Protein AF-A0A957A3W7-F1 (afdb_monomer)

Solvent-accessible surface area (backbone atoms only — not comparable to full-atom values): 31821 Å² total; per-residue (Å²): 136,80,85,70,78,84,62,56,58,72,61,44,56,70,67,47,58,54,50,40,47,49,27,59,77,70,67,54,58,54,55,27,30,33,35,32,28,33,64,55,66,56,90,42,44,60,60,36,24,40,32,40,60,68,63,49,51,54,42,48,70,61,35,36,42,52,75,66,55,51,52,52,50,54,73,67,72,80,61,56,71,68,54,55,54,51,44,55,72,41,59,51,54,30,31,33,29,29,43,58,48,18,37,67,44,57,57,67,45,68,48,31,37,37,40,16,42,33,51,60,49,51,51,46,46,51,46,50,51,56,42,33,34,49,25,16,48,29,11,28,48,25,32,47,34,36,57,32,42,54,93,36,49,34,30,38,52,16,50,92,58,21,89,42,76,69,48,21,36,50,36,45,50,21,22,38,32,25,46,30,64,26,21,55,45,62,66,31,20,72,76,64,70,45,48,69,49,82,68,69,56,6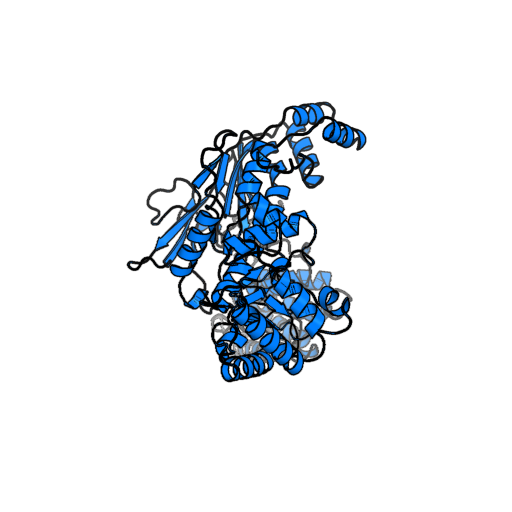6,71,61,37,72,71,38,101,40,61,55,62,28,51,47,54,50,38,72,79,35,41,75,53,34,43,47,69,23,56,81,87,44,50,71,61,28,45,56,40,48,52,53,45,30,55,58,27,47,78,72,76,28,37,54,36,28,40,34,44,54,69,82,59,58,49,63,50,28,47,52,50,48,52,55,33,46,78,70,71,40,72,79,45,35,35,32,40,36,57,89,34,44,38,68,57,38,33,50,38,53,74,71,63,33,58,60,53,32,39,40,32,20,54,42,44,45,45,27,67,93,54,70,69,60,58,55,46,71,44,70,13,23,39,87,93,39,65,30,62,44,81,55,88,97,57,74,42,64,51,37,58,67,40,41,17,43,30,57,48,98,87,58,33,58,62,36,35,35,43,31,51,58,87,59,79,90,70,73,53,49,74,46,58,40,73,34,28,50,70,44,34,80,74,48,81,84,74,51,60,68,52,24,22,50,40,21,54,49,38,58,73,22,43,53,72,68,52,66,44,74,52,62,42,96,71,72,84,50,74,45,60,31,83,93,46,44,72,65,72,44,80,92,62,66,78,69,84,74,73,91,84,72,73,22,17,39,79,72,64,50,78,45,62,85,91,50,81,51,66,47,86,81,76,75,34,78,82,46,58,44,71,58,21,41,55,52,17,51,54,28,38,59,71,67,38,18,42,63,11,14,54,18,17,42,30,22,20,66,74,26,63,96,45,99,51,24,55,40,28,49,9,47,17,28,35,18,46,9,50,33,24,33,79,70,62,34,53,70,58,13,36,58,26,32,49,54,12,38,71,39,37,52,82,61,43,60,52,50,101,61,31,29,32,50,60,46,39,54,49,46,53,48,54,34,50,55,53,60,70,60,47,101,81,61,92,79,65,66,76,84,62,84,76,74,66,86,45,64,53,130

pLDDT: mean 90.67, std 13.36, range [28.94, 98.88]

Structure (mmCIF, N/CA/C/O backbone):
data_AF-A0A957A3W7-F1
#
_entry.id   AF-A0A957A3W7-F1
#
loop_
_atom_site.group_PDB
_atom_site.id
_atom_site.type_symbol
_atom_site.label_atom_id
_atom_site.label_alt_id
_atom_site.label_comp_id
_atom_site.label_asym_id
_atom_site.label_entity_id
_atom_site.label_seq_id
_atom_site.pdbx_PDB_ins_code
_atom_site.Cartn_x
_atom_site.Cartn_y
_atom_site.Cartn_z
_atom_site.occupancy
_atom_site.B_iso_or_equiv
_atom_site.auth_seq_id
_atom_site.auth_comp_id
_atom_site.auth_asym_id
_atom_site.auth_atom_id
_atom_site.pdbx_PDB_model_num
ATOM 1 N N . MET A 1 1 ? -15.255 16.374 -12.368 1.00 28.94 1 MET A N 1
ATOM 2 C CA . MET A 1 1 ? -13.968 17.099 -12.434 1.00 28.94 1 MET A CA 1
ATOM 3 C C . MET A 1 1 ? -13.136 16.653 -11.244 1.00 28.94 1 MET A C 1
ATOM 5 O O . MET A 1 1 ? -13.227 17.255 -10.180 1.00 28.94 1 MET A O 1
ATOM 9 N N . ASN A 1 2 ? -12.420 15.538 -11.390 1.00 37.06 2 ASN A N 1
ATOM 10 C CA . ASN A 1 2 ? -11.482 15.081 -10.372 1.00 37.06 2 ASN A CA 1
ATOM 11 C C . ASN A 1 2 ? -10.218 15.918 -10.538 1.00 37.06 2 ASN A C 1
ATOM 13 O O . ASN A 1 2 ? -9.593 15.872 -11.593 1.00 37.06 2 ASN A O 1
ATOM 17 N N . GLY A 1 3 ? -9.895 16.734 -9.536 1.00 39.00 3 GLY A N 1
ATOM 18 C CA . GLY A 1 3 ? -8.628 17.458 -9.473 1.00 39.00 3 GLY A CA 1
ATOM 19 C C . GLY A 1 3 ? -7.490 16.477 -9.222 1.00 39.00 3 GLY A C 1
ATOM 20 O O . GLY A 1 3 ? -6.988 16.407 -8.102 1.00 39.00 3 GLY A O 1
ATOM 21 N N . SER A 1 4 ? -7.152 15.681 -10.238 1.00 48.97 4 SER A N 1
ATOM 22 C CA . SER A 1 4 ? -5.887 14.961 -10.284 1.00 48.97 4 SER A CA 1
ATOM 23 C C . SER A 1 4 ? -4.791 16.021 -10.309 1.00 48.97 4 SER A C 1
ATOM 25 O O . SER A 1 4 ? -4.823 16.943 -11.126 1.00 48.97 4 SER A O 1
ATOM 27 N N . LEU A 1 5 ? -3.893 15.968 -9.329 1.00 55.06 5 LEU A N 1
ATOM 28 C CA . LEU A 1 5 ? -2.676 16.764 -9.360 1.00 55.06 5 LEU A CA 1
ATOM 29 C C . LEU A 1 5 ? -1.861 16.204 -10.523 1.00 55.06 5 LEU A C 1
ATOM 31 O O . LEU A 1 5 ? -1.360 15.091 -10.415 1.00 55.06 5 LEU A O 1
ATOM 35 N N . THR A 1 6 ? -1.780 16.931 -11.639 1.00 70.19 6 THR A N 1
ATOM 36 C CA . THR A 1 6 ? -0.946 16.517 -12.768 1.00 70.19 6 THR A CA 1
ATOM 37 C C . THR A 1 6 ? 0.490 16.392 -12.278 1.00 70.19 6 THR A C 1
ATOM 39 O O . THR A 1 6 ? 1.116 17.382 -11.899 1.00 70.19 6 THR A O 1
ATOM 42 N N . VAL A 1 7 ? 0.989 15.163 -12.235 1.00 82.50 7 VAL A N 1
ATOM 43 C CA . VAL A 1 7 ? 2.370 14.870 -11.866 1.00 82.50 7 VAL A CA 1
ATOM 44 C C . VAL A 1 7 ? 3.237 15.181 -13.082 1.00 82.50 7 VAL A C 1
ATOM 46 O O . VAL A 1 7 ? 3.009 14.619 -14.152 1.00 82.50 7 VAL A O 1
ATOM 49 N N . SER A 1 8 ? 4.184 16.107 -12.922 1.00 88.12 8 SER A N 1
ATOM 50 C CA . SER A 1 8 ? 5.135 16.495 -13.975 1.00 88.12 8 SER A CA 1
ATOM 51 C C . SER A 1 8 ? 5.948 15.286 -14.457 1.00 88.12 8 SER A C 1
ATOM 53 O O . SER A 1 8 ? 6.243 14.379 -13.672 1.00 88.12 8 SER A O 1
ATOM 55 N N . GLY A 1 9 ? 6.369 15.300 -15.729 1.00 89.38 9 GLY A N 1
ATOM 56 C CA . GLY A 1 9 ? 7.334 14.338 -16.275 1.00 89.38 9 GLY A CA 1
ATOM 57 C C . GLY A 1 9 ? 8.692 14.341 -15.553 1.00 89.38 9 GLY A C 1
ATOM 58 O O . GLY A 1 9 ? 9.481 13.417 -15.725 1.00 89.38 9 GLY A O 1
ATOM 59 N N . LEU A 1 10 ? 8.955 15.341 -14.702 1.00 95.25 10 LEU A N 1
ATOM 60 C CA . LEU A 1 10 ? 10.112 15.396 -13.807 1.00 95.25 10 LEU A CA 1
ATOM 61 C C . LEU A 1 10 ? 9.974 14.543 -12.539 1.00 95.25 10 LEU A C 1
ATOM 63 O O . LEU A 1 10 ? 10.941 14.461 -11.782 1.00 95.25 10 LEU A O 1
ATOM 67 N N . PHE A 1 11 ? 8.824 13.910 -12.268 1.00 94.75 11 PHE A N 1
ATOM 68 C CA . PHE A 1 11 ? 8.727 12.920 -11.187 1.00 94.75 11 PHE A CA 1
ATOM 69 C C . PHE A 1 11 ? 9.412 11.616 -11.609 1.00 94.75 11 PHE A C 1
ATOM 71 O O . PHE A 1 11 ? 8.788 10.611 -11.938 1.00 94.75 11 PHE A O 1
ATOM 78 N N . THR A 1 12 ? 10.732 11.666 -11.641 1.00 96.69 12 THR A N 1
ATOM 79 C CA . THR A 1 12 ? 11.606 10.579 -12.048 1.00 96.69 12 THR A CA 1
ATOM 80 C C . THR A 1 12 ? 12.970 10.794 -11.415 1.00 96.69 12 THR A C 1
ATOM 82 O O . THR A 1 12 ? 13.324 11.910 -11.026 1.00 96.69 12 THR A O 1
ATOM 85 N N . ASP A 1 13 ? 13.766 9.740 -11.324 1.00 97.56 13 ASP A N 1
ATOM 86 C CA . ASP A 1 13 ? 15.162 9.905 -10.957 1.00 97.56 13 ASP A CA 1
ATOM 87 C C . ASP A 1 13 ? 15.971 10.489 -12.127 1.00 97.56 13 ASP A C 1
ATOM 89 O O . ASP A 1 13 ? 15.715 10.188 -13.294 1.00 97.56 13 ASP A O 1
ATOM 93 N N . LEU A 1 14 ? 17.004 11.289 -11.833 1.00 97.56 14 LEU A N 1
ATOM 94 C CA . LEU A 1 14 ? 17.855 11.897 -12.869 1.00 97.56 14 LEU A CA 1
ATOM 95 C C . LEU A 1 14 ? 18.495 10.847 -13.791 1.00 97.56 14 LEU A C 1
ATOM 97 O O . LEU A 1 14 ? 18.660 11.094 -14.986 1.00 97.56 14 LEU A O 1
ATOM 101 N N . TYR A 1 15 ? 18.847 9.676 -13.249 1.00 97.06 15 TYR A N 1
ATOM 102 C CA . TYR A 1 15 ? 19.479 8.624 -14.040 1.00 97.06 15 TYR A CA 1
ATOM 103 C C . TYR A 1 15 ? 18.550 8.088 -15.138 1.00 97.06 15 TYR A C 1
ATOM 105 O O . TYR A 1 15 ? 19.046 7.730 -16.206 1.00 97.06 15 TYR A O 1
ATOM 113 N N . GLU A 1 16 ? 17.229 8.126 -14.939 1.00 98.06 16 GLU A N 1
ATOM 114 C CA . GLU A 1 16 ? 16.248 7.758 -15.964 1.00 98.06 16 GLU A CA 1
ATOM 115 C C . GLU A 1 16 ? 16.354 8.688 -17.172 1.00 98.06 16 GLU A C 1
ATOM 117 O O . GLU A 1 16 ? 16.540 8.228 -18.298 1.00 98.06 16 GLU A O 1
ATOM 122 N N . LEU A 1 17 ? 16.387 10.005 -16.939 1.00 98.12 17 LEU A N 1
ATOM 123 C CA . LEU A 1 17 ? 16.555 10.998 -18.003 1.00 98.12 17 LEU A CA 1
ATOM 124 C C . LEU A 1 17 ? 17.910 10.861 -18.707 1.00 98.12 17 LEU A C 1
ATOM 126 O O . LEU A 1 17 ? 17.991 11.014 -19.926 1.00 98.12 17 LEU A O 1
ATOM 130 N N . THR A 1 18 ? 18.984 10.542 -17.975 1.00 98.19 18 THR A N 1
ATOM 131 C CA . THR A 1 18 ? 20.293 10.309 -18.609 1.00 98.19 18 THR A CA 1
ATOM 132 C C . THR A 1 18 ? 20.323 9.036 -19.456 1.00 98.19 18 THR A C 1
ATOM 134 O O . THR A 1 18 ? 20.917 9.051 -20.533 1.00 98.19 18 THR A O 1
ATOM 137 N N . MET A 1 19 ? 19.648 7.960 -19.031 1.00 98.25 19 MET A N 1
ATOM 138 C CA . MET A 1 19 ? 19.512 6.738 -19.831 1.00 98.25 19 MET A CA 1
ATOM 139 C C . MET A 1 19 ? 18.652 6.988 -21.068 1.00 98.25 19 MET A C 1
ATOM 141 O O . MET A 1 19 ? 19.029 6.570 -22.156 1.00 98.25 19 MET A O 1
ATOM 145 N N . MET A 1 20 ? 17.547 7.723 -20.934 1.00 98.12 20 MET A N 1
ATOM 146 C CA . MET A 1 20 ? 16.702 8.127 -22.061 1.00 98.12 20 MET A CA 1
ATOM 147 C C . MET A 1 20 ? 17.468 8.978 -23.079 1.00 98.12 20 MET A C 1
ATOM 149 O O . MET A 1 20 ? 17.353 8.738 -24.277 1.00 98.12 20 MET A O 1
ATOM 153 N N . SER A 1 21 ? 18.281 9.931 -22.616 1.00 98.12 21 SER A N 1
ATOM 154 C CA . SER A 1 21 ? 19.153 10.736 -23.480 1.00 98.12 21 SER A CA 1
ATOM 155 C C . SER A 1 21 ? 20.151 9.856 -24.245 1.00 98.12 21 SER A C 1
ATOM 157 O O . SER A 1 21 ? 20.322 10.016 -25.453 1.00 98.12 21 SER A O 1
ATOM 159 N N . ALA A 1 22 ? 20.753 8.865 -23.573 1.00 98.19 22 ALA A N 1
ATOM 160 C CA . ALA A 1 22 ? 21.647 7.900 -24.210 1.00 98.19 22 ALA A CA 1
ATOM 161 C C . ALA A 1 22 ? 20.914 7.001 -25.224 1.00 98.19 22 ALA A C 1
ATOM 163 O O . ALA A 1 22 ? 21.392 6.827 -26.341 1.00 98.19 22 ALA A O 1
ATOM 164 N N . TYR A 1 23 ? 19.729 6.485 -24.887 1.00 98.00 23 TYR A N 1
ATOM 165 C CA . TYR A 1 23 ? 18.886 5.726 -25.815 1.00 98.00 23 TYR A CA 1
ATOM 166 C C . TYR A 1 23 ? 18.506 6.547 -27.046 1.00 98.00 23 TYR A C 1
ATOM 168 O O . TYR A 1 23 ? 18.579 6.041 -28.163 1.00 98.00 23 TYR A O 1
ATOM 176 N N . HIS A 1 24 ? 18.152 7.819 -26.859 1.00 97.81 24 HIS A N 1
ATOM 177 C CA . HIS A 1 24 ? 17.847 8.735 -27.951 1.00 97.81 24 HIS A CA 1
ATOM 178 C C . HIS A 1 24 ? 19.066 8.958 -28.860 1.00 97.81 24 HIS A C 1
ATOM 180 O O . HIS A 1 24 ? 18.939 8.876 -30.081 1.00 97.81 24 HIS A O 1
ATOM 186 N N . ALA A 1 25 ? 20.253 9.183 -28.285 1.00 97.25 25 ALA A N 1
ATOM 187 C CA . ALA A 1 25 ? 21.495 9.376 -29.038 1.00 97.25 25 ALA A CA 1
ATOM 188 C C . ALA A 1 25 ? 21.915 8.127 -29.837 1.00 97.25 25 ALA A C 1
ATOM 190 O O . ALA A 1 25 ? 22.353 8.247 -30.980 1.00 97.25 25 ALA A O 1
ATOM 191 N N . GLU A 1 26 ? 21.731 6.937 -29.264 1.00 97.06 26 GLU A N 1
ATOM 192 C CA . GLU A 1 26 ? 22.045 5.649 -29.898 1.00 97.06 26 GLU A CA 1
ATOM 193 C C . GLU A 1 26 ? 20.891 5.103 -30.767 1.00 97.06 26 GLU A C 1
ATOM 195 O O . GLU A 1 26 ? 20.990 4.007 -31.320 1.00 97.06 26 GLU A O 1
ATOM 200 N N . ALA A 1 27 ? 19.782 5.844 -30.889 1.00 95.62 27 ALA A N 1
ATOM 201 C CA . ALA A 1 27 ? 18.559 5.430 -31.581 1.00 95.62 27 ALA A CA 1
ATOM 202 C C . ALA A 1 27 ? 17.979 4.076 -31.098 1.00 95.62 27 ALA A C 1
ATOM 204 O O . ALA A 1 27 ? 17.379 3.323 -31.872 1.00 95.62 27 ALA A O 1
ATOM 205 N N . VAL A 1 28 ? 18.124 3.771 -29.803 1.00 95.56 28 VAL A N 1
ATOM 206 C CA . VAL A 1 28 ? 17.600 2.563 -29.147 1.00 95.56 28 VAL A CA 1
ATOM 207 C C . VAL A 1 28 ? 16.241 2.865 -28.510 1.00 95.56 28 VAL A C 1
ATOM 209 O O . VAL A 1 28 ? 16.136 3.120 -27.314 1.00 95.56 28 VAL A O 1
ATOM 212 N N . ASP A 1 29 ? 15.183 2.824 -29.319 1.00 95.81 29 ASP A N 1
ATOM 213 C CA . ASP A 1 29 ? 13.798 3.043 -28.867 1.00 95.81 29 ASP A CA 1
ATOM 214 C C . ASP A 1 29 ? 12.829 1.974 -29.411 1.00 95.81 29 ASP A C 1
ATOM 216 O O . ASP A 1 29 ? 11.749 2.229 -29.955 1.00 95.81 29 ASP A O 1
ATOM 220 N N . ASP A 1 30 ? 13.256 0.718 -29.337 1.00 96.38 30 ASP A N 1
ATOM 221 C CA . ASP A 1 30 ? 12.445 -0.446 -29.672 1.00 96.38 30 ASP A CA 1
ATOM 222 C C . ASP A 1 30 ? 11.307 -0.679 -28.658 1.00 96.38 30 ASP A C 1
ATOM 224 O O . ASP A 1 30 ? 11.211 -0.017 -27.625 1.00 96.38 30 ASP A O 1
ATOM 228 N N . LEU A 1 31 ? 10.393 -1.605 -28.969 1.00 97.62 31 LEU A N 1
ATOM 229 C CA . LEU A 1 31 ? 9.343 -1.981 -28.024 1.00 97.62 31 LEU A CA 1
ATOM 230 C C . LEU A 1 31 ? 9.935 -2.850 -26.918 1.00 97.62 31 LEU A C 1
ATOM 232 O O . LEU A 1 31 ? 10.502 -3.908 -27.188 1.00 97.62 31 LEU A O 1
ATOM 236 N N . ALA A 1 32 ? 9.717 -2.437 -25.677 1.00 97.75 32 ALA A N 1
ATOM 237 C CA . ALA A 1 32 ? 10.199 -3.121 -24.492 1.00 97.75 32 ALA A CA 1
ATOM 238 C C . ALA A 1 32 ? 9.044 -3.384 -23.522 1.00 97.75 32 ALA A C 1
ATOM 240 O O . ALA A 1 32 ? 8.122 -2.577 -23.394 1.00 97.75 32 ALA A O 1
ATOM 241 N N . THR A 1 33 ? 9.095 -4.527 -22.840 1.00 98.56 33 THR A N 1
ATOM 242 C CA . THR A 1 33 ? 8.147 -4.901 -21.790 1.00 98.56 33 THR A CA 1
ATOM 243 C C . THR A 1 33 ? 8.848 -4.953 -20.445 1.00 98.56 33 THR A C 1
ATOM 245 O O . THR A 1 33 ? 9.794 -5.722 -20.253 1.00 98.56 33 THR A O 1
ATOM 248 N N . PHE A 1 34 ? 8.334 -4.171 -19.506 1.00 98.62 34 PHE A N 1
ATOM 249 C CA . PHE A 1 34 ? 8.765 -4.153 -18.121 1.00 98.62 34 PHE A CA 1
ATOM 250 C C . PHE A 1 34 ? 7.642 -4.637 -17.210 1.00 98.62 34 PHE A C 1
ATOM 252 O O . PHE A 1 34 ? 6.459 -4.453 -17.501 1.00 98.62 34 PHE A O 1
ATOM 259 N N . GLU A 1 35 ? 8.013 -5.244 -16.091 1.00 98.56 35 GLU A N 1
ATOM 260 C CA . GLU A 1 35 ? 7.072 -5.755 -15.098 1.00 98.56 35 GLU A CA 1
ATOM 261 C C . GLU A 1 35 ? 7.416 -5.255 -13.707 1.00 98.56 35 GLU A C 1
ATOM 263 O O . GLU A 1 35 ? 8.595 -5.197 -13.353 1.00 98.56 35 GLU A O 1
ATOM 268 N N . LEU A 1 36 ? 6.379 -4.943 -12.925 1.00 98.69 36 LEU A N 1
ATOM 269 C CA . LEU A 1 36 ? 6.486 -4.559 -11.523 1.00 98.69 36 LEU A CA 1
ATOM 270 C C . LEU A 1 36 ? 6.011 -5.702 -10.629 1.00 98.69 36 LEU A C 1
ATOM 272 O O . LEU A 1 36 ? 4.866 -6.136 -10.750 1.00 98.69 36 LEU A O 1
ATOM 276 N N . TRP A 1 37 ? 6.845 -6.142 -9.690 1.00 97.88 37 TRP A N 1
ATOM 277 C CA . TRP A 1 37 ? 6.459 -7.107 -8.655 1.00 97.88 37 TRP A CA 1
ATOM 278 C C . TRP A 1 37 ? 7.139 -6.813 -7.320 1.00 97.88 37 TRP A C 1
ATOM 280 O O . TRP A 1 37 ? 8.101 -6.050 -7.253 1.00 97.88 37 TRP A O 1
ATOM 290 N N . VAL A 1 38 ? 6.660 -7.450 -6.252 1.00 96.25 38 VAL A N 1
ATOM 291 C CA . VAL A 1 38 ? 7.310 -7.443 -4.933 1.00 96.25 38 VAL A CA 1
ATOM 292 C C . VAL A 1 38 ? 8.144 -8.712 -4.792 1.00 96.25 38 VAL A C 1
ATOM 294 O O . VAL A 1 38 ? 7.625 -9.804 -4.996 1.00 96.25 38 VAL A O 1
ATOM 297 N N . ARG A 1 39 ? 9.440 -8.587 -4.476 1.00 90.50 39 ARG A N 1
ATOM 298 C CA . ARG A 1 39 ? 10.366 -9.738 -4.437 1.00 90.50 39 ARG A CA 1
ATOM 299 C C . ARG A 1 39 ? 10.019 -10.757 -3.364 1.00 90.50 39 ARG A C 1
ATOM 301 O O . ARG A 1 39 ? 9.975 -11.944 -3.649 1.00 90.50 39 ARG A O 1
ATOM 308 N N . GLU A 1 40 ? 9.816 -10.262 -2.153 1.00 90.25 40 GLU A N 1
ATOM 309 C CA . GLU A 1 40 ? 9.600 -11.040 -0.940 1.00 90.25 40 GLU A CA 1
ATOM 310 C C . GLU A 1 40 ? 8.549 -10.324 -0.099 1.00 90.25 40 GLU A C 1
ATOM 312 O O . GLU A 1 40 ? 8.454 -9.090 -0.114 1.00 90.25 40 GLU A O 1
ATOM 317 N N . LEU A 1 41 ? 7.749 -11.099 0.627 1.00 91.69 41 LEU A N 1
ATOM 318 C CA . LEU A 1 41 ? 6.830 -10.535 1.604 1.00 91.69 41 LEU A CA 1
ATOM 319 C C . LEU A 1 41 ? 7.638 -10.042 2.815 1.00 91.69 41 LEU A C 1
ATOM 321 O O . LEU A 1 41 ? 8.554 -10.743 3.249 1.00 91.69 41 LEU A O 1
ATOM 325 N N . PRO A 1 42 ? 7.321 -8.864 3.385 1.00 90.62 42 PRO A N 1
ATOM 326 C CA . PRO A 1 42 ? 7.915 -8.452 4.650 1.00 90.62 42 PRO A CA 1
ATOM 327 C C . PRO A 1 42 ? 7.670 -9.494 5.752 1.00 90.62 42 PRO A C 1
ATOM 329 O O . PRO A 1 42 ? 6.694 -10.247 5.662 1.00 90.62 42 PRO A O 1
ATOM 332 N N . PRO A 1 43 ? 8.483 -9.501 6.824 1.00 87.81 43 PRO A N 1
ATOM 333 C CA . PRO A 1 43 ? 8.228 -10.349 7.980 1.00 87.81 43 PRO A CA 1
ATOM 334 C C . PRO A 1 43 ? 6.774 -10.243 8.445 1.00 87.81 43 PRO A C 1
ATOM 336 O O . PRO A 1 43 ? 6.176 -9.161 8.429 1.00 87.81 43 PRO A O 1
ATOM 339 N N . ASP A 1 44 ? 6.199 -11.376 8.843 1.00 90.31 44 ASP A N 1
ATOM 340 C CA . ASP A 1 44 ? 4.824 -11.462 9.326 1.00 90.31 44 ASP A CA 1
ATOM 341 C C . ASP A 1 44 ? 3.749 -11.086 8.289 1.00 90.31 44 ASP A C 1
ATOM 343 O O . ASP A 1 44 ? 2.591 -10.899 8.653 1.00 90.31 44 ASP A O 1
ATOM 347 N N . ARG A 1 45 ? 4.068 -11.000 6.989 1.00 93.06 45 ARG A N 1
ATOM 348 C CA . ARG A 1 45 ? 3.082 -10.841 5.905 1.00 93.06 45 ARG A CA 1
ATOM 349 C C . ARG A 1 45 ? 2.889 -12.153 5.146 1.00 93.06 45 ARG A C 1
ATOM 351 O O . ARG A 1 45 ? 3.847 -12.734 4.658 1.00 93.06 45 ARG A O 1
ATOM 358 N N . ASN A 1 46 ? 1.630 -12.557 4.977 1.00 95.88 46 ASN A N 1
ATOM 359 C CA . ASN A 1 46 ? 1.257 -13.785 4.257 1.00 95.88 46 ASN A CA 1
ATOM 360 C C . ASN A 1 46 ? 0.660 -13.527 2.863 1.00 95.88 46 ASN A C 1
ATOM 362 O O . ASN A 1 46 ? 0.478 -14.459 2.086 1.00 95.88 46 ASN A O 1
ATOM 366 N N . PHE A 1 47 ? 0.328 -12.273 2.555 1.00 98.25 47 PHE A N 1
ATOM 367 C CA . PHE A 1 47 ? -0.282 -11.846 1.298 1.00 98.25 47 PHE A CA 1
ATOM 368 C C . PHE A 1 47 ? -0.077 -10.339 1.096 1.00 98.25 47 PHE A C 1
ATOM 370 O O . PHE A 1 47 ? 0.338 -9.629 2.016 1.00 98.25 47 PHE A O 1
ATOM 377 N N . LEU A 1 48 ? -0.425 -9.854 -0.095 1.00 98.69 48 LEU A N 1
ATOM 378 C CA . LEU A 1 48 ? -0.521 -8.441 -0.456 1.00 98.69 48 LEU A CA 1
ATOM 379 C C . LEU A 1 48 ? -1.928 -8.113 -0.967 1.00 98.69 48 LEU A C 1
ATOM 381 O O . LEU A 1 48 ? -2.607 -8.974 -1.520 1.00 98.69 48 LEU A O 1
ATOM 385 N N . VAL A 1 49 ? -2.354 -6.858 -0.827 1.00 98.88 49 VAL A N 1
ATOM 386 C CA . VAL A 1 49 ? -3.564 -6.307 -1.458 1.00 98.88 49 VAL A CA 1
ATOM 387 C C . VAL A 1 49 ? -3.139 -5.272 -2.490 1.00 98.88 49 VAL A C 1
ATOM 389 O O . VAL A 1 49 ? -2.671 -4.201 -2.115 1.00 98.88 49 VAL A O 1
ATOM 392 N N . VAL A 1 50 ? -3.309 -5.574 -3.777 1.00 98.75 50 VAL A N 1
ATOM 393 C CA . VAL A 1 50 ? -2.880 -4.683 -4.869 1.00 98.75 50 VAL A CA 1
ATOM 394 C C . VAL A 1 50 ? -3.650 -3.363 -4.824 1.00 98.75 50 VAL A C 1
ATOM 396 O O . VAL A 1 50 ? -4.882 -3.372 -4.841 1.00 98.75 50 VAL A O 1
ATOM 399 N N . ALA A 1 51 ? -2.944 -2.233 -4.811 1.00 98.56 51 ALA A N 1
ATOM 400 C CA . ALA A 1 51 ? -3.528 -0.892 -4.880 1.00 98.56 51 ALA A CA 1
ATOM 401 C C . ALA A 1 51 ? -2.573 0.111 -5.565 1.00 98.56 51 ALA A C 1
ATOM 403 O O . ALA A 1 51 ? -1.384 -0.165 -5.720 1.00 98.56 51 ALA A O 1
ATOM 404 N N . GLY A 1 52 ? -3.109 1.258 -5.995 1.00 97.12 52 GLY A N 1
ATOM 405 C CA . GLY A 1 52 ? -2.395 2.364 -6.656 1.00 97.12 52 GLY A CA 1
ATOM 406 C C . GLY A 1 52 ? -2.622 2.479 -8.170 1.00 97.12 52 GLY A C 1
ATOM 407 O O . GLY A 1 52 ? -2.120 3.403 -8.805 1.00 97.12 52 GLY A O 1
ATOM 408 N N . LEU A 1 53 ? -3.388 1.563 -8.777 1.00 96.94 53 LEU A N 1
ATOM 409 C CA . LEU A 1 53 ? -3.551 1.497 -10.237 1.00 96.94 53 LEU A CA 1
ATOM 410 C C . LEU A 1 53 ? -4.220 2.739 -10.837 1.00 96.94 53 LEU A C 1
ATOM 412 O O . LEU A 1 53 ? -3.833 3.157 -11.923 1.00 96.94 53 LEU A O 1
ATOM 416 N N . GLU A 1 54 ? -5.231 3.313 -10.182 1.00 94.31 54 GLU A N 1
ATOM 417 C CA . GLU A 1 54 ? -5.924 4.475 -10.755 1.00 94.31 54 GLU A CA 1
ATOM 418 C C . GLU A 1 54 ? -4.991 5.681 -10.913 1.00 94.31 54 GLU A C 1
ATOM 420 O O . GLU A 1 54 ? -5.004 6.333 -11.952 1.00 94.31 54 GLU A O 1
ATOM 425 N N . GLU A 1 55 ? -4.131 5.935 -9.925 1.00 93.62 55 GLU A N 1
ATOM 426 C CA . GLU A 1 55 ? -3.168 7.035 -9.982 1.00 93.62 55 GLU A CA 1
ATOM 427 C C . GLU A 1 55 ? -2.082 6.778 -11.043 1.00 93.62 55 GLU A C 1
ATOM 429 O O . GLU A 1 55 ? -1.682 7.692 -11.762 1.00 93.62 55 GLU A O 1
ATOM 434 N N . VAL A 1 56 ? -1.679 5.514 -11.222 1.00 96.50 56 VAL A N 1
ATOM 435 C CA . VAL A 1 56 ? -0.838 5.082 -12.350 1.00 96.50 56 VAL A CA 1
ATOM 436 C C . VAL A 1 56 ? -1.489 5.396 -13.694 1.00 96.50 56 VAL A C 1
ATOM 438 O O . VAL A 1 56 ? -0.836 5.952 -14.573 1.00 96.50 56 VAL A O 1
ATOM 441 N N . VAL A 1 57 ? -2.763 5.048 -13.873 1.00 97.19 57 VAL A N 1
ATOM 442 C CA . VAL A 1 57 ? -3.478 5.297 -15.132 1.00 97.19 57 VAL A CA 1
ATOM 443 C C . VAL A 1 57 ? -3.580 6.794 -15.410 1.00 97.19 57 VAL A C 1
ATOM 445 O O . VAL A 1 57 ? -3.278 7.215 -16.526 1.00 97.19 57 VAL A O 1
ATOM 448 N N . ASP A 1 58 ? -3.952 7.590 -14.407 1.00 94.56 58 ASP A N 1
ATOM 449 C CA . ASP A 1 58 ? -4.035 9.046 -14.531 1.00 94.56 58 ASP A CA 1
ATOM 450 C C . ASP A 1 58 ? -2.677 9.658 -14.910 1.00 94.56 58 ASP A C 1
ATOM 452 O O . ASP A 1 58 ? -2.617 10.484 -15.821 1.00 94.56 58 ASP A O 1
ATOM 456 N N . HIS A 1 59 ? -1.584 9.220 -14.273 1.00 95.50 59 HIS A N 1
ATOM 457 C CA . HIS A 1 59 ? -0.237 9.699 -14.587 1.00 95.50 59 HIS A CA 1
ATOM 458 C C . HIS A 1 59 ? 0.190 9.341 -16.012 1.00 95.50 59 HIS A C 1
ATOM 460 O O . HIS A 1 59 ? 0.610 10.224 -16.752 1.00 95.50 59 HIS A O 1
ATOM 466 N N . LEU A 1 60 ? 0.038 8.080 -16.431 1.00 97.00 60 LEU A N 1
ATOM 467 C CA . LEU A 1 60 ? 0.435 7.650 -17.775 1.00 97.00 60 LEU A CA 1
ATOM 468 C C . LEU A 1 60 ? -0.331 8.410 -18.865 1.00 97.00 60 LEU A C 1
ATOM 470 O O . LEU A 1 60 ? 0.264 8.847 -19.844 1.00 97.00 60 LEU A O 1
ATOM 474 N N . LEU A 1 61 ? -1.642 8.607 -18.696 1.00 96.06 61 LEU A N 1
ATOM 475 C CA . LEU A 1 61 ? -2.469 9.310 -19.684 1.00 96.06 61 LEU A CA 1
ATOM 476 C C . LEU A 1 61 ? -2.222 10.826 -19.715 1.00 96.06 61 LEU A C 1
ATOM 478 O O . LEU A 1 61 ? -2.491 11.461 -20.735 1.00 96.06 61 LEU A O 1
ATOM 482 N N . ALA A 1 62 ? -1.734 11.405 -18.616 1.00 95.44 62 ALA A N 1
ATOM 483 C CA . ALA A 1 62 ? -1.405 12.825 -18.509 1.00 95.44 62 ALA A CA 1
ATOM 484 C C . ALA A 1 62 ? 0.094 13.130 -18.697 1.00 95.44 62 ALA A C 1
ATOM 486 O O . ALA A 1 62 ? 0.473 14.300 -18.646 1.00 95.44 62 ALA A O 1
ATOM 487 N N . LEU A 1 63 ? 0.931 12.106 -18.905 1.00 95.88 63 LEU A N 1
ATOM 488 C CA . LEU A 1 63 ? 2.385 12.220 -18.974 1.00 95.88 63 LEU A CA 1
ATOM 489 C C . LEU A 1 63 ? 2.815 13.190 -20.077 1.00 95.88 63 LEU A C 1
ATOM 491 O O . LEU A 1 63 ? 2.559 12.958 -21.260 1.00 95.88 63 LEU A O 1
ATOM 495 N N . GLN A 1 64 ? 3.492 14.262 -19.673 1.00 95.50 64 GLN A N 1
ATOM 496 C CA . GLN A 1 64 ? 4.079 15.264 -20.555 1.00 95.50 64 GLN A CA 1
ATOM 497 C C . GLN A 1 64 ? 5.145 16.077 -19.809 1.00 95.50 64 GLN A C 1
ATOM 499 O O . GLN A 1 64 ? 5.131 16.136 -18.578 1.00 95.50 64 GLN A O 1
ATOM 504 N N . PHE A 1 65 ? 6.014 16.739 -20.570 1.00 96.44 65 PHE A N 1
ATOM 505 C CA . PHE A 1 65 ? 6.924 17.774 -20.078 1.00 96.44 65 PHE A CA 1
ATOM 506 C C . PHE A 1 65 ? 6.398 19.139 -20.517 1.00 96.44 65 PHE A C 1
ATOM 508 O O . PHE A 1 65 ? 6.157 19.348 -21.710 1.00 96.44 65 PHE A O 1
ATOM 515 N N . ASP A 1 66 ? 6.191 20.051 -19.569 1.00 95.12 66 ASP A N 1
ATOM 516 C CA . ASP A 1 66 ? 5.795 21.423 -19.890 1.00 95.12 66 ASP A CA 1
ATOM 517 C C . ASP A 1 66 ? 7.007 22.332 -20.181 1.00 95.12 66 ASP A C 1
ATOM 519 O O . ASP A 1 66 ? 8.169 21.944 -20.037 1.00 95.12 66 ASP A O 1
ATOM 523 N N . ASP A 1 67 ? 6.753 23.564 -20.630 1.00 96.00 67 ASP A N 1
ATOM 524 C CA . ASP A 1 67 ? 7.824 24.516 -20.955 1.00 96.00 67 ASP A CA 1
ATOM 525 C C . ASP A 1 67 ? 8.709 24.852 -19.739 1.00 96.00 67 ASP A C 1
ATOM 527 O O . ASP A 1 67 ? 9.896 25.154 -19.896 1.00 96.00 67 ASP A O 1
ATOM 531 N N . GLY A 1 68 ? 8.148 24.796 -18.527 1.00 96.94 68 GLY A N 1
ATOM 532 C CA . GLY A 1 68 ? 8.877 24.984 -17.277 1.00 96.94 68 GLY A CA 1
ATOM 533 C C . GLY A 1 68 ? 9.826 23.822 -17.001 1.00 96.94 68 GLY A C 1
ATOM 534 O O . GLY A 1 68 ? 11.006 24.059 -16.729 1.00 96.94 68 GLY A O 1
ATOM 535 N N . ASP A 1 69 ? 9.344 22.588 -17.156 1.00 97.19 69 ASP A N 1
ATOM 536 C CA . ASP A 1 69 ? 10.144 21.371 -17.031 1.00 97.19 69 ASP A CA 1
ATOM 537 C C . ASP A 1 69 ? 11.333 21.399 -18.007 1.00 97.19 69 ASP A C 1
ATOM 539 O O . ASP A 1 69 ? 12.487 21.202 -17.621 1.00 97.19 69 ASP A O 1
ATOM 543 N N . LEU A 1 70 ? 11.072 21.715 -19.280 1.00 98.06 70 LEU A N 1
ATOM 544 C CA . LEU A 1 70 ? 12.097 21.765 -20.328 1.00 98.06 70 LEU A CA 1
ATOM 545 C C . LEU A 1 70 ? 13.103 22.902 -20.117 1.00 98.06 70 LEU A C 1
ATOM 547 O O . LEU A 1 70 ? 14.291 22.742 -20.409 1.00 98.06 70 LEU A O 1
ATOM 551 N N . SER A 1 71 ? 12.650 24.054 -19.617 1.00 98.12 71 SER A N 1
ATOM 552 C CA . SER A 1 71 ? 13.526 25.170 -19.249 1.00 98.12 71 SER A CA 1
ATOM 553 C C . SER A 1 71 ? 14.473 24.777 -18.111 1.00 98.12 71 SER A C 1
ATOM 555 O O . SER A 1 71 ? 15.680 25.022 -18.195 1.00 98.12 71 SER A O 1
ATOM 557 N N . TYR A 1 72 ? 13.955 24.085 -17.091 1.00 98.38 72 TYR A N 1
ATOM 558 C CA . TYR A 1 72 ? 14.769 23.548 -16.006 1.00 98.38 72 TYR A CA 1
ATOM 559 C C . TYR A 1 72 ? 15.803 22.538 -16.516 1.00 98.38 72 TYR A C 1
ATOM 561 O O . TYR A 1 72 ? 16.993 22.710 -16.251 1.00 98.38 72 TYR A O 1
ATOM 569 N N . LEU A 1 73 ? 15.394 21.545 -17.312 1.00 98.25 73 LEU A N 1
ATOM 570 C CA . LEU A 1 73 ? 16.322 20.552 -17.865 1.00 98.25 73 LEU A CA 1
ATOM 571 C C . LEU A 1 73 ? 17.406 21.192 -18.743 1.00 98.25 73 LEU A C 1
ATOM 573 O O . LEU A 1 73 ? 18.567 20.789 -18.675 1.00 98.25 73 LEU A O 1
ATOM 577 N N . ARG A 1 74 ? 17.065 22.233 -19.514 1.00 98.44 74 ARG A N 1
ATOM 578 C CA . ARG A 1 74 ? 18.043 23.018 -20.282 1.00 98.44 74 ARG A CA 1
ATOM 579 C C . ARG A 1 74 ? 19.062 23.711 -19.376 1.00 98.44 74 ARG A C 1
ATOM 581 O O . ARG A 1 74 ? 20.241 23.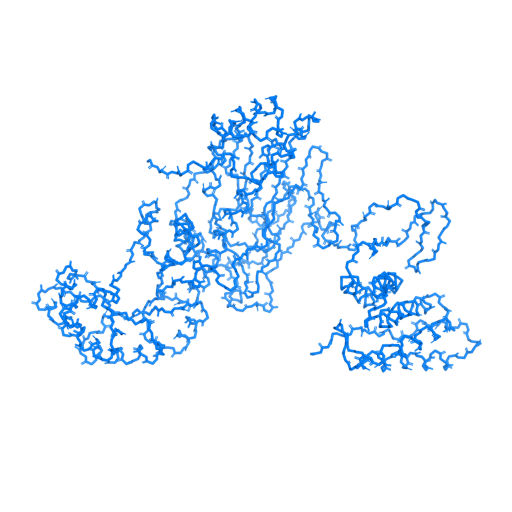733 -19.711 1.00 98.44 74 ARG A O 1
ATOM 588 N N . SER A 1 75 ? 18.621 24.247 -18.236 1.00 98.31 75 SER A N 1
ATOM 589 C CA . SER A 1 75 ? 19.492 24.939 -17.273 1.00 98.31 75 SER A CA 1
ATOM 590 C C . SER A 1 75 ? 20.528 24.030 -16.605 1.00 98.31 75 SER A C 1
ATOM 592 O O . SER A 1 75 ? 21.514 24.530 -16.073 1.00 98.31 75 SER A O 1
ATOM 594 N N . LEU A 1 76 ? 20.330 22.706 -16.648 1.00 98.00 76 LEU A N 1
ATOM 595 C CA . LEU A 1 76 ? 21.295 21.739 -16.126 1.00 98.00 76 LEU A CA 1
ATOM 596 C C . LEU A 1 76 ? 22.511 21.558 -17.045 1.00 98.00 76 LEU A C 1
ATOM 598 O O . LEU A 1 76 ? 23.506 20.996 -16.602 1.00 98.00 76 LEU A O 1
ATOM 602 N N . GLU A 1 77 ? 22.431 21.978 -18.316 1.00 97.44 77 GLU A N 1
ATOM 603 C CA . GLU A 1 77 ? 23.498 21.821 -19.324 1.00 97.44 77 GLU A CA 1
ATOM 604 C C . GLU A 1 77 ? 23.950 20.356 -19.545 1.00 97.44 77 GLU A C 1
ATOM 606 O O . GLU A 1 77 ? 25.018 20.093 -20.092 1.00 97.44 77 GLU A O 1
ATOM 611 N N . MET A 1 78 ? 23.114 19.386 -19.150 1.00 97.44 78 MET A N 1
ATOM 612 C CA . MET A 1 78 ? 23.377 17.943 -19.276 1.00 97.44 78 MET A CA 1
ATOM 613 C C . MET A 1 78 ? 22.762 17.311 -20.534 1.00 97.44 78 MET A C 1
ATOM 615 O O . MET A 1 78 ? 23.138 16.203 -20.912 1.00 97.44 78 MET A O 1
ATOM 619 N N . PHE A 1 79 ? 21.792 17.981 -21.158 1.00 98.12 79 PHE A N 1
ATOM 620 C CA . PHE A 1 79 ? 20.932 17.405 -22.193 1.00 98.12 79 PHE A CA 1
ATOM 621 C C . PHE A 1 79 ? 21.050 18.168 -23.514 1.00 98.12 79 PHE A C 1
ATOM 623 O O . PHE A 1 79 ? 21.024 19.399 -23.540 1.00 98.12 79 PHE A O 1
ATOM 630 N N . THR A 1 80 ? 21.150 17.431 -24.623 1.00 97.69 80 THR A N 1
ATOM 631 C CA . THR A 1 80 ? 21.209 18.007 -25.975 1.00 97.69 80 THR A CA 1
ATOM 632 C C . THR A 1 80 ? 19.881 18.674 -26.353 1.00 97.69 80 THR A C 1
ATOM 634 O O . THR A 1 80 ? 18.832 18.139 -25.975 1.00 97.69 80 THR A O 1
ATOM 637 N N . PRO A 1 81 ? 19.881 19.766 -27.143 1.00 97.50 81 PRO A N 1
ATOM 638 C CA . PRO A 1 81 ? 18.652 20.388 -27.639 1.00 97.50 81 PRO A CA 1
ATOM 639 C C . PRO A 1 81 ? 17.687 19.404 -28.314 1.00 97.50 81 PRO A C 1
ATOM 641 O O . PRO A 1 81 ? 16.490 19.468 -28.060 1.00 97.50 81 PRO A O 1
ATOM 644 N N . GLU A 1 82 ? 18.207 18.454 -29.092 1.00 97.56 82 GLU A N 1
ATOM 645 C CA . GLU A 1 82 ? 17.425 17.452 -29.823 1.00 97.56 82 GLU A CA 1
ATOM 646 C C . GLU A 1 82 ? 16.656 16.522 -28.873 1.00 97.56 82 GLU A C 1
ATOM 648 O O . GLU A 1 82 ? 15.476 16.253 -29.082 1.00 97.56 82 GLU A O 1
ATOM 653 N N . PHE A 1 83 ? 17.297 16.072 -27.791 1.00 98.12 83 PHE A N 1
ATOM 654 C CA . PHE A 1 83 ? 16.633 15.279 -26.752 1.00 98.12 83 PHE A CA 1
ATOM 655 C C . PHE A 1 83 ? 15.569 16.091 -25.998 1.00 98.12 83 PHE A C 1
ATOM 657 O O . PHE A 1 83 ? 14.490 15.580 -25.716 1.00 98.12 83 PHE A O 1
ATOM 664 N N . LEU A 1 84 ? 15.826 17.370 -25.700 1.00 98.25 84 LEU A N 1
ATOM 665 C CA . LEU A 1 84 ? 14.820 18.233 -25.065 1.00 98.25 84 LEU A CA 1
ATOM 666 C C . LEU A 1 84 ? 13.606 18.470 -25.975 1.00 98.25 84 LEU A C 1
ATOM 668 O O . LEU A 1 84 ? 12.478 18.535 -25.490 1.00 98.25 84 LEU A O 1
ATOM 672 N N . ASP A 1 85 ? 13.824 18.579 -27.285 1.00 97.62 85 ASP A N 1
ATOM 673 C CA . ASP A 1 85 ? 12.739 18.654 -28.262 1.00 97.62 85 ASP A CA 1
ATOM 674 C C . ASP A 1 85 ? 11.960 17.330 -28.330 1.00 97.62 85 ASP A C 1
ATOM 676 O O . ASP A 1 85 ? 10.732 17.360 -28.351 1.00 97.62 85 ASP A O 1
ATOM 680 N N . HIS A 1 86 ? 12.638 16.179 -28.240 1.00 97.56 86 HIS A N 1
ATOM 681 C CA . HIS A 1 86 ? 11.983 14.874 -28.107 1.00 97.56 86 HIS A CA 1
ATOM 682 C C . HIS A 1 86 ? 11.089 14.787 -26.854 1.00 97.56 86 HIS A C 1
ATOM 684 O O . HIS A 1 86 ? 9.951 14.327 -26.945 1.00 97.56 86 HIS A O 1
ATOM 690 N N . LEU A 1 87 ? 11.552 15.274 -25.694 1.00 97.69 87 LEU A N 1
ATOM 691 C CA . LEU A 1 87 ? 10.756 15.283 -24.456 1.00 97.69 87 LEU A CA 1
ATOM 692 C C . LEU A 1 87 ? 9.496 16.156 -24.552 1.00 97.69 87 LEU A C 1
ATOM 694 O O . LEU A 1 87 ? 8.477 15.814 -23.953 1.00 97.69 87 LEU A O 1
ATOM 698 N N . ARG A 1 88 ? 9.532 17.258 -25.314 1.00 97.38 88 ARG A N 1
ATOM 699 C CA . ARG A 1 88 ? 8.367 18.142 -25.513 1.00 97.38 88 ARG A CA 1
ATOM 700 C C . ARG A 1 88 ? 7.173 17.390 -26.105 1.00 97.38 88 ARG A C 1
ATOM 702 O O . ARG A 1 88 ? 6.033 17.545 -25.651 1.00 97.38 88 ARG A O 1
ATOM 709 N N . ASP A 1 89 ? 7.451 16.556 -27.100 1.00 95.94 89 ASP A N 1
ATOM 710 C CA . ASP A 1 89 ? 6.437 15.809 -27.843 1.00 95.94 89 ASP A CA 1
ATOM 711 C C . ASP A 1 89 ? 6.122 14.445 -27.211 1.00 95.94 89 ASP A C 1
ATOM 713 O O . ASP A 1 89 ? 5.137 13.803 -27.585 1.00 95.94 89 ASP A O 1
ATOM 717 N N . LEU A 1 90 ? 6.914 14.010 -26.223 1.00 96.94 90 LEU A N 1
ATOM 718 C CA . LEU A 1 90 ? 6.741 12.727 -25.550 1.00 96.94 90 LEU A CA 1
ATOM 719 C C . LEU A 1 90 ? 5.358 12.636 -24.902 1.00 96.94 90 LEU A C 1
ATOM 721 O O . LEU A 1 90 ? 4.961 13.479 -24.097 1.00 96.94 90 LEU A O 1
ATOM 725 N N . ARG A 1 91 ? 4.626 11.579 -25.249 1.00 96.75 91 ARG A N 1
ATOM 726 C CA . ARG A 1 91 ? 3.370 11.152 -24.624 1.00 96.75 91 ARG A CA 1
ATOM 727 C C . ARG A 1 91 ? 3.418 9.642 -24.457 1.00 96.75 91 ARG A C 1
ATOM 729 O O . ARG A 1 91 ? 4.053 8.965 -25.259 1.00 96.75 91 ARG A O 1
ATOM 736 N N . PHE A 1 92 ? 2.726 9.109 -23.455 1.00 98.00 92 PHE A N 1
ATOM 737 C CA . PHE A 1 92 ? 2.621 7.661 -23.310 1.00 98.00 92 PHE A CA 1
ATOM 738 C C . PHE A 1 92 ? 1.728 7.075 -24.413 1.00 98.00 92 PHE A C 1
ATOM 740 O O . PHE A 1 92 ? 0.534 7.369 -24.499 1.00 98.00 92 PHE A O 1
ATOM 747 N N . THR A 1 93 ? 2.301 6.220 -25.252 1.00 98.31 93 THR A N 1
ATOM 748 C CA . THR A 1 93 ? 1.634 5.526 -26.360 1.00 98.31 93 THR A CA 1
ATOM 749 C C . THR A 1 93 ? 1.564 4.014 -26.155 1.00 98.31 93 THR A C 1
ATOM 751 O O . THR A 1 93 ? 0.972 3.307 -26.972 1.00 98.31 93 THR A O 1
ATOM 754 N N . GLY A 1 94 ? 2.132 3.511 -25.059 1.00 98.38 94 GLY A N 1
ATOM 755 C CA . GLY A 1 94 ? 2.198 2.090 -24.743 1.00 98.38 94 GLY A CA 1
ATOM 756 C C . GLY A 1 94 ? 0.899 1.439 -24.259 1.00 98.38 94 GLY A C 1
ATOM 757 O O . GLY A 1 94 ? -0.188 2.024 -24.217 1.00 98.38 94 GLY A O 1
ATOM 758 N N . ASP A 1 95 ? 1.055 0.183 -23.855 1.00 98.81 95 ASP A N 1
ATOM 759 C CA . ASP A 1 95 ? 0.040 -0.663 -23.245 1.00 98.81 95 ASP A CA 1
ATOM 760 C C . ASP A 1 95 ? 0.357 -0.904 -21.757 1.00 98.81 95 ASP A C 1
ATOM 762 O O . ASP A 1 95 ? 1.516 -1.083 -21.374 1.00 98.81 95 ASP A O 1
ATOM 766 N N . LEU A 1 96 ? -0.689 -1.006 -20.933 1.00 98.81 96 LEU A N 1
ATOM 767 C CA . LEU A 1 96 ? -0.616 -1.384 -19.518 1.00 98.81 96 LEU A CA 1
ATOM 768 C C . LEU A 1 96 ? -1.567 -2.552 -19.253 1.00 98.81 96 LEU A C 1
ATOM 770 O O . LEU A 1 96 ? -2.754 -2.477 -19.585 1.00 98.81 96 LEU A O 1
ATOM 774 N N . TRP A 1 97 ? -1.071 -3.589 -18.580 1.00 98.81 97 TRP A N 1
ATOM 775 C CA . TRP A 1 97 ? -1.903 -4.597 -17.926 1.00 98.81 97 TRP A CA 1
ATOM 776 C C . TRP A 1 97 ? -1.590 -4.611 -16.442 1.00 98.81 97 TRP A C 1
ATOM 778 O O . TRP A 1 97 ? -0.438 -4.448 -16.052 1.00 98.81 97 TRP A O 1
ATOM 788 N N . ALA A 1 98 ? -2.602 -4.850 -15.621 1.00 98.62 98 ALA A N 1
ATOM 789 C CA . ALA A 1 98 ? -2.435 -4.907 -14.180 1.00 98.62 98 ALA A CA 1
ATOM 790 C C . ALA A 1 98 ? -3.424 -5.880 -13.553 1.00 98.62 98 ALA A C 1
ATOM 792 O O . ALA A 1 98 ? -4.499 -6.134 -14.106 1.00 98.62 98 ALA A O 1
ATOM 793 N N . MET A 1 99 ? -3.075 -6.388 -12.376 1.00 98.69 99 MET A N 1
ATOM 794 C CA . MET A 1 99 ? -4.062 -6.962 -11.475 1.00 98.69 99 MET A CA 1
ATOM 795 C C . MET A 1 99 ? -5.055 -5.861 -11.065 1.00 98.69 99 MET A C 1
ATOM 797 O O . MET A 1 99 ? -4.624 -4.784 -10.644 1.00 98.69 99 MET A O 1
ATOM 801 N N . PRO A 1 100 ? -6.380 -6.080 -11.166 1.00 98.31 100 PRO A N 1
ATOM 802 C CA . PRO A 1 100 ? -7.357 -5.115 -10.669 1.00 98.31 100 PRO A CA 1
ATOM 803 C C . PRO A 1 100 ? -7.128 -4.801 -9.183 1.00 98.31 100 PRO A C 1
ATOM 805 O O . PRO A 1 100 ? -6.884 -5.719 -8.400 1.00 98.31 100 PRO A O 1
ATOM 808 N N . GLU A 1 101 ? -7.262 -3.540 -8.759 1.00 98.44 101 GLU A N 1
ATOM 809 C CA . GLU A 1 101 ? -7.048 -3.170 -7.349 1.00 98.44 101 GLU A CA 1
ATOM 810 C C . GLU A 1 101 ? -7.959 -3.960 -6.400 1.00 98.44 101 GLU A C 1
ATOM 812 O O . GLU A 1 101 ? -9.101 -4.290 -6.731 1.00 98.44 101 GLU A O 1
ATOM 817 N N . GLY A 1 102 ? -7.479 -4.248 -5.193 1.00 98.62 102 GLY A N 1
ATOM 818 C CA . GLY A 1 102 ? -8.139 -5.119 -4.226 1.00 98.62 102 GLY A CA 1
ATOM 819 C C . GLY A 1 102 ? -7.958 -6.609 -4.525 1.00 98.62 102 GLY A C 1
ATOM 820 O O . GLY A 1 102 ? -8.514 -7.440 -3.817 1.00 98.62 102 GLY A O 1
ATOM 821 N N . THR A 1 103 ? -7.214 -6.984 -5.566 1.00 98.75 103 THR A N 1
ATOM 822 C CA . THR A 1 103 ? -6.807 -8.381 -5.771 1.00 98.75 103 THR A CA 1
ATOM 823 C C . THR A 1 103 ? -5.779 -8.770 -4.710 1.00 98.75 103 THR A C 1
ATOM 825 O O . THR A 1 103 ? -4.872 -7.994 -4.412 1.00 98.75 103 THR A O 1
ATOM 828 N N . ILE A 1 104 ? -5.930 -9.962 -4.129 1.00 98.75 104 ILE A N 1
ATOM 829 C CA . ILE A 1 104 ? -4.906 -10.540 -3.252 1.00 98.75 104 ILE A CA 1
ATOM 830 C C . ILE A 1 104 ? -3.769 -11.054 -4.129 1.00 98.75 104 ILE A C 1
ATOM 832 O O . ILE A 1 104 ? -4.052 -11.770 -5.084 1.00 98.75 104 ILE A O 1
ATOM 836 N N . ALA A 1 105 ? -2.526 -10.711 -3.827 1.00 98.50 105 ALA A N 1
ATOM 837 C CA . ALA A 1 105 ? -1.345 -11.123 -4.584 1.00 98.50 105 ALA A CA 1
ATOM 838 C C . ALA A 1 105 ? -0.249 -11.631 -3.645 1.00 98.50 105 ALA A C 1
ATOM 840 O O . ALA A 1 105 ? -0.318 -11.430 -2.427 1.00 98.50 105 ALA A O 1
ATOM 841 N N . PHE A 1 106 ? 0.772 -12.255 -4.217 1.00 97.75 106 PHE A N 1
ATOM 842 C CA . PHE A 1 106 ? 1.901 -12.811 -3.485 1.00 97.75 106 PHE A CA 1
ATOM 843 C C . PHE A 1 106 ? 3.240 -12.329 -4.053 1.00 97.75 106 PHE A C 1
ATOM 845 O O . PHE A 1 106 ? 3.318 -11.671 -5.092 1.00 97.75 106 PHE A O 1
ATOM 852 N N . ALA A 1 107 ? 4.318 -12.608 -3.323 1.00 93.94 107 ALA A N 1
ATOM 853 C CA . ALA A 1 107 ? 5.660 -12.255 -3.761 1.00 93.94 107 ALA A CA 1
ATOM 854 C C . ALA A 1 107 ? 6.040 -12.993 -5.059 1.00 93.94 107 ALA A C 1
ATOM 856 O O . ALA A 1 107 ? 5.687 -14.150 -5.259 1.00 93.94 107 ALA A O 1
ATOM 857 N N . GLY A 1 108 ? 6.771 -12.315 -5.943 1.00 93.50 108 GLY A N 1
ATOM 858 C CA . GLY A 1 108 ? 7.203 -12.844 -7.242 1.00 93.50 108 GLY A CA 1
ATOM 859 C C . GLY A 1 108 ? 6.183 -12.700 -8.377 1.00 93.50 108 GLY A C 1
ATOM 860 O O . GLY A 1 108 ? 6.571 -12.775 -9.542 1.00 93.50 108 GLY A O 1
ATOM 861 N N . GLU A 1 109 ? 4.911 -12.444 -8.073 1.00 97.50 109 GLU A N 1
ATOM 862 C CA . GLU A 1 109 ? 3.859 -12.258 -9.076 1.00 97.50 109 GLU A CA 1
ATOM 863 C C . GLU A 1 109 ? 3.912 -10.845 -9.688 1.00 97.50 109 GLU A C 1
ATOM 865 O O . GLU A 1 109 ? 3.916 -9.860 -8.941 1.00 97.50 109 GLU A O 1
ATOM 870 N N . PRO A 1 110 ? 3.919 -10.690 -11.028 1.00 98.06 110 PRO A N 1
ATOM 871 C CA . PRO A 1 110 ? 3.807 -9.373 -11.648 1.00 98.06 110 PRO A CA 1
ATOM 872 C C . PRO A 1 110 ? 2.458 -8.732 -11.302 1.00 98.06 110 PRO A C 1
ATOM 874 O O . PRO A 1 110 ? 1.400 -9.221 -11.691 1.00 98.06 110 PRO A O 1
ATOM 877 N N . LEU A 1 111 ? 2.496 -7.604 -10.592 1.00 98.75 111 LEU A N 1
ATOM 878 C CA . LEU A 1 111 ? 1.311 -6.821 -10.237 1.00 98.75 111 LEU A CA 1
ATOM 879 C C . LEU A 1 111 ? 0.823 -5.997 -11.431 1.00 98.75 111 LEU A C 1
ATOM 881 O O . LEU A 1 111 ? -0.380 -5.821 -11.627 1.00 98.75 111 LEU A O 1
ATOM 885 N N . LEU A 1 112 ? 1.765 -5.504 -12.239 1.00 98.62 112 LEU A N 1
ATOM 886 C CA . LEU A 1 112 ? 1.503 -4.854 -13.516 1.00 98.62 112 LEU A CA 1
ATOM 887 C C . LEU A 1 112 ? 2.642 -5.079 -14.508 1.00 98.62 112 LEU A C 1
ATOM 889 O O . LEU A 1 112 ? 3.757 -5.447 -14.134 1.00 98.62 112 LEU A O 1
ATOM 893 N N . ARG A 1 113 ? 2.347 -4.819 -15.780 1.00 98.06 113 ARG A N 1
ATOM 894 C CA . ARG A 1 113 ? 3.307 -4.831 -16.882 1.00 98.06 113 ARG A CA 1
ATOM 895 C C . ARG A 1 113 ? 3.028 -3.701 -17.864 1.00 98.06 113 ARG A C 1
ATOM 897 O O . ARG A 1 113 ? 1.871 -3.459 -18.220 1.00 98.06 113 ARG A O 1
ATOM 904 N N . VAL A 1 114 ? 4.091 -3.052 -18.319 1.00 98.81 114 VAL A N 1
ATOM 905 C CA . VAL A 1 114 ? 4.072 -1.961 -19.298 1.00 98.81 114 VAL A CA 1
ATOM 906 C C . VAL A 1 114 ? 4.793 -2.430 -20.548 1.00 98.81 114 VAL A C 1
ATOM 908 O O . VAL A 1 114 ? 5.923 -2.902 -20.458 1.00 98.81 114 VAL A O 1
ATOM 911 N N . ARG A 1 115 ? 4.155 -2.286 -21.711 1.00 98.56 115 ARG A N 1
ATOM 912 C CA . ARG A 1 115 ? 4.791 -2.494 -23.016 1.00 98.56 115 ARG A CA 1
ATOM 913 C C . ARG A 1 115 ? 4.709 -1.205 -23.817 1.00 98.56 115 ARG A C 1
ATOM 915 O O . ARG A 1 115 ? 3.626 -0.845 -24.267 1.00 98.56 115 ARG A O 1
ATOM 922 N N . ALA A 1 116 ? 5.831 -0.529 -24.008 1.00 98.56 116 ALA A N 1
ATOM 923 C CA . ALA A 1 116 ? 5.890 0.746 -24.718 1.00 98.56 116 ALA A CA 1
ATOM 924 C C . ALA A 1 116 ? 7.207 0.873 -25.493 1.00 98.56 116 ALA A C 1
ATOM 926 O O . ALA A 1 116 ? 8.042 -0.036 -25.473 1.00 98.56 116 ALA A O 1
ATOM 927 N N . ARG A 1 117 ? 7.386 2.006 -26.177 1.00 98.12 117 ARG A N 1
ATOM 928 C CA . ARG A 1 117 ? 8.707 2.457 -26.626 1.00 98.12 117 ARG A CA 1
ATOM 929 C C . ARG A 1 117 ? 9.669 2.487 -25.438 1.00 98.12 117 ARG A C 1
ATOM 931 O O . ARG A 1 117 ? 9.250 2.851 -24.340 1.00 98.12 117 ARG A O 1
ATOM 938 N N . ARG A 1 118 ? 10.919 2.058 -25.622 1.00 97.56 118 ARG A N 1
ATOM 939 C CA . ARG A 1 118 ? 11.887 1.882 -24.527 1.00 97.56 118 ARG A CA 1
ATOM 940 C C . ARG A 1 118 ? 12.034 3.143 -23.678 1.00 97.56 118 ARG A C 1
ATOM 942 O O . ARG A 1 118 ? 12.043 3.023 -22.458 1.00 97.56 118 ARG A O 1
ATOM 949 N N . ILE A 1 119 ? 12.082 4.322 -24.297 1.00 97.88 119 ILE A N 1
ATOM 950 C CA . ILE A 1 119 ? 12.175 5.606 -23.586 1.00 97.88 119 ILE A CA 1
ATOM 951 C C . ILE A 1 119 ? 10.938 5.837 -22.701 1.00 97.88 119 ILE A C 1
ATOM 953 O O . ILE A 1 119 ? 11.080 6.170 -21.526 1.00 97.88 119 ILE A O 1
ATOM 957 N N . GLU A 1 120 ? 9.731 5.593 -23.222 1.00 97.69 120 GLU A N 1
ATOM 958 C CA . GLU A 1 120 ? 8.480 5.710 -22.456 1.00 97.69 120 GLU A CA 1
ATOM 959 C C . GLU A 1 120 ? 8.399 4.682 -21.315 1.00 97.69 120 GLU A C 1
ATOM 961 O O . GLU A 1 120 ? 8.021 5.018 -20.195 1.00 97.69 120 GLU A O 1
ATOM 966 N N . ALA A 1 121 ? 8.747 3.421 -21.596 1.00 97.88 121 ALA A N 1
ATOM 967 C CA . ALA A 1 121 ? 8.676 2.326 -20.630 1.00 97.88 121 ALA A CA 1
ATOM 968 C C . ALA A 1 121 ? 9.682 2.491 -19.483 1.00 97.88 121 ALA A C 1
ATOM 970 O O . ALA A 1 121 ? 9.402 2.028 -18.377 1.00 97.88 121 ALA A O 1
ATOM 971 N N . GLN A 1 122 ? 10.825 3.129 -19.754 1.00 97.44 122 GLN A N 1
ATOM 972 C CA . GLN A 1 122 ? 11.872 3.425 -18.779 1.00 97.44 122 GLN A CA 1
ATOM 973 C C . GLN A 1 122 ? 11.479 4.605 -17.877 1.00 97.44 122 GLN A C 1
ATOM 975 O O . GLN A 1 122 ? 11.524 4.472 -16.659 1.00 97.44 122 GLN A O 1
ATOM 980 N N . LEU A 1 123 ? 11.008 5.717 -18.460 1.00 97.56 123 LEU A N 1
ATOM 981 C CA . LEU A 1 123 ? 10.658 6.950 -17.735 1.00 97.56 123 LEU A CA 1
ATOM 982 C C . LEU A 1 123 ? 9.690 6.720 -16.563 1.00 97.56 123 LEU A C 1
ATOM 984 O O . LEU A 1 123 ? 9.763 7.385 -15.536 1.00 97.56 123 LEU A O 1
ATOM 988 N N . VAL A 1 124 ? 8.761 5.778 -16.714 1.00 97.69 124 VAL A N 1
ATOM 989 C CA . VAL A 1 124 ? 7.677 5.568 -15.747 1.00 97.69 124 VAL A CA 1
ATOM 990 C C . VAL A 1 124 ? 8.092 4.724 -14.531 1.00 97.69 124 VAL A C 1
ATOM 992 O O . VAL A 1 124 ? 7.305 4.609 -13.592 1.00 97.69 124 VAL A O 1
ATOM 995 N N . GLU A 1 125 ? 9.304 4.146 -14.509 1.00 98.44 125 GLU A N 1
ATOM 996 C CA . GLU A 1 125 ? 9.788 3.247 -13.442 1.00 98.44 125 GLU A CA 1
ATOM 997 C C . GLU A 1 125 ? 9.631 3.864 -12.044 1.00 98.44 125 GLU A C 1
ATOM 999 O O . GLU A 1 125 ? 8.972 3.272 -11.179 1.00 98.44 125 GLU A O 1
ATOM 1004 N N . THR A 1 126 ? 10.181 5.065 -11.831 1.00 98.06 126 THR A N 1
ATOM 1005 C CA . THR A 1 126 ? 10.180 5.739 -10.524 1.00 98.06 126 THR A CA 1
ATOM 1006 C C . THR A 1 126 ? 8.756 5.972 -10.008 1.00 98.06 126 THR A C 1
ATOM 1008 O O . THR A 1 126 ? 8.454 5.639 -8.858 1.00 98.06 126 THR A O 1
ATOM 1011 N N . PHE A 1 127 ? 7.858 6.495 -10.852 1.00 97.56 127 PHE A N 1
ATOM 1012 C CA . PHE A 1 127 ? 6.473 6.772 -10.463 1.00 97.56 127 PHE A CA 1
ATOM 1013 C C . PHE A 1 127 ? 5.703 5.490 -10.131 1.00 97.56 127 PHE A C 1
ATOM 1015 O O . PHE A 1 127 ? 5.070 5.395 -9.078 1.00 97.56 127 PHE A O 1
ATOM 1022 N N . LEU A 1 128 ? 5.787 4.476 -11.000 1.00 98.25 128 LEU A N 1
ATOM 1023 C CA . LEU A 1 128 ? 5.099 3.201 -10.797 1.00 98.25 128 LEU A CA 1
ATOM 1024 C C . LEU A 1 128 ? 5.535 2.530 -9.491 1.00 98.25 128 LEU A C 1
ATOM 1026 O O . LEU A 1 128 ? 4.687 2.056 -8.731 1.00 98.25 128 LEU A O 1
ATOM 1030 N N . LEU A 1 129 ? 6.843 2.504 -9.214 1.00 98.44 129 LEU A N 1
ATOM 1031 C CA . LEU A 1 129 ? 7.375 1.940 -7.977 1.00 98.44 129 LEU A CA 1
ATOM 1032 C C . LEU A 1 129 ? 6.883 2.706 -6.754 1.00 98.44 129 LEU A C 1
ATOM 1034 O O . LEU A 1 129 ? 6.366 2.074 -5.833 1.00 98.44 129 LEU A O 1
ATOM 1038 N N . ALA A 1 130 ? 7.001 4.035 -6.743 1.00 96.88 130 ALA A N 1
ATOM 1039 C CA . ALA A 1 130 ? 6.588 4.856 -5.609 1.00 96.88 130 ALA A CA 1
ATOM 1040 C C . ALA A 1 130 ? 5.102 4.653 -5.269 1.00 96.88 130 ALA A C 1
ATOM 1042 O O . ALA A 1 130 ? 4.763 4.386 -4.117 1.00 96.88 130 ALA A O 1
ATOM 1043 N N . THR A 1 131 ? 4.229 4.700 -6.275 1.00 97.38 131 THR A N 1
ATOM 1044 C CA . THR A 1 131 ? 2.774 4.659 -6.085 1.00 97.38 131 THR A CA 1
ATOM 1045 C C . THR A 1 131 ? 2.268 3.255 -5.755 1.00 97.38 131 THR A C 1
ATOM 1047 O O . THR A 1 131 ? 1.604 3.052 -4.735 1.00 97.38 131 THR A O 1
ATOM 1050 N N . VAL A 1 132 ? 2.604 2.253 -6.576 1.00 98.44 132 VAL A N 1
ATOM 1051 C CA . VAL A 1 132 ? 2.041 0.899 -6.429 1.00 98.44 132 VAL A CA 1
ATOM 1052 C C . VAL A 1 132 ? 2.547 0.224 -5.163 1.00 98.44 132 VAL A C 1
ATOM 1054 O O . VAL A 1 132 ? 1.772 -0.430 -4.463 1.00 98.44 132 VAL A O 1
ATOM 1057 N N . THR A 1 133 ? 3.832 0.381 -4.834 1.00 98.19 133 THR A N 1
ATOM 1058 C CA . THR A 1 133 ? 4.390 -0.260 -3.636 1.00 98.19 133 THR A CA 1
ATOM 1059 C C . THR A 1 133 ? 3.860 0.383 -2.358 1.00 98.19 133 THR A C 1
ATOM 1061 O O . THR A 1 133 ? 3.512 -0.342 -1.426 1.00 98.19 133 THR A O 1
ATOM 1064 N N . PHE A 1 134 ? 3.711 1.711 -2.323 1.00 98.44 134 PHE A N 1
ATOM 1065 C CA . PHE A 1 134 ? 3.173 2.422 -1.167 1.00 98.44 134 PHE A CA 1
ATOM 1066 C C . PHE A 1 134 ? 1.703 2.078 -0.906 1.00 98.44 134 PHE A C 1
ATOM 1068 O O . PHE A 1 134 ? 1.355 1.659 0.199 1.00 98.44 134 PHE A O 1
ATOM 1075 N N . GLU A 1 135 ? 0.830 2.191 -1.910 1.00 98.62 135 GLU A N 1
ATOM 1076 C CA . GLU A 1 135 ? -0.590 1.898 -1.703 1.00 98.62 135 GLU A CA 1
ATOM 1077 C C . GLU A 1 135 ? -0.837 0.409 -1.429 1.00 98.62 135 GLU A C 1
ATOM 1079 O O . GLU A 1 135 ? -1.635 0.081 -0.550 1.00 98.62 135 GLU A O 1
ATOM 1084 N N . THR A 1 136 ? -0.111 -0.499 -2.095 1.00 98.81 136 THR A N 1
ATOM 1085 C CA . THR A 1 136 ? -0.190 -1.945 -1.811 1.00 98.81 136 THR A CA 1
ATOM 1086 C C . THR A 1 136 ? 0.230 -2.250 -0.371 1.00 98.81 136 THR A C 1
ATOM 1088 O O . THR A 1 136 ? -0.427 -3.034 0.316 1.00 98.81 136 THR A O 1
ATOM 1091 N N . MET A 1 137 ? 1.282 -1.603 0.136 1.00 98.56 137 MET A N 1
ATOM 1092 C CA . MET A 1 137 ? 1.731 -1.742 1.524 1.00 98.56 137 MET A CA 1
ATOM 1093 C C . MET A 1 137 ? 0.644 -1.326 2.520 1.00 98.56 137 MET A C 1
ATOM 1095 O O . MET A 1 137 ? 0.305 -2.093 3.425 1.00 98.56 137 MET A O 1
ATOM 1099 N N . ILE A 1 138 ? 0.062 -0.137 2.334 1.00 98.75 138 ILE A N 1
ATOM 1100 C CA . ILE A 1 138 ? -0.961 0.400 3.237 1.00 98.75 138 ILE A CA 1
ATOM 1101 C C . ILE A 1 138 ? -2.258 -0.410 3.156 1.00 98.75 138 ILE A C 1
ATOM 1103 O O . ILE A 1 138 ? -2.833 -0.743 4.194 1.00 98.75 138 ILE A O 1
ATOM 1107 N N . ALA A 1 139 ? -2.705 -0.788 1.956 1.00 98.88 139 ALA A N 1
ATOM 1108 C CA . ALA A 1 139 ? -3.893 -1.623 1.781 1.00 98.88 139 ALA A CA 1
ATOM 1109 C C . ALA A 1 139 ? -3.715 -2.998 2.442 1.00 98.88 139 ALA A C 1
ATOM 1111 O O . ALA A 1 139 ? -4.623 -3.488 3.115 1.00 98.88 139 ALA A O 1
ATOM 1112 N N . THR A 1 140 ? -2.519 -3.585 2.334 1.00 98.81 140 THR A N 1
ATOM 1113 C CA . THR A 1 140 ? -2.170 -4.841 3.014 1.00 98.81 140 THR A CA 1
ATOM 1114 C C . THR A 1 140 ? -2.185 -4.677 4.534 1.00 98.81 140 THR A C 1
ATOM 1116 O O . THR A 1 140 ? -2.777 -5.496 5.238 1.00 98.81 140 THR A O 1
ATOM 1119 N N . LYS A 1 141 ? -1.589 -3.600 5.065 1.00 98.69 141 LYS A N 1
ATOM 1120 C CA . LYS A 1 141 ? -1.616 -3.287 6.503 1.00 98.69 141 LYS A CA 1
ATOM 1121 C C . LYS A 1 141 ? -3.050 -3.132 7.015 1.00 98.69 141 LYS A C 1
ATOM 1123 O O . LYS A 1 141 ? -3.410 -3.720 8.031 1.00 98.69 141 LYS A O 1
ATOM 1128 N N . ALA A 1 142 ? -3.889 -2.398 6.291 1.00 98.81 142 ALA A N 1
ATOM 1129 C CA . ALA A 1 142 ? -5.292 -2.208 6.642 1.00 98.81 142 ALA A CA 1
ATOM 1130 C C . ALA A 1 142 ? -6.105 -3.510 6.596 1.00 98.81 142 ALA A C 1
ATOM 1132 O O . ALA A 1 142 ? -6.951 -3.718 7.463 1.00 98.81 142 ALA A O 1
ATOM 1133 N N . ALA A 1 143 ? -5.834 -4.403 5.640 1.00 98.81 143 ALA A N 1
ATOM 1134 C CA . ALA A 1 143 ? -6.465 -5.721 5.594 1.00 98.81 143 ALA A CA 1
ATOM 1135 C C . ALA A 1 143 ? -6.117 -6.574 6.818 1.00 98.81 143 ALA A C 1
ATOM 1137 O O . ALA A 1 143 ? -6.990 -7.234 7.373 1.00 98.81 143 ALA A O 1
ATOM 1138 N N . ARG A 1 144 ? -4.876 -6.503 7.305 1.00 98.50 144 ARG A N 1
ATOM 1139 C CA . ARG A 1 144 ? -4.470 -7.177 8.548 1.00 98.50 144 ARG A CA 1
ATOM 1140 C C . ARG A 1 144 ? -5.174 -6.611 9.774 1.00 98.50 144 ARG A C 1
ATOM 1142 O O . ARG A 1 144 ? -5.644 -7.375 10.609 1.00 98.50 144 ARG A O 1
ATOM 1149 N N . VAL A 1 145 ? -5.302 -5.286 9.853 1.00 98.69 145 VAL A N 1
ATOM 1150 C CA . VAL A 1 145 ? -6.093 -4.626 10.904 1.00 98.69 145 VAL A CA 1
ATOM 1151 C C . VAL A 1 145 ? -7.555 -5.081 10.845 1.00 98.69 145 VAL A C 1
ATOM 1153 O O . VAL A 1 145 ? -8.132 -5.378 11.886 1.00 98.69 145 VAL A O 1
ATOM 1156 N N . ALA A 1 146 ? -8.134 -5.200 9.645 1.00 98.50 146 ALA A N 1
ATOM 1157 C CA . ALA A 1 146 ? -9.502 -5.683 9.453 1.00 98.50 146 ALA A CA 1
ATOM 1158 C C . ALA A 1 146 ? -9.688 -7.142 9.904 1.00 98.50 146 ALA A C 1
ATOM 1160 O O . ALA A 1 146 ? -10.696 -7.472 10.523 1.00 98.50 146 ALA A O 1
ATOM 1161 N N . LEU A 1 147 ? -8.720 -8.014 9.602 1.00 98.25 147 LEU A N 1
ATOM 1162 C CA . LEU A 1 147 ? -8.732 -9.407 10.057 1.00 98.25 147 LEU A CA 1
ATOM 1163 C C . LEU A 1 147 ? -8.649 -9.480 11.588 1.00 98.25 147 LEU A C 1
ATOM 1165 O O . LEU A 1 147 ? -9.456 -10.169 12.208 1.00 98.25 147 LEU A O 1
ATOM 1169 N N . ALA A 1 148 ? -7.747 -8.707 12.199 1.00 98.25 148 ALA A N 1
ATOM 1170 C CA . ALA A 1 148 ? -7.589 -8.647 13.651 1.00 98.25 148 ALA A CA 1
ATOM 1171 C C . ALA A 1 148 ? -8.820 -8.072 14.372 1.00 98.25 148 ALA A C 1
ATOM 1173 O O . ALA A 1 148 ? -9.148 -8.502 15.477 1.00 98.25 148 ALA A O 1
ATOM 1174 N N . SER A 1 149 ? -9.521 -7.105 13.766 1.00 97.44 149 SER A N 1
ATOM 1175 C CA . SER A 1 149 ? -10.708 -6.479 14.364 1.00 97.44 149 SER A CA 1
ATOM 1176 C C . SER A 1 149 ? -11.977 -7.337 14.243 1.00 97.44 149 SER A C 1
ATOM 1178 O O . SER A 1 149 ? -12.960 -7.104 14.961 1.00 97.44 149 SER A O 1
ATOM 1180 N N . GLY A 1 150 ? -11.979 -8.338 13.358 1.00 94.75 150 GLY A N 1
ATOM 1181 C CA . GLY A 1 150 ? -13.134 -9.186 13.083 1.00 94.75 150 GLY A CA 1
ATOM 1182 C C . GLY A 1 150 ? -14.339 -8.369 12.607 1.00 94.75 150 GLY A C 1
ATOM 1183 O O . GLY A 1 150 ? -14.250 -7.571 11.678 1.00 94.75 150 GLY A O 1
ATOM 1184 N N . ALA A 1 151 ? -15.493 -8.543 13.258 1.00 95.06 151 ALA A N 1
ATOM 1185 C CA . ALA A 1 151 ? -16.712 -7.804 12.913 1.00 95.06 151 ALA A CA 1
ATOM 1186 C C . ALA A 1 151 ? -16.690 -6.319 13.336 1.00 95.06 151 ALA A C 1
ATOM 1188 O O . ALA A 1 151 ? -17.560 -5.552 12.919 1.00 95.06 151 ALA A O 1
ATOM 1189 N N . ARG A 1 152 ? -15.725 -5.902 14.169 1.00 98.06 152 ARG A N 1
ATOM 1190 C CA . ARG A 1 152 ? -15.649 -4.529 14.685 1.00 98.06 152 ARG A CA 1
ATOM 1191 C C . ARG A 1 152 ? -15.058 -3.607 13.619 1.00 98.06 152 ARG A C 1
ATOM 1193 O O . ARG A 1 152 ? -13.983 -3.911 13.091 1.00 98.06 152 ARG A O 1
ATOM 1200 N N . PRO A 1 153 ? -15.712 -2.482 13.288 1.00 97.94 153 PRO A N 1
ATOM 1201 C CA . PRO A 1 153 ? -15.154 -1.523 12.350 1.00 97.94 153 PRO A CA 1
ATOM 1202 C C . PRO A 1 153 ? -13.927 -0.824 12.942 1.00 97.94 153 PRO A C 1
ATOM 1204 O O . PRO A 1 153 ? -13.829 -0.603 14.150 1.00 97.94 153 PRO A O 1
ATOM 1207 N N . PHE A 1 154 ? -13.025 -0.394 12.065 1.00 98.56 154 PHE A N 1
ATOM 1208 C CA . PHE A 1 154 ? -11.964 0.538 12.425 1.00 98.56 154 PHE A CA 1
ATOM 1209 C C . PHE A 1 154 ? -11.941 1.739 11.480 1.00 98.56 154 PHE A C 1
ATOM 1211 O O . PHE A 1 154 ? -12.319 1.627 10.311 1.00 98.56 154 PHE A O 1
ATOM 1218 N N . ALA A 1 155 ? -11.501 2.883 11.992 1.00 98.06 155 ALA A N 1
ATOM 1219 C CA . ALA A 1 155 ? -11.337 4.125 11.253 1.00 98.06 155 ALA A CA 1
ATOM 1220 C C . ALA A 1 155 ? -9.852 4.466 11.075 1.00 98.06 155 ALA A C 1
ATOM 1222 O O . ALA A 1 155 ? -9.045 4.273 11.988 1.00 98.06 155 ALA A O 1
ATOM 1223 N N . ASP A 1 156 ? -9.510 5.017 9.911 1.00 98.19 156 ASP A N 1
ATOM 1224 C CA . ASP A 1 156 ? -8.192 5.587 9.633 1.00 98.19 156 ASP A CA 1
ATOM 1225 C C . ASP A 1 156 ? -8.043 6.981 10.278 1.00 98.19 156 ASP A C 1
ATOM 1227 O O . ASP A 1 156 ? -8.696 7.955 9.881 1.00 98.19 156 ASP A O 1
ATOM 1231 N N . PHE A 1 157 ? -7.141 7.082 11.257 1.00 96.75 157 PHE A N 1
ATOM 1232 C CA . PHE A 1 157 ? -6.734 8.314 11.945 1.00 96.75 157 PHE A CA 1
ATOM 1233 C C . PHE A 1 157 ? -5.278 8.711 11.650 1.00 96.75 157 PHE A C 1
ATOM 1235 O O . PHE A 1 157 ? -4.642 9.426 12.432 1.00 96.75 157 PHE A O 1
ATOM 1242 N N . SER A 1 158 ? -4.721 8.261 10.525 1.00 96.69 158 SER A N 1
ATOM 1243 C CA . SER A 1 158 ? -3.291 8.373 10.239 1.00 96.69 158 SER A CA 1
ATOM 1244 C C . SER A 1 158 ? -2.823 9.741 9.744 1.00 96.69 158 SER A C 1
ATOM 1246 O O . SER A 1 158 ? -1.636 10.039 9.866 1.00 96.69 158 SER A O 1
ATOM 1248 N N . ALA A 1 159 ? -3.710 10.589 9.211 1.00 96.19 159 ALA A N 1
ATOM 1249 C CA . ALA A 1 159 ? -3.340 11.775 8.423 1.00 96.19 159 ALA A CA 1
ATOM 1250 C C . ALA A 1 159 ? -2.263 12.678 9.061 1.00 96.19 159 ALA A C 1
ATOM 1252 O O . ALA A 1 159 ? -1.366 13.151 8.373 1.00 96.19 159 ALA A O 1
ATOM 1253 N N . ARG A 1 160 ? -2.299 12.874 10.387 1.00 94.75 160 ARG A N 1
ATOM 1254 C CA . ARG A 1 160 ? -1.346 13.735 11.120 1.00 94.75 160 ARG A CA 1
ATOM 1255 C C . ARG A 1 160 ? 0.065 13.146 11.290 1.00 94.75 160 ARG A C 1
ATOM 1257 O O . ARG A 1 160 ? 0.938 13.827 11.816 1.00 94.75 160 ARG A O 1
ATOM 1264 N N . ARG A 1 161 ? 0.263 11.872 10.944 1.00 95.75 161 ARG A N 1
ATOM 1265 C CA . ARG A 1 161 ? 1.546 11.147 11.014 1.00 95.75 161 ARG A CA 1
ATOM 1266 C C . ARG A 1 161 ? 1.976 10.562 9.671 1.00 95.75 161 ARG A C 1
ATOM 1268 O O . ARG A 1 161 ? 3.074 10.029 9.583 1.00 95.75 161 ARG A O 1
ATOM 1275 N N . ALA A 1 162 ? 1.131 10.660 8.646 1.00 95.00 162 ALA A N 1
ATOM 1276 C CA . ALA A 1 162 ? 1.510 10.291 7.292 1.00 95.00 162 ALA A CA 1
ATOM 1277 C C . ALA A 1 162 ? 2.687 11.156 6.808 1.00 95.00 162 ALA A C 1
ATOM 1279 O O . ALA A 1 162 ? 2.850 12.304 7.230 1.00 95.00 162 ALA A O 1
ATOM 1280 N N . HIS A 1 163 ? 3.498 10.613 5.902 1.00 94.50 163 HIS A N 1
ATOM 1281 C CA . HIS A 1 163 ? 4.721 11.249 5.404 1.00 94.50 163 HIS A CA 1
ATOM 1282 C C . HIS A 1 163 ? 4.436 12.322 4.334 1.00 94.50 163 HIS A C 1
ATOM 1284 O O . HIS A 1 163 ? 4.958 12.274 3.226 1.00 94.50 163 HIS A O 1
ATOM 1290 N N . GLY A 1 164 ? 3.576 13.290 4.662 1.00 94.75 164 GLY A N 1
ATOM 1291 C CA . GLY A 1 164 ? 3.184 14.397 3.788 1.00 94.75 164 GLY A CA 1
ATOM 1292 C C . GLY A 1 164 ? 1.695 14.410 3.437 1.00 94.75 164 GLY A C 1
ATOM 1293 O O . GLY A 1 164 ? 0.967 13.439 3.641 1.00 94.75 164 GLY A O 1
ATOM 1294 N N . ALA A 1 165 ? 1.230 15.542 2.901 1.00 94.00 165 ALA A N 1
ATOM 1295 C CA . ALA A 1 165 ? -0.189 15.766 2.618 1.00 94.00 165 ALA A CA 1
ATOM 1296 C C . ALA A 1 165 ? -0.746 14.827 1.531 1.00 94.00 165 ALA A C 1
ATOM 1298 O O . ALA A 1 165 ? -1.858 14.323 1.676 1.00 94.00 165 ALA A O 1
ATOM 1299 N N . ALA A 1 166 ? 0.027 14.560 0.471 1.00 92.12 166 ALA A N 1
ATOM 1300 C CA . ALA A 1 166 ? -0.363 13.616 -0.579 1.00 92.12 166 ALA A CA 1
ATOM 1301 C C . ALA A 1 166 ? -0.468 12.185 -0.026 1.00 92.12 166 ALA A C 1
ATOM 1303 O O . ALA A 1 166 ? -1.520 11.553 -0.147 1.00 92.12 166 ALA A O 1
ATOM 1304 N N . ALA A 1 167 ? 0.563 11.741 0.702 1.00 95.19 167 ALA A N 1
ATOM 1305 C CA . ALA A 1 167 ? 0.580 10.443 1.368 1.00 95.19 167 ALA A CA 1
ATOM 1306 C C . ALA A 1 167 ? -0.606 10.276 2.331 1.00 95.19 167 ALA A C 1
ATOM 1308 O O . ALA A 1 167 ? -1.225 9.221 2.361 1.00 95.19 167 ALA A O 1
ATOM 1309 N N . ALA A 1 168 ? -0.996 11.317 3.077 1.00 97.50 168 ALA A N 1
ATOM 1310 C CA . ALA A 1 168 ? -2.157 11.261 3.971 1.00 97.50 168 ALA A CA 1
ATOM 1311 C C . ALA A 1 168 ? -3.474 10.941 3.240 1.00 97.50 168 ALA A C 1
ATOM 1313 O O . ALA A 1 168 ? -4.345 10.276 3.804 1.00 97.50 168 ALA A O 1
ATOM 1314 N N . VAL A 1 169 ? -3.646 11.436 2.010 1.00 97.56 169 VAL A N 1
ATOM 1315 C CA . VAL A 1 169 ? -4.837 11.187 1.182 1.00 97.56 169 VAL A CA 1
ATOM 1316 C C . VAL A 1 169 ? -4.794 9.782 0.573 1.00 97.56 169 VAL A C 1
ATOM 1318 O O . VAL A 1 169 ? -5.803 9.077 0.606 1.00 97.56 169 VAL A O 1
ATOM 1321 N N . GLN A 1 170 ? -3.627 9.353 0.085 1.00 96.94 170 GLN A N 1
ATOM 1322 C CA . GLN A 1 170 ? -3.404 7.999 -0.437 1.00 96.94 170 GLN A CA 1
ATOM 1323 C C . GLN A 1 170 ? -3.579 6.930 0.653 1.00 96.94 170 GLN A C 1
ATOM 1325 O O . GLN A 1 170 ? -4.251 5.927 0.426 1.00 96.94 170 GLN A O 1
ATOM 1330 N N . VAL A 1 171 ? -3.073 7.172 1.870 1.00 98.50 171 VAL A N 1
ATOM 1331 C CA . VAL A 1 171 ? -3.249 6.273 3.024 1.00 98.50 171 VAL A CA 1
ATOM 1332 C C . VAL A 1 171 ? -4.722 6.037 3.310 1.00 98.50 171 VAL A C 1
ATOM 1334 O O . VAL A 1 171 ? -5.130 4.890 3.452 1.00 98.50 171 VAL A O 1
ATOM 1337 N N . ALA A 1 172 ? -5.535 7.093 3.349 1.00 98.44 172 ALA A N 1
ATOM 1338 C CA . ALA A 1 172 ? -6.964 6.969 3.611 1.00 98.44 172 ALA A CA 1
ATOM 1339 C C . ALA A 1 172 ? -7.680 6.127 2.539 1.00 98.44 172 ALA A C 1
ATOM 1341 O O . ALA A 1 172 ? -8.519 5.283 2.865 1.00 98.44 172 ALA A O 1
ATOM 1342 N N . ARG A 1 173 ? -7.314 6.311 1.261 1.00 98.50 173 ARG A N 1
ATOM 1343 C CA . ARG A 1 173 ? -7.826 5.516 0.135 1.00 98.50 173 ARG A CA 1
ATOM 1344 C C . ARG A 1 173 ? -7.437 4.043 0.262 1.00 98.50 173 ARG A C 1
ATOM 1346 O O . ARG A 1 173 ? -8.315 3.179 0.278 1.00 98.50 173 ARG A O 1
ATOM 1353 N N . ALA A 1 174 ? -6.145 3.763 0.396 1.00 98.75 174 ALA A N 1
ATOM 1354 C CA . ALA A 1 174 ? -5.616 2.409 0.512 1.00 98.75 174 ALA A CA 1
ATOM 1355 C C . ALA A 1 174 ? -6.136 1.699 1.775 1.00 98.75 174 ALA A C 1
ATOM 1357 O O . ALA A 1 174 ? -6.514 0.528 1.722 1.00 98.75 174 ALA A O 1
ATOM 1358 N N . ALA A 1 175 ? -6.261 2.414 2.897 1.00 98.81 175 ALA A N 1
ATOM 1359 C CA . ALA A 1 175 ? -6.822 1.873 4.128 1.00 98.81 175 ALA A CA 1
ATOM 1360 C C . ALA A 1 175 ? -8.295 1.478 3.968 1.00 98.81 175 ALA A C 1
ATOM 1362 O O . ALA A 1 175 ? -8.701 0.409 4.430 1.00 98.81 175 ALA A O 1
ATOM 1363 N N . PHE A 1 176 ? -9.094 2.293 3.273 1.00 98.81 176 PHE A N 1
ATOM 1364 C CA . PHE A 1 176 ? -10.485 1.961 2.966 1.00 98.81 176 PHE A CA 1
ATOM 1365 C C . PHE A 1 176 ? -10.599 0.722 2.071 1.00 98.81 176 PHE A C 1
ATOM 1367 O O . PHE A 1 176 ? -11.417 -0.160 2.347 1.00 98.81 176 PHE A O 1
ATOM 1374 N N . ILE A 1 177 ? -9.744 0.615 1.047 1.00 98.81 177 ILE A N 1
ATOM 1375 C CA . ILE A 1 177 ? -9.632 -0.575 0.189 1.00 98.81 177 ILE A CA 1
ATOM 1376 C C . ILE A 1 177 ? -9.315 -1.821 1.028 1.00 98.81 177 ILE A C 1
ATOM 1378 O O . ILE A 1 177 ? -9.978 -2.849 0.874 1.00 98.81 177 ILE A O 1
ATOM 1382 N N . GLY A 1 178 ? -8.336 -1.716 1.931 1.00 98.62 178 GLY A N 1
ATOM 1383 C CA . GLY A 1 178 ? -7.894 -2.813 2.791 1.00 98.62 178 GLY A CA 1
ATOM 1384 C C . GLY A 1 178 ? -8.910 -3.217 3.858 1.00 98.62 178 GLY A C 1
ATOM 1385 O O . GLY A 1 178 ? -8.972 -4.383 4.225 1.00 98.62 178 GLY A O 1
ATOM 1386 N N . GLY A 1 179 ? -9.773 -2.307 4.317 1.00 98.25 179 GLY A N 1
ATOM 1387 C CA . GLY A 1 179 ? -10.863 -2.686 5.216 1.00 98.25 179 GLY A CA 1
ATOM 1388 C C . GLY A 1 179 ? -11.427 -1.590 6.108 1.00 98.25 179 GLY A C 1
ATOM 1389 O O . GLY A 1 179 ? -12.512 -1.809 6.655 1.00 98.25 179 GLY A O 1
ATOM 1390 N N . ALA A 1 180 ? -10.781 -0.424 6.212 1.00 98.62 180 ALA A N 1
ATOM 1391 C CA . ALA A 1 180 ? -11.224 0.667 7.080 1.00 98.62 180 ALA A CA 1
ATOM 1392 C C . ALA A 1 180 ? -12.673 1.065 6.771 1.00 98.62 180 ALA A C 1
ATOM 1394 O O . ALA A 1 180 ? -13.083 1.166 5.615 1.00 98.62 180 ALA A O 1
ATOM 1395 N N . ALA A 1 181 ? -13.486 1.249 7.808 1.00 98.31 181 ALA A N 1
ATOM 1396 C CA . ALA A 1 181 ? -14.883 1.651 7.681 1.00 98.31 181 ALA A CA 1
ATOM 1397 C C . ALA A 1 181 ? -15.028 3.116 7.259 1.00 98.31 181 ALA A C 1
ATOM 1399 O O . ALA A 1 181 ? -15.952 3.440 6.513 1.00 98.31 181 ALA A O 1
ATOM 1400 N N . SER A 1 182 ? -14.105 3.960 7.708 1.00 98.25 182 SER A N 1
ATOM 1401 C CA . SER A 1 182 ? -14.114 5.407 7.520 1.00 98.25 182 SER A CA 1
ATOM 1402 C C . SER A 1 182 ? -12.704 5.987 7.667 1.00 98.25 182 SER A C 1
ATOM 1404 O O . SER A 1 182 ? -11.773 5.294 8.083 1.00 98.25 182 SER A O 1
ATOM 1406 N N . THR A 1 183 ? -12.547 7.271 7.352 1.00 98.44 183 THR A N 1
ATOM 1407 C CA . THR A 1 183 ? -11.309 8.035 7.575 1.00 98.44 183 THR A CA 1
ATOM 1408 C C . THR A 1 183 ? -11.598 9.355 8.290 1.00 98.44 183 THR A C 1
ATOM 1410 O O . THR A 1 183 ? -12.687 9.915 8.180 1.00 98.44 183 THR A O 1
ATOM 1413 N N . SER A 1 184 ? -10.612 9.879 9.016 1.00 97.12 184 SER A N 1
ATOM 1414 C CA . SER A 1 184 ? -10.619 11.271 9.498 1.00 97.12 184 SER A CA 1
ATOM 1415 C C . SER A 1 184 ? -10.160 12.279 8.436 1.00 97.12 184 SER A C 1
ATOM 1417 O O . SER A 1 184 ? -10.290 13.487 8.636 1.00 97.12 184 SER A O 1
ATOM 1419 N N . ASN A 1 185 ? -9.615 11.812 7.309 1.00 97.94 185 ASN A N 1
ATOM 1420 C CA . ASN A 1 185 ? -9.126 12.665 6.236 1.00 97.94 185 ASN A CA 1
ATOM 1421 C C . ASN A 1 185 ? -10.284 13.174 5.359 1.00 97.94 185 ASN A C 1
ATOM 1423 O O . ASN A 1 185 ? -10.786 12.478 4.476 1.00 97.94 185 ASN A O 1
ATOM 1427 N N . VAL A 1 186 ? -10.683 14.427 5.588 1.00 97.81 186 VAL A N 1
ATOM 1428 C CA . VAL A 1 186 ? -11.802 15.075 4.883 1.00 97.81 186 VAL A CA 1
ATOM 1429 C C . VAL A 1 186 ? -11.550 15.200 3.377 1.00 97.81 186 VAL A C 1
ATOM 1431 O O . VAL A 1 186 ? -12.479 15.039 2.587 1.00 97.81 186 VAL A O 1
ATOM 1434 N N . GLU A 1 187 ? -10.304 15.434 2.955 1.00 96.81 187 GLU A N 1
ATOM 1435 C CA . GLU A 1 187 ? -9.980 15.545 1.528 1.00 96.81 187 GLU A CA 1
ATOM 1436 C C . GLU A 1 187 ? -10.090 14.188 0.824 1.00 96.81 187 GLU A C 1
ATOM 1438 O O . GLU A 1 187 ? -10.607 14.119 -0.290 1.00 96.81 187 GLU A O 1
ATOM 1443 N N . ALA A 1 188 ? -9.689 13.097 1.482 1.00 96.94 188 ALA A N 1
ATOM 1444 C CA . ALA A 1 188 ? -9.902 11.751 0.955 1.00 96.94 188 ALA A CA 1
ATOM 1445 C C . ALA A 1 188 ? -11.399 11.413 0.847 1.00 96.94 188 ALA A C 1
ATOM 1447 O O . ALA A 1 188 ? -11.835 10.885 -0.176 1.00 96.94 188 ALA A O 1
ATOM 1448 N N . GLY A 1 189 ? -12.198 11.787 1.853 1.00 97.69 189 GLY A N 1
ATOM 1449 C CA . GLY A 1 189 ? -13.656 11.656 1.798 1.00 97.69 189 GLY A CA 1
ATOM 1450 C C . GLY A 1 189 ? -14.268 12.405 0.612 1.00 97.69 189 GLY A C 1
ATOM 1451 O O . GLY A 1 189 ? -15.060 11.839 -0.138 1.00 97.69 189 GLY A O 1
ATOM 1452 N N . ARG A 1 190 ? -13.832 13.649 0.369 1.00 96.75 190 ARG A N 1
ATOM 1453 C CA . ARG A 1 190 ? -14.281 14.458 -0.774 1.00 96.75 190 ARG A CA 1
ATOM 1454 C C . ARG A 1 190 ? -13.868 13.864 -2.124 1.00 96.75 190 ARG A C 1
ATOM 1456 O O . ARG A 1 190 ? -14.669 13.880 -3.054 1.00 96.75 190 ARG A O 1
ATOM 1463 N N . ARG A 1 191 ? -12.624 13.387 -2.255 1.00 94.56 191 ARG A N 1
ATOM 1464 C CA . ARG A 1 191 ? -12.077 12.867 -3.523 1.00 94.56 191 ARG A CA 1
ATOM 1465 C C . ARG A 1 191 ? -12.642 11.507 -3.907 1.00 94.56 191 ARG A C 1
ATOM 1467 O O . ARG A 1 191 ? -12.872 11.269 -5.087 1.00 94.56 191 ARG A O 1
ATOM 1474 N N . 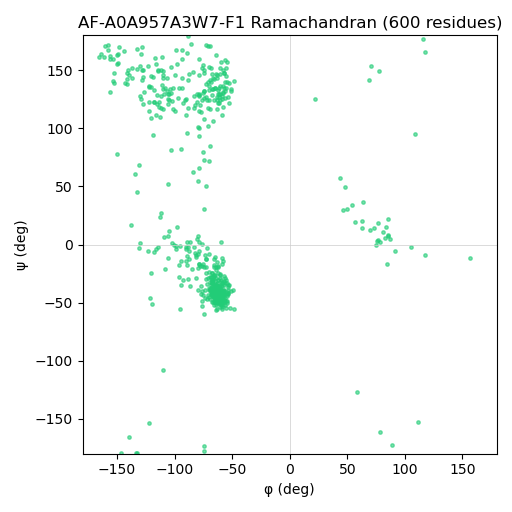PHE A 1 192 ? -12.827 10.625 -2.931 1.00 95.44 192 PHE A N 1
ATOM 1475 C CA . PHE A 1 192 ? -13.102 9.211 -3.186 1.00 95.44 192 PHE A CA 1
ATOM 1476 C C . PHE A 1 192 ? -14.479 8.752 -2.700 1.00 95.44 192 PHE A C 1
ATOM 1478 O O . PHE A 1 192 ? -14.825 7.601 -2.916 1.00 95.44 192 PHE A O 1
ATOM 1485 N N . GLY A 1 193 ? -15.262 9.612 -2.040 1.00 96.19 193 GLY A N 1
ATOM 1486 C CA . GLY A 1 193 ? -16.560 9.224 -1.476 1.00 96.19 193 GLY A CA 1
ATOM 1487 C C . GLY A 1 193 ? -16.456 8.351 -0.221 1.00 96.19 193 GLY A C 1
ATOM 1488 O O . GLY A 1 193 ? -17.445 7.759 0.201 1.00 96.19 193 GLY A O 1
ATOM 1489 N N . ILE A 1 194 ? -15.272 8.276 0.394 1.00 97.56 194 ILE A N 1
ATOM 1490 C CA . ILE A 1 194 ? -15.040 7.482 1.605 1.00 97.56 194 ILE A CA 1
ATOM 1491 C C . ILE A 1 194 ? -15.820 8.106 2.775 1.00 97.56 194 ILE A C 1
ATOM 1493 O O . ILE A 1 194 ? -15.718 9.319 2.984 1.00 97.56 194 ILE A O 1
ATOM 1497 N N . PRO A 1 195 ? -16.548 7.311 3.585 1.00 98.12 195 PRO A N 1
ATOM 1498 C CA . PRO A 1 195 ? -17.193 7.808 4.792 1.00 98.12 195 PRO A CA 1
ATOM 1499 C C . PRO A 1 195 ? -16.199 8.523 5.710 1.00 98.12 195 PRO A C 1
ATOM 1501 O O . PRO A 1 195 ? -15.162 7.968 6.084 1.00 98.12 195 PRO A O 1
ATOM 1504 N N . VAL A 1 196 ? -16.528 9.755 6.095 1.00 97.25 196 VAL A N 1
ATOM 1505 C CA . VAL A 1 196 ? -15.716 10.537 7.030 1.00 97.25 196 VAL A CA 1
ATOM 1506 C C . VAL A 1 196 ? -16.236 10.325 8.445 1.00 97.25 196 VAL A C 1
ATOM 1508 O O . VAL A 1 196 ? -17.438 10.377 8.693 1.00 97.25 196 VAL A O 1
ATOM 1511 N N . SER A 1 197 ? -15.324 10.099 9.384 1.00 93.19 197 SER A N 1
ATOM 1512 C CA . SER A 1 197 ? -15.638 9.989 10.807 1.00 93.19 197 SER A CA 1
ATOM 1513 C C . SER A 1 197 ? -14.620 10.750 11.640 1.00 93.19 197 SER A C 1
ATOM 1515 O O . SER A 1 197 ? -13.423 10.709 11.357 1.00 93.19 197 SER A O 1
ATOM 1517 N N . GLY A 1 198 ? -15.082 11.368 12.718 1.00 81.75 198 GLY A N 1
ATOM 1518 C CA . GLY A 1 198 ? -14.237 12.053 13.681 1.00 81.75 198 GLY A CA 1
ATOM 1519 C C . GLY A 1 198 ? -14.942 12.178 15.022 1.00 81.75 198 GLY A C 1
ATOM 1520 O O . GLY A 1 198 ? -16.139 11.932 15.143 1.00 81.75 198 GLY A O 1
ATOM 1521 N N . THR A 1 199 ? -14.170 12.540 16.036 1.00 82.00 199 THR A N 1
ATOM 1522 C CA . THR A 1 199 ? -14.652 12.785 17.398 1.00 82.00 199 THR A CA 1
ATOM 1523 C C . THR A 1 199 ? -14.286 14.215 17.802 1.00 82.00 199 THR A C 1
ATOM 1525 O O . THR A 1 199 ? -14.078 15.085 16.956 1.00 82.00 199 THR A O 1
ATOM 1528 N N . MET A 1 200 ? -14.136 14.455 19.103 1.00 91.50 200 MET A N 1
ATOM 1529 C CA . MET A 1 200 ? -13.368 15.572 19.654 1.00 91.50 200 MET A CA 1
ATOM 1530 C C . MET A 1 200 ? -11.911 15.186 19.966 1.00 91.50 200 MET A C 1
ATOM 1532 O O . MET A 1 200 ? -11.554 14.005 19.976 1.00 91.50 200 MET A O 1
ATOM 1536 N N . ALA A 1 201 ? -11.075 16.191 20.230 1.00 93.69 201 ALA A N 1
ATOM 1537 C CA . ALA A 1 201 ? -9.701 16.043 20.713 1.00 93.69 201 ALA A CA 1
ATOM 1538 C C . ALA A 1 201 ? -9.554 16.664 22.111 1.00 93.69 201 ALA A C 1
ATOM 1540 O O . ALA A 1 201 ? -10.334 17.546 22.468 1.00 93.69 201 ALA A O 1
ATOM 1541 N N . HIS A 1 202 ? -8.516 16.278 22.860 1.00 94.94 202 HIS A N 1
ATOM 1542 C CA . HIS A 1 202 ? -8.248 16.832 24.195 1.00 94.94 202 HIS A CA 1
ATOM 1543 C C . HIS A 1 202 ? -8.164 18.365 24.206 1.00 94.94 202 HIS A C 1
ATOM 1545 O O . HIS A 1 202 ? -8.645 18.994 25.141 1.00 94.94 202 HIS A O 1
ATOM 1551 N N . SER A 1 203 ? -7.634 18.992 23.147 1.00 96.56 203 SER A N 1
ATOM 1552 C CA . SER A 1 203 ? -7.560 20.457 23.044 1.00 96.56 203 SER A CA 1
ATOM 1553 C C . SER A 1 203 ? -8.927 21.142 23.124 1.00 96.56 203 SER A C 1
ATOM 1555 O O . SER A 1 203 ? -9.021 22.240 23.667 1.00 96.56 203 SER A O 1
ATOM 1557 N N . PHE A 1 204 ? -9.988 20.502 22.620 1.00 97.44 204 PHE A N 1
ATOM 1558 C CA . PHE A 1 204 ? -11.346 21.019 22.750 1.00 97.44 204 PHE A CA 1
ATOM 1559 C C . PHE A 1 204 ? -11.777 21.016 24.215 1.00 97.44 204 PHE A C 1
ATOM 1561 O O . PHE A 1 204 ? -12.219 22.045 24.702 1.00 97.44 204 PHE A O 1
ATOM 1568 N N . ILE A 1 205 ? -11.580 19.905 24.930 1.00 97.44 205 ILE A N 1
ATOM 1569 C CA . ILE A 1 205 ? -11.956 19.762 26.346 1.00 97.44 205 ILE A CA 1
ATOM 1570 C C . ILE A 1 205 ? -11.188 20.764 27.217 1.00 97.44 205 ILE A C 1
ATOM 1572 O O . ILE A 1 205 ? -11.795 21.491 27.997 1.00 97.44 205 ILE A O 1
ATOM 1576 N N . LEU A 1 206 ? -9.875 20.881 27.000 1.00 97.38 206 LEU A N 1
ATOM 1577 C CA . LEU A 1 206 ? -8.991 21.812 27.713 1.00 97.38 206 LEU A CA 1
ATOM 1578 C C . LEU A 1 206 ? -9.303 23.298 27.453 1.00 97.38 206 LEU A C 1
ATOM 1580 O O . LEU A 1 206 ? -8.751 24.161 28.131 1.00 97.38 206 LEU A O 1
ATOM 1584 N N . SER A 1 207 ? -10.162 23.613 26.478 1.00 97.88 207 SER A N 1
ATOM 1585 C CA . SER A 1 207 ? -10.593 24.986 26.183 1.00 97.88 207 SER A CA 1
ATOM 1586 C C . SER A 1 207 ? -11.819 25.430 26.997 1.00 97.88 207 SER A C 1
ATOM 1588 O O . SER A 1 207 ? -12.251 26.575 26.863 1.00 97.88 207 SER A O 1
ATOM 1590 N N . PHE A 1 208 ? -12.394 24.552 27.827 1.00 98.06 208 PHE A N 1
ATOM 1591 C CA . PHE A 1 208 ? -13.529 24.855 28.704 1.00 98.06 208 PHE A CA 1
ATOM 1592 C C . PHE A 1 208 ? -13.107 24.858 30.182 1.00 98.06 208 PHE A C 1
ATOM 1594 O O . PHE A 1 208 ? -12.076 24.283 30.524 1.00 98.06 208 PHE A O 1
ATOM 1601 N N . PRO A 1 209 ? -13.902 25.480 31.077 1.00 97.19 209 PRO A N 1
ATOM 1602 C CA . PRO A 1 209 ? -13.607 25.492 32.513 1.00 97.19 209 PRO A CA 1
ATOM 1603 C C . PRO A 1 209 ? -13.539 24.096 33.145 1.00 97.19 209 PRO A C 1
ATOM 1605 O O . PRO A 1 209 ? -12.816 23.897 34.118 1.00 97.19 209 PRO A O 1
ATOM 1608 N N . ASP A 1 210 ? -14.305 23.148 32.603 1.00 97.44 210 ASP A N 1
ATOM 1609 C CA . ASP A 1 210 ? -14.391 21.770 33.071 1.00 97.44 210 ASP A CA 1
ATOM 1610 C C . ASP A 1 210 ? -14.863 20.825 31.947 1.00 97.44 210 ASP A C 1
ATOM 1612 O O . ASP A 1 210 ? -15.433 21.249 30.934 1.00 97.44 210 ASP A O 1
ATOM 1616 N N . GLU A 1 211 ? -14.627 19.526 32.141 1.00 97.81 211 GLU A N 1
ATOM 1617 C CA . GLU A 1 211 ? -14.923 18.474 31.162 1.00 97.81 211 GLU A CA 1
ATOM 1618 C C . GLU A 1 211 ? -16.424 18.337 30.850 1.00 97.81 211 GLU A C 1
ATOM 1620 O O . GLU A 1 211 ? -16.804 18.173 29.689 1.00 97.81 211 GLU A O 1
ATOM 1625 N N . LEU A 1 212 ? -17.297 18.473 31.854 1.00 98.25 212 LEU A N 1
ATOM 1626 C CA . LEU A 1 212 ? -18.745 18.371 31.666 1.00 98.25 212 LEU A CA 1
ATOM 1627 C C . LEU A 1 212 ? -19.274 19.529 30.809 1.00 98.25 212 LEU A C 1
ATOM 1629 O O . LEU A 1 212 ? -20.096 19.321 29.912 1.00 98.25 212 LEU A O 1
ATOM 1633 N N . SER A 1 213 ? -18.776 20.745 31.041 1.00 98.06 213 SER A N 1
ATOM 1634 C CA . SER A 1 213 ? -19.079 21.920 30.222 1.00 98.06 213 SER A CA 1
ATOM 1635 C C . SER A 1 213 ? -18.671 21.720 28.758 1.00 98.06 213 SER A C 1
ATOM 1637 O O . SER A 1 213 ? -19.452 22.058 27.861 1.00 98.06 213 SER A O 1
ATOM 1639 N N . ALA A 1 214 ? -17.504 21.115 28.503 1.00 98.25 214 ALA A N 1
ATOM 1640 C CA . ALA A 1 214 ? -17.063 20.767 27.152 1.00 98.25 214 ALA A CA 1
ATOM 1641 C C . ALA A 1 214 ? -17.982 19.724 26.495 1.00 98.25 214 ALA A C 1
ATOM 1643 O O . ALA A 1 214 ? -18.425 19.916 25.360 1.00 98.25 214 ALA A O 1
ATOM 1644 N N . PHE A 1 215 ? -18.320 18.642 27.204 1.00 98.25 215 PHE A N 1
ATOM 1645 C CA . PHE A 1 215 ? -19.193 17.593 26.670 1.00 98.25 215 PHE A CA 1
ATOM 1646 C C . PHE A 1 215 ? -20.586 18.117 26.335 1.00 98.25 215 PHE A C 1
ATOM 1648 O O . PHE A 1 215 ? -21.080 17.865 25.236 1.00 98.25 215 PHE A O 1
ATOM 1655 N N . ARG A 1 216 ? -21.190 18.923 27.217 1.00 97.88 216 ARG A N 1
ATOM 1656 C CA . ARG A 1 216 ? -22.472 19.587 26.937 1.00 97.88 216 ARG A CA 1
ATOM 1657 C C . ARG A 1 216 ? -22.381 20.515 25.730 1.00 97.88 216 ARG A C 1
ATOM 1659 O O . ARG A 1 216 ? -23.317 20.576 24.937 1.00 97.88 216 ARG A O 1
ATOM 1666 N N . ALA A 1 217 ? -21.280 21.255 25.580 1.00 97.31 217 ALA A N 1
ATOM 1667 C CA . ALA A 1 217 ? -21.080 22.124 24.423 1.00 97.31 217 ALA A CA 1
ATOM 1668 C C . ALA A 1 217 ? -21.026 21.330 23.114 1.00 97.31 217 ALA A C 1
ATOM 1670 O O . ALA A 1 217 ? -21.713 21.696 22.164 1.00 97.31 217 ALA A O 1
ATOM 1671 N N . TYR A 1 218 ? -20.284 20.222 23.086 1.00 96.81 218 TYR A N 1
ATOM 1672 C CA . TYR A 1 218 ? -20.206 19.361 21.908 1.00 96.81 218 TYR A CA 1
ATOM 1673 C C . TYR A 1 218 ? -21.547 18.687 21.591 1.00 96.81 218 TYR A C 1
ATOM 1675 O O . TYR A 1 218 ? -21.993 18.715 20.448 1.00 96.81 218 TYR A O 1
ATOM 1683 N N . ALA A 1 219 ? -22.225 18.148 22.606 1.00 96.00 219 ALA A N 1
ATOM 1684 C CA . ALA A 1 219 ? -23.523 17.492 22.472 1.00 96.00 219 ALA A CA 1
ATOM 1685 C C . ALA A 1 219 ? -24.619 18.430 21.942 1.00 96.00 219 ALA A C 1
ATOM 1687 O O . ALA A 1 219 ? -25.442 18.011 21.139 1.00 96.00 219 ALA A O 1
ATOM 1688 N N . ARG A 1 220 ? -24.607 19.720 22.310 1.00 95.06 220 ARG A N 1
ATOM 1689 C CA . ARG A 1 220 ? -25.534 20.709 21.725 1.00 95.06 220 ARG A CA 1
ATOM 1690 C C . ARG A 1 220 ? -25.318 20.922 20.227 1.00 95.06 220 ARG A C 1
ATOM 1692 O O . ARG A 1 220 ? -26.277 21.201 19.517 1.00 95.06 220 ARG A O 1
ATOM 1699 N N . SER A 1 221 ? -24.075 20.843 19.755 1.00 94.69 221 SER A N 1
ATOM 1700 C CA . SER A 1 221 ? -23.749 20.990 18.330 1.00 94.69 221 SER A CA 1
ATOM 1701 C C . SER A 1 221 ? -23.984 19.707 17.535 1.00 94.69 221 SER A C 1
ATOM 1703 O O . SER A 1 221 ? -24.289 19.782 16.348 1.00 94.69 221 SER A O 1
ATOM 1705 N N . TYR A 1 222 ? -23.856 18.549 18.186 1.00 93.31 222 TYR A N 1
ATOM 1706 C CA . TYR A 1 222 ? -23.993 17.225 17.581 1.00 93.31 222 TYR A CA 1
ATOM 1707 C C . TYR A 1 222 ? -24.931 16.341 18.424 1.00 93.31 222 TYR A C 1
ATOM 1709 O O . TYR A 1 222 ? -24.466 15.389 19.058 1.00 93.31 222 TYR A O 1
ATOM 1717 N N . PRO A 1 223 ? -26.242 16.655 18.463 1.00 94.06 223 PRO A N 1
ATOM 1718 C CA . PRO A 1 223 ? -27.198 16.001 19.364 1.00 94.06 223 PRO A CA 1
ATOM 1719 C C . PRO A 1 223 ? -27.547 14.558 18.974 1.00 94.06 223 PRO A C 1
ATOM 1721 O O . PRO A 1 223 ? -28.140 13.834 19.769 1.00 94.06 223 PRO A O 1
ATOM 1724 N N . GLU A 1 224 ? -27.180 14.131 17.765 1.00 93.75 224 GLU A N 1
ATOM 1725 C CA . GLU A 1 224 ? -27.496 12.813 17.218 1.00 93.75 224 GLU A CA 1
ATOM 1726 C C . GLU A 1 224 ? -26.206 12.042 16.923 1.00 93.75 224 GLU A C 1
ATOM 1728 O O . GLU A 1 224 ? -25.599 12.185 15.861 1.00 93.75 224 GLU A O 1
ATOM 1733 N N . GLY A 1 225 ? -25.766 11.217 17.875 1.00 87.25 225 GLY A N 1
ATOM 1734 C CA . GLY A 1 225 ? -24.688 10.256 17.636 1.00 87.25 225 GLY A CA 1
ATOM 1735 C C . GLY A 1 225 ? -23.264 10.794 17.808 1.00 87.25 225 GLY A C 1
ATOM 1736 O O . GLY A 1 225 ? -22.324 10.201 17.276 1.00 87.25 225 GLY A O 1
ATOM 1737 N N . GLY A 1 226 ? -23.077 11.883 18.561 1.00 93.38 226 GLY A N 1
ATOM 1738 C CA . GLY A 1 226 ? -21.750 12.406 18.903 1.00 93.38 226 GLY A CA 1
ATOM 1739 C C . GLY A 1 226 ? -20.875 11.406 19.680 1.00 93.38 226 GLY A C 1
ATOM 1740 O O . GLY A 1 226 ? -21.384 10.501 20.346 1.00 93.38 226 GLY A O 1
ATOM 1741 N N . THR A 1 227 ? -19.551 11.593 19.616 1.00 96.38 227 THR A N 1
ATOM 1742 C CA . THR A 1 227 ? -18.564 10.785 20.357 1.00 96.38 227 THR A CA 1
ATOM 1743 C C . THR A 1 227 ? -17.768 11.650 21.333 1.00 96.38 227 THR A C 1
ATOM 1745 O O . THR A 1 227 ? -17.098 12.596 20.906 1.00 96.38 227 THR A O 1
ATOM 1748 N N . LEU A 1 228 ? -17.794 11.306 22.624 1.00 97.56 228 LEU A N 1
ATOM 1749 C CA . LEU A 1 228 ? -17.105 12.046 23.692 1.00 97.56 228 LEU A CA 1
ATOM 1750 C C . LEU A 1 228 ? -15.795 11.357 24.102 1.00 97.56 228 LEU A C 1
ATOM 1752 O O . LEU A 1 228 ? -15.765 10.144 24.279 1.00 97.56 228 LEU A O 1
ATOM 1756 N N . LEU A 1 229 ? -14.711 12.120 24.254 1.00 97.38 229 LEU A N 1
ATOM 1757 C CA . LEU A 1 229 ? -13.396 11.617 24.677 1.00 97.38 229 LEU A CA 1
ATOM 1758 C C . LEU A 1 229 ? -13.278 11.678 26.202 1.00 97.38 229 LEU A C 1
ATOM 1760 O O . LEU A 1 229 ? -13.248 12.776 26.749 1.00 97.38 229 LEU A O 1
ATOM 1764 N N . VAL A 1 230 ? -13.235 10.525 26.874 1.00 97.31 230 VAL A N 1
ATOM 1765 C CA . VAL A 1 230 ? -13.497 10.430 28.326 1.00 97.31 230 VAL A CA 1
ATOM 1766 C C . VAL A 1 230 ? -12.253 10.329 29.210 1.00 97.31 230 VAL A C 1
ATOM 1768 O O . VAL A 1 230 ? -12.381 10.268 30.425 1.00 97.31 230 VAL A O 1
ATOM 1771 N N . ASP A 1 231 ? -11.051 10.321 28.642 1.00 94.31 231 ASP A N 1
ATOM 1772 C CA . ASP A 1 231 ? -9.797 10.073 29.363 1.00 94.31 231 ASP A CA 1
ATOM 1773 C C . ASP A 1 231 ? -8.882 11.309 29.444 1.00 94.31 231 ASP A C 1
ATOM 1775 O O . ASP A 1 231 ? -7.667 11.189 29.561 1.00 94.31 231 ASP A O 1
ATOM 1779 N N . THR A 1 232 ? -9.443 12.525 29.408 1.00 94.12 232 THR A N 1
ATOM 1780 C CA . THR A 1 232 ? -8.628 13.756 29.503 1.00 94.12 232 THR A CA 1
ATOM 1781 C C . THR A 1 232 ? -8.015 13.949 30.891 1.00 94.12 232 THR A C 1
ATOM 1783 O O . THR A 1 232 ? -6.873 14.392 30.998 1.00 94.12 232 THR A O 1
ATOM 1786 N N . TYR A 1 233 ? -8.765 13.627 31.949 1.00 93.31 233 TYR A N 1
ATOM 1787 C CA . TYR A 1 233 ? -8.294 13.714 33.338 1.00 93.31 233 TYR A CA 1
ATOM 1788 C C . TYR A 1 233 ? -8.332 12.353 34.037 1.00 93.31 233 TYR A C 1
ATOM 1790 O O . TYR A 1 233 ? -7.344 11.922 34.625 1.00 93.31 233 TYR A O 1
ATOM 1798 N N . SER A 1 234 ? -9.481 11.675 33.980 1.00 93.69 234 SER A N 1
ATOM 1799 C CA . SER A 1 234 ? -9.678 10.312 34.473 1.00 93.69 234 SER A CA 1
ATOM 1800 C C . SER A 1 234 ? -10.853 9.679 33.739 1.00 93.69 234 SER A C 1
ATOM 1802 O O . SER A 1 234 ? -11.934 10.268 33.691 1.00 93.69 234 SER A O 1
ATOM 1804 N N . THR A 1 235 ? -10.673 8.458 33.232 1.00 94.06 235 THR A N 1
ATOM 1805 C CA . THR A 1 235 ? -11.718 7.726 32.504 1.00 94.06 235 THR A CA 1
ATOM 1806 C C . THR A 1 235 ? -13.008 7.611 33.306 1.00 94.06 235 THR A C 1
ATOM 1808 O O . THR A 1 235 ? -14.092 7.849 32.784 1.00 94.06 235 THR A O 1
ATOM 1811 N N . SER A 1 236 ? -12.919 7.288 34.600 1.00 94.56 236 SER A N 1
ATOM 1812 C CA . SER A 1 236 ? -14.111 7.102 35.437 1.00 94.56 236 SER A CA 1
ATOM 1813 C C . SER A 1 236 ? -14.908 8.401 35.600 1.00 94.56 236 SER A C 1
ATOM 1815 O O . SER A 1 236 ? -16.133 8.388 35.472 1.00 94.56 236 SER A O 1
ATOM 1817 N N . SER A 1 237 ? -14.243 9.541 35.835 1.00 96.25 237 SER A N 1
ATOM 1818 C CA . SER A 1 237 ? -14.947 10.828 35.914 1.00 96.25 237 SER A CA 1
ATOM 1819 C C . SER A 1 237 ? -15.504 11.253 34.556 1.00 96.25 237 SER A C 1
ATOM 1821 O O . SER A 1 237 ? -16.641 11.719 34.489 1.00 96.25 237 SER A O 1
ATOM 1823 N N . GLY A 1 238 ? -14.757 11.027 33.472 1.00 97.62 238 GLY A N 1
ATOM 1824 C CA . GLY A 1 238 ? -15.208 11.336 32.118 1.00 97.62 238 GLY A CA 1
ATOM 1825 C C . GLY A 1 238 ? -16.421 10.518 31.699 1.00 97.62 238 GLY A C 1
ATOM 1826 O O . GLY A 1 238 ? -17.372 11.068 31.148 1.00 97.62 238 GLY A O 1
ATOM 1827 N N . VAL A 1 239 ? -16.476 9.229 32.035 1.00 98.19 239 VAL A N 1
ATOM 1828 C CA . VAL A 1 239 ? -17.660 8.400 31.768 1.00 98.19 239 VAL A CA 1
ATOM 1829 C C . VAL A 1 239 ? -18.858 8.865 32.600 1.00 98.19 239 VAL A C 1
ATOM 1831 O O . VAL A 1 239 ? -19.960 8.952 32.065 1.00 98.19 239 VAL A O 1
ATOM 1834 N N . ALA A 1 240 ? -18.673 9.246 33.869 1.00 98.44 240 ALA A N 1
ATOM 1835 C CA . ALA A 1 240 ? -19.756 9.818 34.678 1.00 98.44 240 ALA A CA 1
ATOM 1836 C C . ALA A 1 240 ? -20.316 11.127 34.072 1.00 98.44 240 ALA A C 1
ATOM 1838 O O . ALA A 1 240 ? -21.536 11.330 34.023 1.00 98.44 240 ALA A O 1
ATOM 1839 N N . ASN A 1 241 ? -19.436 11.984 33.545 1.00 98.50 241 ASN A N 1
ATOM 1840 C CA . ASN A 1 241 ? -19.820 13.188 32.809 1.00 98.50 241 ASN A CA 1
ATOM 1841 C C . ASN A 1 241 ? -20.562 12.840 31.507 1.00 98.50 241 ASN A C 1
ATOM 1843 O O . ASN A 1 241 ? -21.615 13.413 31.228 1.00 98.50 241 ASN A O 1
ATOM 1847 N N . ALA A 1 242 ? -20.071 11.865 30.737 1.00 98.31 242 ALA A N 1
ATOM 1848 C CA . ALA A 1 242 ? -20.704 11.408 29.500 1.00 98.31 242 ALA A CA 1
ATOM 1849 C C . ALA A 1 242 ? -22.100 10.806 29.739 1.00 98.31 242 ALA A C 1
ATOM 1851 O O . ALA A 1 242 ? -23.020 11.113 28.987 1.00 98.31 242 ALA A O 1
ATOM 1852 N N . ILE A 1 243 ? -22.290 10.027 30.812 1.00 98.69 243 ILE A N 1
ATOM 1853 C CA . ILE A 1 243 ? -23.601 9.495 31.231 1.00 98.69 243 ILE A CA 1
ATOM 1854 C C . ILE A 1 243 ? -24.581 10.635 31.529 1.00 98.69 243 ILE A C 1
ATOM 1856 O O . ILE A 1 243 ? -25.744 10.572 31.132 1.00 98.69 243 ILE A O 1
ATOM 1860 N N . SER A 1 244 ? -24.121 11.686 32.216 1.00 98.44 244 SER A N 1
ATOM 1861 C CA . SER A 1 244 ? -24.957 12.857 32.512 1.00 98.44 244 SER A CA 1
ATOM 1862 C C . SER A 1 244 ? -25.424 13.536 31.220 1.00 98.44 244 SER A C 1
ATOM 1864 O O . SER A 1 244 ? -26.612 13.799 31.056 1.00 98.44 244 SER A O 1
ATOM 1866 N N . VAL A 1 245 ? -24.509 13.734 30.266 1.00 98.19 245 VAL A N 1
ATOM 1867 C CA . VAL A 1 245 ? -24.821 14.326 28.955 1.00 98.19 245 VAL A CA 1
ATOM 1868 C C . VAL A 1 245 ? -25.721 13.427 28.106 1.00 98.19 245 VAL A C 1
ATOM 1870 O O . VAL A 1 245 ? -26.617 13.936 27.441 1.00 98.19 245 VAL A O 1
ATOM 1873 N N . ALA A 1 246 ? -25.536 12.106 28.143 1.00 98.06 246 ALA A N 1
ATOM 1874 C CA . ALA A 1 246 ? -26.392 11.164 27.425 1.00 98.06 246 ALA A CA 1
ATOM 1875 C C . ALA A 1 246 ? -27.855 11.271 27.886 1.00 98.06 246 ALA A C 1
ATOM 1877 O O . ALA A 1 246 ? -28.743 11.436 27.056 1.00 98.06 246 ALA A O 1
ATOM 1878 N N . LYS A 1 247 ? -28.098 11.295 29.203 1.00 97.56 247 LYS A N 1
ATOM 1879 C CA . LYS A 1 247 ? -29.451 11.451 29.769 1.00 97.56 247 LYS A CA 1
ATOM 1880 C C . LYS A 1 247 ? -30.072 12.815 29.460 1.00 97.56 247 LYS A C 1
ATOM 1882 O O . LYS A 1 247 ? -31.274 12.917 29.226 1.00 97.56 247 LYS A O 1
ATOM 1887 N N . GLU A 1 248 ? -29.260 13.873 29.453 1.00 97.62 248 GLU A N 1
ATOM 1888 C CA . GLU A 1 248 ? -29.697 15.209 29.027 1.00 97.62 248 GLU A CA 1
ATOM 1889 C C . GLU A 1 248 ? -30.112 15.223 27.546 1.00 97.62 248 GLU A C 1
ATOM 1891 O O . GLU A 1 248 ? -31.132 15.822 27.203 1.00 97.62 248 GLU A O 1
ATOM 1896 N N . LEU A 1 249 ? -29.362 14.536 26.675 1.00 96.75 249 LEU A N 1
ATOM 1897 C CA . LEU A 1 249 ? -29.705 14.386 25.260 1.00 96.75 249 LEU A CA 1
ATOM 1898 C C . LEU A 1 249 ? -31.006 13.603 25.074 1.00 96.75 249 LEU A C 1
ATOM 1900 O O . LEU A 1 249 ? -31.892 14.099 24.377 1.00 96.75 249 LEU A O 1
ATOM 1904 N N . GLU A 1 250 ? -31.164 12.456 25.741 1.00 95.50 250 GLU A N 1
ATOM 1905 C CA . GLU A 1 250 ? -32.385 11.637 25.676 1.00 95.50 250 GLU A CA 1
ATOM 1906 C C . GLU A 1 250 ? -33.637 12.446 26.038 1.00 95.50 250 GLU A C 1
ATOM 1908 O O . GLU A 1 250 ? -34.651 12.382 25.341 1.00 95.50 250 GLU A O 1
ATOM 1913 N N . ALA A 1 251 ? -33.556 13.288 27.075 1.00 94.94 251 ALA A N 1
ATOM 1914 C CA . ALA A 1 251 ? -34.657 14.158 27.497 1.00 94.94 251 ALA A CA 1
ATOM 1915 C C . ALA A 1 251 ? -35.075 15.195 26.434 1.00 94.94 251 ALA A C 1
ATOM 1917 O O . ALA A 1 251 ? -36.178 15.739 26.498 1.00 94.94 251 ALA A O 1
ATOM 1918 N N . THR A 1 252 ? -34.209 15.467 25.455 1.00 94.38 252 THR A N 1
ATOM 1919 C CA . THR A 1 252 ? -34.456 16.387 24.332 1.00 94.38 252 THR A CA 1
ATOM 1920 C C . THR A 1 252 ? -34.634 15.672 22.988 1.00 94.38 252 THR A C 1
ATOM 1922 O O . THR A 1 252 ? -34.760 16.334 21.960 1.00 94.38 252 THR A O 1
ATOM 1925 N N . GLY A 1 253 ? -34.688 14.334 22.988 1.00 94.31 253 GLY A N 1
ATOM 1926 C CA . GLY A 1 253 ? -34.846 13.506 21.788 1.00 94.31 253 GLY A CA 1
ATOM 1927 C C . GLY A 1 253 ? -33.549 13.224 21.020 1.00 94.31 253 GLY A C 1
ATOM 1928 O O . GLY A 1 253 ? -33.607 12.626 19.949 1.00 94.31 253 GLY A O 1
ATOM 1929 N N . GLY A 1 254 ? -32.396 13.643 21.549 1.00 96.19 254 GLY A N 1
ATOM 1930 C CA . GLY A 1 254 ? -31.073 13.288 21.034 1.00 96.19 254 GLY A CA 1
ATOM 1931 C C . GLY A 1 254 ? -30.540 11.986 21.637 1.00 96.19 254 GLY A C 1
ATOM 1932 O O . GLY A 1 254 ? -31.177 11.371 22.490 1.00 96.19 254 GLY A O 1
ATOM 1933 N N . TYR A 1 255 ? -29.342 11.577 21.220 1.00 96.44 255 TYR A N 1
ATOM 1934 C CA . TYR A 1 255 ? -28.661 10.402 21.773 1.00 96.44 255 TYR A CA 1
ATOM 1935 C C . TYR A 1 255 ? -27.138 10.510 21.650 1.00 96.44 255 TYR A C 1
ATOM 1937 O O . TYR A 1 255 ? -26.601 11.071 20.688 1.00 96.44 255 TYR A O 1
ATOM 1945 N N . LEU A 1 256 ? -26.426 9.930 22.619 1.00 97.19 256 LEU A N 1
ATOM 1946 C CA . LEU A 1 256 ? -24.972 9.800 22.572 1.00 97.19 256 LEU A CA 1
ATOM 1947 C C . LEU A 1 256 ? -24.587 8.570 21.737 1.00 97.19 256 LEU A C 1
ATOM 1949 O O . LEU A 1 256 ? -25.069 7.472 21.984 1.00 97.19 256 LEU A O 1
ATOM 1953 N N . GLY A 1 257 ? -23.704 8.736 20.750 1.00 96.50 257 GLY A N 1
ATOM 1954 C CA . GLY A 1 257 ? -23.337 7.644 19.843 1.00 96.50 257 GLY A CA 1
ATOM 1955 C C . GLY A 1 257 ? -22.205 6.758 20.360 1.00 96.50 257 GLY A C 1
ATOM 1956 O O . GLY A 1 257 ? -22.185 5.555 20.080 1.00 96.50 257 GLY A O 1
ATOM 1957 N N . ALA A 1 258 ? -21.232 7.355 21.052 1.00 97.75 258 ALA A N 1
ATOM 1958 C CA . ALA A 1 258 ? -20.086 6.640 21.597 1.00 97.75 258 ALA A CA 1
ATOM 1959 C C . ALA A 1 258 ? -19.321 7.436 22.667 1.00 97.75 258 ALA A C 1
ATOM 1961 O O . ALA A 1 258 ? -19.397 8.665 22.750 1.00 97.75 258 ALA A O 1
ATOM 1962 N N . VAL A 1 259 ? -18.486 6.723 23.414 1.00 98.12 259 VAL A N 1
ATOM 1963 C CA . VAL A 1 259 ? -17.360 7.276 24.173 1.00 98.12 259 VAL A CA 1
ATOM 1964 C C . VAL A 1 259 ? -16.044 6.751 23.601 1.00 98.12 259 VAL A C 1
ATOM 1966 O O . VAL A 1 259 ? -15.994 5.639 23.074 1.00 98.12 259 VAL A O 1
ATOM 1969 N N . ARG A 1 260 ? -14.974 7.547 23.684 1.00 98.00 260 ARG A N 1
ATOM 1970 C CA . ARG A 1 260 ? -13.633 7.173 23.222 1.00 98.00 260 ARG A CA 1
ATOM 1971 C C . ARG A 1 260 ? -12.628 7.151 24.370 1.00 98.00 260 ARG A C 1
ATOM 1973 O O . ARG A 1 260 ? -12.557 8.124 25.118 1.00 98.00 260 ARG A O 1
ATOM 1980 N N . ILE A 1 261 ? -11.837 6.083 24.429 1.00 97.06 261 ILE A N 1
ATOM 1981 C CA . ILE A 1 261 ? -10.641 5.926 25.270 1.00 97.06 261 ILE A CA 1
ATOM 1982 C C . ILE A 1 261 ? -9.388 5.910 24.378 1.00 97.06 261 ILE A C 1
ATOM 1984 O O . ILE A 1 261 ? -9.420 5.311 23.301 1.00 97.06 261 ILE A O 1
ATOM 1988 N N . ASP A 1 262 ? -8.317 6.598 24.779 1.00 93.19 262 ASP A N 1
ATOM 1989 C CA . ASP A 1 262 ? -7.098 6.812 23.973 1.00 93.19 262 ASP A CA 1
ATOM 1990 C C . ASP A 1 262 ? -5.790 6.491 24.726 1.00 93.19 262 ASP A C 1
ATOM 1992 O O . ASP A 1 262 ? -4.700 6.582 24.160 1.00 93.19 262 ASP A O 1
ATOM 1996 N N . SER A 1 263 ? -5.871 6.128 26.008 1.00 90.25 263 SER A N 1
ATOM 1997 C CA . SER A 1 263 ? -4.712 5.928 26.880 1.00 90.25 263 SER A CA 1
ATOM 1998 C C . SER A 1 263 ? -4.940 4.846 27.945 1.00 90.25 263 SER A C 1
ATOM 2000 O O . SER A 1 263 ? -6.053 4.357 28.138 1.00 90.25 263 SER A O 1
ATOM 2002 N N . GLY A 1 264 ? -3.861 4.458 28.633 1.00 90.25 264 GLY A N 1
ATOM 2003 C CA . GLY A 1 264 ? -3.891 3.459 29.705 1.00 90.25 264 GLY A CA 1
ATOM 2004 C C . GLY A 1 264 ? -3.953 2.008 29.213 1.00 90.25 264 GLY A C 1
ATOM 2005 O O . GLY A 1 264 ? -3.612 1.697 28.070 1.00 90.25 264 GLY A O 1
ATOM 2006 N N . ASP A 1 265 ? -4.362 1.103 30.103 1.00 94.19 265 ASP A N 1
ATOM 2007 C CA . ASP A 1 265 ? -4.678 -0.282 29.741 1.00 94.19 265 ASP A CA 1
ATOM 2008 C C . ASP A 1 265 ? -6.074 -0.320 29.112 1.00 94.19 265 ASP A C 1
ATOM 2010 O O . ASP A 1 265 ? -7.087 -0.419 29.803 1.00 94.19 265 ASP A O 1
ATOM 2014 N N . LEU A 1 266 ? -6.122 -0.241 27.783 1.00 96.06 266 LEU A N 1
ATOM 2015 C CA . LEU A 1 266 ? -7.373 -0.171 27.027 1.00 96.06 266 LEU A CA 1
ATOM 2016 C C . LEU A 1 266 ? -8.340 -1.328 27.333 1.00 96.06 266 LEU A C 1
ATOM 2018 O O . LEU A 1 266 ? -9.551 -1.127 27.260 1.00 96.06 266 LEU A O 1
ATOM 2022 N N . ALA A 1 267 ? -7.848 -2.523 27.686 1.00 96.38 267 ALA A N 1
ATOM 2023 C CA . ALA A 1 267 ? -8.719 -3.644 28.034 1.00 96.38 267 ALA A CA 1
ATOM 2024 C C . ALA A 1 267 ? -9.391 -3.416 29.393 1.00 96.38 267 ALA A C 1
ATOM 2026 O O . ALA A 1 267 ? -10.605 -3.601 29.524 1.00 96.38 267 ALA A O 1
ATOM 2027 N N . ALA A 1 268 ? -8.615 -2.999 30.396 1.00 96.38 268 ALA A N 1
ATOM 2028 C CA . ALA A 1 268 ? -9.129 -2.678 31.724 1.00 96.38 268 ALA A CA 1
ATOM 2029 C C . ALA A 1 268 ? -10.074 -1.466 31.683 1.00 96.38 268 ALA A C 1
ATOM 2031 O O . ALA A 1 268 ? -11.193 -1.538 32.198 1.00 96.38 268 ALA A O 1
ATOM 2032 N N . GLU A 1 269 ? -9.664 -0.395 31.003 1.00 96.88 269 GLU A N 1
ATOM 2033 C CA . GLU A 1 269 ? -10.448 0.831 30.838 1.00 96.88 269 GLU A CA 1
ATOM 2034 C C . GLU A 1 269 ? -11.775 0.553 30.120 1.00 96.88 269 GLU A C 1
ATOM 2036 O O . GLU A 1 269 ? -12.831 0.971 30.594 1.00 96.88 269 GLU A O 1
ATOM 2041 N N . ALA A 1 270 ? -11.770 -0.238 29.038 1.00 97.75 270 ALA A N 1
ATOM 2042 C CA . ALA A 1 270 ? -12.999 -0.606 28.334 1.00 97.75 270 ALA A CA 1
ATOM 2043 C C . ALA A 1 270 ? -13.990 -1.355 29.241 1.00 97.75 270 ALA A C 1
ATOM 2045 O O . ALA A 1 270 ? -15.191 -1.091 29.182 1.00 97.75 270 ALA A O 1
ATOM 2046 N N . ARG A 1 271 ? -13.521 -2.261 30.114 1.00 98.12 271 ARG A N 1
ATOM 2047 C CA . ARG A 1 271 ? -14.397 -2.978 31.064 1.00 98.12 271 ARG A CA 1
ATOM 2048 C C . ARG A 1 271 ? -15.024 -2.040 32.089 1.00 98.12 271 ARG A C 1
ATOM 2050 O O . ARG A 1 271 ? -16.213 -2.180 32.379 1.00 98.12 271 ARG A O 1
ATOM 2057 N N . VAL A 1 272 ? -14.251 -1.089 32.612 1.00 97.38 272 VAL A N 1
ATOM 2058 C CA . VAL A 1 272 ? -14.757 -0.065 33.538 1.00 97.38 272 VAL A CA 1
ATOM 2059 C C . VAL A 1 272 ? -15.809 0.795 32.842 1.00 97.38 272 VAL A C 1
ATOM 2061 O O . VAL A 1 272 ? -16.925 0.916 33.344 1.00 97.38 272 VAL A O 1
ATOM 2064 N N . VAL A 1 273 ? -15.493 1.315 31.654 1.00 98.38 273 VAL A N 1
ATOM 2065 C CA . VAL A 1 273 ? -16.401 2.141 30.846 1.00 98.38 273 VAL A CA 1
ATOM 2066 C C . VAL A 1 273 ? -17.705 1.399 30.557 1.00 98.38 273 VAL A C 1
ATOM 2068 O O . VAL A 1 273 ? -18.782 1.921 30.844 1.00 98.38 273 VAL A O 1
ATOM 2071 N N . ARG A 1 274 ? -17.622 0.166 30.043 1.00 98.50 274 ARG A N 1
ATOM 2072 C CA . ARG A 1 274 ? -18.795 -0.647 29.703 1.00 98.50 274 ARG A CA 1
ATOM 2073 C C . ARG A 1 274 ? -19.677 -0.904 30.924 1.00 98.50 274 ARG A C 1
ATOM 2075 O O . ARG A 1 274 ? -20.876 -0.664 30.862 1.00 98.50 274 ARG A O 1
ATOM 2082 N N . SER A 1 275 ? -19.078 -1.298 32.051 1.00 98.44 275 SER A N 1
ATOM 2083 C CA . SER A 1 275 ? -19.792 -1.529 33.315 1.00 98.44 275 SER A CA 1
ATOM 2084 C C . SER A 1 275 ? -20.545 -0.284 33.800 1.00 98.44 275 SER A C 1
ATOM 2086 O O . SER A 1 275 ? -21.705 -0.371 34.213 1.00 98.44 275 SER A O 1
ATOM 2088 N N . MET A 1 276 ? -19.917 0.893 33.713 1.00 98.62 276 MET A N 1
ATOM 2089 C CA . MET A 1 276 ? -20.537 2.161 34.109 1.00 98.62 276 MET A CA 1
ATOM 2090 C C . MET A 1 276 ? -21.700 2.554 33.193 1.00 98.62 276 MET A C 1
ATOM 2092 O O . MET A 1 276 ? -22.746 2.973 33.690 1.00 98.62 276 MET A O 1
ATOM 2096 N N . LEU A 1 277 ? -21.539 2.407 31.874 1.00 98.62 277 LEU A N 1
ATOM 2097 C CA . LEU A 1 277 ? -22.597 2.686 30.902 1.00 98.62 277 LEU A CA 1
ATOM 2098 C C . LEU A 1 277 ? -23.788 1.733 31.082 1.00 98.62 277 LEU A C 1
ATOM 2100 O O . LEU A 1 277 ? -24.930 2.186 31.145 1.00 98.62 277 LEU A O 1
ATOM 2104 N N . ASP A 1 278 ? -23.533 0.435 31.250 1.00 98.44 278 ASP A N 1
ATOM 2105 C CA . ASP A 1 278 ? -24.583 -0.577 31.423 1.00 98.44 278 ASP A CA 1
ATOM 2106 C C . ASP A 1 278 ? -25.352 -0.368 32.731 1.00 98.44 278 ASP A C 1
ATOM 2108 O O . ASP A 1 278 ? -26.582 -0.403 32.747 1.00 98.44 278 ASP A O 1
ATOM 2112 N N . SER A 1 279 ? -24.644 -0.044 33.819 1.00 98.25 279 SER A N 1
ATOM 2113 C CA . SER A 1 279 ? -25.262 0.308 35.108 1.00 98.25 279 SER A CA 1
ATOM 2114 C C . SER A 1 279 ? -26.138 1.563 35.021 1.00 98.25 279 SER A C 1
ATOM 2116 O O . SER A 1 279 ? -27.053 1.741 35.825 1.00 98.25 279 SER A O 1
ATOM 2118 N N . ALA A 1 280 ? -25.868 2.440 34.052 1.00 98.00 280 ALA A N 1
ATOM 2119 C CA . ALA A 1 280 ? -26.660 3.632 33.782 1.00 98.00 280 ALA A CA 1
ATOM 2120 C C . ALA A 1 280 ? -27.802 3.405 32.773 1.00 98.00 280 ALA A C 1
ATOM 2122 O O . ALA A 1 280 ? -28.566 4.347 32.553 1.00 98.00 280 ALA A O 1
ATOM 2123 N N . GLY A 1 281 ? -27.934 2.196 32.212 1.00 97.81 281 GLY A N 1
ATOM 2124 C CA . GLY A 1 281 ? -28.940 1.837 31.209 1.00 97.81 281 GLY A CA 1
ATOM 2125 C C . GLY A 1 281 ? -28.574 2.196 29.765 1.00 97.81 281 GLY A C 1
ATOM 2126 O O . GLY A 1 281 ? -29.461 2.183 28.925 1.00 97.81 281 GLY A O 1
ATOM 2127 N N . LEU A 1 282 ? -27.303 2.504 29.479 1.00 97.81 282 LEU A N 1
ATOM 2128 C CA . LEU A 1 282 ? -26.815 3.032 28.194 1.00 97.81 282 LEU A CA 1
ATOM 2129 C C . LEU A 1 282 ? -26.052 1.968 27.385 1.00 97.81 282 LEU A C 1
ATOM 2131 O O . LEU A 1 282 ? -24.894 2.157 26.989 1.00 97.81 282 LEU A O 1
ATOM 2135 N N . ALA A 1 283 ? -26.670 0.802 27.192 1.00 96.56 283 ALA A N 1
ATOM 2136 C CA . ALA A 1 283 ? -26.036 -0.350 26.541 1.00 96.56 283 ALA A CA 1
ATOM 2137 C C . ALA A 1 283 ? -25.706 -0.089 25.055 1.00 96.56 283 ALA A C 1
ATOM 2139 O O . ALA A 1 283 ? -24.759 -0.660 24.518 1.00 96.56 283 ALA A O 1
ATOM 2140 N N . GLU A 1 284 ? -26.455 0.797 24.398 1.00 96.12 284 GLU A N 1
ATOM 2141 C CA . GLU A 1 284 ? -26.282 1.189 22.995 1.00 96.12 284 GLU A CA 1
ATOM 2142 C C . GLU A 1 284 ? -25.132 2.177 22.742 1.00 96.12 284 GLU A C 1
ATOM 2144 O O . GLU A 1 284 ? -24.662 2.290 21.605 1.00 96.12 284 GLU A O 1
ATOM 2149 N N . VAL A 1 285 ? -24.645 2.877 23.774 1.00 98.19 285 VAL A N 1
ATOM 2150 C CA . VAL A 1 285 ? -23.503 3.794 23.643 1.00 98.19 285 VAL A CA 1
ATOM 2151 C C . VAL A 1 285 ? -22.239 2.980 23.396 1.00 98.19 285 VAL A C 1
ATOM 2153 O O . VAL A 1 285 ? -21.810 2.216 24.259 1.00 98.19 285 VAL A O 1
ATOM 2156 N N . ARG A 1 286 ? -21.613 3.158 22.231 1.00 98.31 286 ARG A N 1
ATOM 2157 C CA . ARG A 1 286 ? -20.432 2.377 21.829 1.00 98.31 286 ARG A CA 1
ATOM 2158 C C . ARG A 1 286 ? -19.160 2.798 22.562 1.00 98.31 286 ARG A C 1
ATOM 2160 O O . ARG A 1 286 ? -18.965 3.977 22.855 1.00 98.31 286 ARG A O 1
ATOM 2167 N N . VAL A 1 287 ? -18.245 1.856 22.757 1.00 98.38 287 VAL A N 1
ATOM 2168 C CA . VAL A 1 287 ? -16.883 2.091 23.250 1.00 98.38 287 VAL A CA 1
ATOM 2169 C C . VAL A 1 287 ? -15.908 2.062 22.076 1.00 98.38 287 VAL A C 1
ATOM 2171 O O . VAL A 1 287 ? -15.736 1.039 21.412 1.00 98.38 287 VAL A O 1
ATOM 2174 N N . VAL A 1 288 ? -15.256 3.192 21.812 1.00 98.06 288 VAL A N 1
ATOM 2175 C CA . VAL A 1 288 ? -14.231 3.329 20.770 1.00 98.06 288 VAL A CA 1
ATOM 2176 C C . VAL A 1 288 ? -12.856 3.395 21.421 1.00 98.06 288 VAL A C 1
ATOM 2178 O O . VAL A 1 288 ? -12.641 4.215 22.310 1.00 98.06 288 VAL A O 1
ATOM 2181 N N . ALA A 1 289 ? -11.910 2.585 20.954 1.00 97.56 289 ALA A N 1
ATOM 2182 C CA . ALA A 1 289 ? -10.527 2.644 21.421 1.00 97.56 289 ALA A CA 1
ATOM 2183 C C . ALA A 1 289 ? -9.597 3.221 20.348 1.00 97.56 289 ALA A C 1
ATOM 2185 O O . ALA A 1 289 ? -9.655 2.827 19.182 1.00 97.56 289 ALA A O 1
ATOM 2186 N N . SER A 1 290 ? -8.719 4.135 20.742 1.00 94.88 290 SER A N 1
ATOM 2187 C CA . SER A 1 290 ? -7.573 4.590 19.952 1.00 94.88 290 SER A CA 1
ATOM 2188 C C . SER A 1 290 ? -6.312 4.623 20.829 1.00 94.88 290 SER A C 1
ATOM 2190 O O . SER A 1 290 ? -6.361 4.202 21.980 1.00 94.88 290 SER A O 1
ATOM 2192 N N . GLY A 1 291 ? -5.172 5.031 20.264 1.00 87.50 291 GLY A N 1
ATOM 2193 C CA . GLY A 1 291 ? -3.903 5.138 20.996 1.00 87.50 291 GLY A CA 1
ATOM 2194 C C . GLY A 1 291 ? -2.900 4.058 20.590 1.00 87.50 291 GLY A C 1
ATOM 2195 O O . GLY A 1 291 ? -2.943 2.935 21.078 1.00 87.50 291 GLY A O 1
ATOM 2196 N N . ASP A 1 292 ? -2.013 4.391 19.645 1.00 87.06 292 ASP A N 1
ATOM 2197 C CA . ASP A 1 292 ? -0.918 3.538 19.137 1.00 87.06 292 ASP A CA 1
ATOM 2198 C C . ASP A 1 292 ? -1.275 2.075 18.802 1.00 87.06 292 ASP A C 1
ATOM 2200 O O . ASP A 1 292 ? -0.422 1.185 18.825 1.00 87.06 292 ASP A O 1
ATOM 2204 N N . LEU A 1 293 ? -2.527 1.835 18.409 1.00 96.62 293 LEU A N 1
ATOM 2205 C CA . LEU A 1 293 ? -3.009 0.529 17.977 1.00 96.62 293 LEU A CA 1
ATOM 2206 C C . LEU A 1 293 ? -2.360 0.082 16.658 1.00 96.62 293 LEU A C 1
ATOM 2208 O O . LEU A 1 293 ? -2.159 0.874 15.735 1.00 96.62 293 LEU A O 1
ATOM 2212 N N . ASP A 1 294 ? -2.094 -1.216 16.565 1.00 97.19 294 ASP A N 1
ATOM 2213 C CA . ASP A 1 294 ? -1.857 -1.978 15.339 1.00 97.19 294 ASP A CA 1
ATOM 2214 C C . ASP A 1 294 ? -2.680 -3.276 15.370 1.00 97.19 294 ASP A C 1
ATOM 2216 O O . ASP A 1 294 ? -3.408 -3.539 16.329 1.00 97.19 294 ASP A O 1
ATOM 2220 N N . GLU A 1 295 ? -2.576 -4.093 14.325 1.00 98.19 295 GLU A N 1
ATOM 2221 C CA . GLU A 1 295 ? -3.261 -5.382 14.226 1.00 98.19 295 GLU A CA 1
ATOM 2222 C C . GLU A 1 295 ? -2.939 -6.321 15.395 1.00 98.19 295 GLU A C 1
ATOM 2224 O O . GLU A 1 295 ? -3.824 -7.040 15.840 1.00 98.19 295 GLU A O 1
ATOM 2229 N N . PHE A 1 296 ? -1.728 -6.281 15.959 1.00 97.44 296 PHE A N 1
ATOM 2230 C CA . PHE A 1 296 ? -1.348 -7.151 17.074 1.00 97.44 296 PHE A CA 1
ATOM 2231 C C . PHE A 1 296 ? -1.962 -6.682 18.390 1.00 97.44 296 PHE A C 1
ATOM 2233 O O . PHE A 1 296 ? -2.394 -7.492 19.205 1.00 97.44 296 PHE A O 1
ATOM 2240 N N . ALA A 1 297 ? -1.993 -5.370 18.628 1.00 97.56 297 ALA A N 1
ATOM 2241 C CA . ALA A 1 297 ? -2.691 -4.799 19.771 1.00 97.56 297 ALA A CA 1
ATOM 2242 C C . ALA A 1 297 ? -4.194 -5.077 19.695 1.00 97.56 297 ALA A C 1
ATOM 2244 O O . ALA A 1 297 ? -4.787 -5.478 20.693 1.00 97.56 297 ALA A O 1
ATOM 2245 N N . ILE A 1 298 ? -4.788 -4.925 18.510 1.00 98.56 298 ILE A N 1
ATOM 2246 C CA . ILE A 1 298 ? -6.206 -5.200 18.279 1.00 98.56 298 ILE A CA 1
ATOM 2247 C C . ILE A 1 298 ? -6.514 -6.691 18.459 1.00 98.56 298 ILE A C 1
ATOM 2249 O O . ILE A 1 298 ? -7.467 -7.009 19.164 1.00 98.56 298 ILE A O 1
ATOM 2253 N N . GLU A 1 299 ? -5.701 -7.598 17.908 1.00 98.00 299 GLU A N 1
ATOM 2254 C CA . GLU A 1 299 ? -5.873 -9.049 18.080 1.00 98.00 299 GLU A CA 1
ATOM 2255 C C . GLU A 1 299 ? -5.886 -9.436 19.562 1.00 98.00 299 GLU A C 1
ATOM 2257 O O . GLU A 1 299 ? -6.792 -10.147 19.993 1.00 98.00 299 GLU A O 1
ATOM 2262 N N . ARG A 1 300 ? -4.953 -8.906 20.370 1.00 97.62 300 ARG A N 1
ATOM 2263 C CA . ARG A 1 300 ? -4.950 -9.138 21.825 1.00 97.62 300 ARG A CA 1
ATOM 2264 C C . ARG A 1 300 ? -6.211 -8.605 22.499 1.00 97.62 300 ARG A C 1
ATOM 2266 O O . ARG A 1 300 ? -6.830 -9.328 23.266 1.00 97.62 300 ARG A O 1
ATOM 2273 N N . LEU A 1 301 ? -6.622 -7.370 22.199 1.00 98.12 301 LEU A N 1
ATOM 2274 C CA . LEU A 1 301 ? -7.831 -6.774 22.788 1.00 98.12 301 LEU A CA 1
ATOM 2275 C C . LEU A 1 301 ? -9.092 -7.583 22.452 1.00 98.12 301 LEU A C 1
ATOM 2277 O O . LEU A 1 301 ? -9.970 -7.758 23.300 1.00 98.12 301 LEU A O 1
ATOM 2281 N N . VAL A 1 302 ? -9.182 -8.082 21.217 1.00 97.94 302 VAL A N 1
ATOM 2282 C CA . VAL A 1 302 ? -10.292 -8.926 20.765 1.00 97.94 302 VAL A CA 1
ATOM 2283 C C . VAL A 1 302 ? -10.242 -10.301 21.434 1.00 97.94 302 VAL A C 1
ATOM 2285 O O . VAL A 1 302 ? -11.277 -10.756 21.922 1.00 97.94 302 VAL A O 1
ATOM 2288 N N . ALA A 1 303 ? -9.069 -10.936 21.505 1.00 97.19 303 ALA A N 1
ATOM 2289 C CA . ALA A 1 303 ? -8.875 -12.233 22.157 1.00 97.19 303 ALA A CA 1
ATOM 2290 C C . ALA A 1 303 ? -9.170 -12.180 23.666 1.00 97.19 303 ALA A C 1
ATOM 2292 O O . ALA A 1 303 ? -9.807 -13.087 24.200 1.00 97.19 303 ALA A O 1
ATOM 2293 N N . ASP A 1 304 ? -8.804 -11.083 24.330 1.00 96.88 304 ASP A N 1
ATOM 2294 C CA . ASP A 1 304 ? -9.102 -10.834 25.742 1.00 96.88 304 ASP A CA 1
ATOM 2295 C C . ASP A 1 304 ? -10.599 -10.565 25.992 1.00 96.88 304 ASP A C 1
ATOM 2297 O O . ASP A 1 304 ? -11.040 -10.467 27.142 1.00 96.88 304 ASP A O 1
ATOM 2301 N N . GLY A 1 305 ? -11.413 -10.411 24.943 1.00 97.38 305 GLY A N 1
ATOM 2302 C CA . GLY A 1 305 ? -12.826 -10.068 25.069 1.00 97.38 305 GLY A CA 1
ATOM 2303 C C . GLY A 1 305 ? -13.032 -8.690 25.701 1.00 97.38 305 GLY A C 1
ATOM 2304 O O . GLY A 1 305 ? -13.942 -8.513 26.518 1.00 97.38 305 GLY A O 1
ATOM 2305 N N . ALA A 1 306 ? -12.162 -7.723 25.387 1.00 97.69 306 ALA A N 1
ATOM 2306 C CA . ALA A 1 306 ? -12.364 -6.337 25.791 1.00 97.69 306 ALA A CA 1
ATOM 2307 C C . ALA A 1 306 ? -13.658 -5.798 25.138 1.00 97.69 306 ALA A C 1
ATOM 2309 O O . ALA A 1 306 ? -13.857 -5.996 23.933 1.00 97.69 306 ALA A O 1
ATOM 2310 N N . PRO A 1 307 ? -14.553 -5.128 25.892 1.00 98.00 307 PRO A N 1
ATOM 2311 C CA . PRO A 1 307 ? -15.821 -4.619 25.368 1.00 98.00 307 PRO A CA 1
ATOM 2312 C C . PRO A 1 307 ? -15.604 -3.320 24.577 1.00 98.00 307 PRO A C 1
ATOM 2314 O O . PRO A 1 307 ? -16.016 -2.240 24.988 1.00 98.00 307 PRO A O 1
ATOM 2317 N N . ILE A 1 308 ? -14.898 -3.442 23.455 1.00 98.50 308 ILE A N 1
ATOM 2318 C CA . ILE A 1 308 ? -14.620 -2.375 22.496 1.00 98.50 308 ILE A CA 1
ATOM 2319 C C . ILE A 1 308 ? -15.434 -2.666 21.237 1.00 98.50 308 ILE A C 1
ATOM 2321 O O . ILE A 1 308 ? -15.381 -3.775 20.697 1.00 98.50 308 ILE A O 1
ATOM 2325 N N . ASP A 1 309 ? -16.169 -1.668 20.762 1.00 98.38 309 ASP A N 1
ATOM 2326 C CA . ASP A 1 309 ? -17.078 -1.782 19.622 1.00 98.38 309 ASP A CA 1
ATOM 2327 C C . ASP A 1 309 ? -16.429 -1.332 18.310 1.00 98.38 309 ASP A C 1
ATOM 2329 O O . ASP A 1 309 ? -16.797 -1.816 17.241 1.00 98.38 309 ASP A O 1
ATOM 2333 N N . ALA A 1 310 ? -15.461 -0.411 18.371 1.00 98.00 310 ALA A N 1
ATOM 2334 C CA . ALA A 1 310 ? -14.731 0.076 17.204 1.00 98.00 310 ALA A CA 1
ATOM 2335 C C . ALA A 1 310 ? -13.325 0.582 17.559 1.00 98.00 310 ALA A C 1
ATOM 2337 O O . ALA A 1 310 ? -13.055 0.966 18.697 1.00 98.00 310 ALA A O 1
ATOM 2338 N N . PHE A 1 311 ? -12.446 0.644 16.557 1.00 98.44 311 PHE A N 1
ATOM 2339 C CA . PHE A 1 311 ? -11.060 1.088 16.724 1.00 98.44 311 PHE A CA 1
ATOM 2340 C C . PHE A 1 311 ? -10.734 2.333 15.890 1.00 98.44 311 PHE A C 1
ATOM 2342 O O . PHE A 1 311 ? -11.195 2.481 14.761 1.00 98.44 311 PHE A O 1
ATOM 2349 N N . GLY A 1 312 ? -9.897 3.223 16.416 1.00 97.38 312 GLY A N 1
ATOM 2350 C CA . GLY A 1 312 ? -9.254 4.300 15.666 1.00 97.38 312 GLY A CA 1
ATOM 2351 C C . GLY A 1 312 ? -7.763 4.017 15.527 1.00 97.38 312 GLY A C 1
ATOM 2352 O O . GLY A 1 312 ? -7.053 3.978 16.530 1.00 97.38 312 GLY A O 1
ATOM 2353 N N . VAL A 1 313 ? -7.276 3.834 14.299 1.00 97.81 313 VAL A N 1
ATOM 2354 C CA . VAL A 1 313 ? -5.889 3.413 14.045 1.00 97.81 313 VAL A CA 1
ATOM 2355 C C . VAL A 1 313 ? -5.139 4.521 13.316 1.00 97.81 313 VAL A C 1
ATOM 2357 O O . VAL A 1 313 ? -5.548 4.966 12.249 1.00 97.81 313 VAL A O 1
ATOM 2360 N N . GLY A 1 314 ? -4.056 5.004 13.926 1.00 95.94 314 GLY A N 1
ATOM 2361 C CA . GLY A 1 314 ? -3.323 6.189 13.478 1.00 95.94 314 GLY A CA 1
ATOM 2362 C C . GLY A 1 314 ? -1.947 5.862 12.909 1.00 95.94 314 GLY A C 1
ATOM 2363 O O . GLY A 1 314 ? -1.830 5.334 11.806 1.00 95.94 314 GLY A O 1
ATOM 2364 N N . THR A 1 315 ? -0.899 6.211 13.658 1.00 96.50 315 THR A N 1
ATOM 2365 C CA . THR A 1 315 ? 0.513 6.146 13.242 1.00 96.50 315 THR A CA 1
ATOM 2366 C C . THR A 1 315 ? 0.887 4.810 12.601 1.00 96.50 315 THR A C 1
ATOM 2368 O O . THR A 1 315 ? 1.329 4.789 11.459 1.00 96.50 315 THR A O 1
ATOM 2371 N N . ARG A 1 316 ? 0.660 3.690 13.304 1.00 97.12 316 ARG A N 1
ATOM 2372 C CA . ARG A 1 316 ? 1.149 2.366 12.883 1.00 97.12 316 ARG A CA 1
ATOM 2373 C C . ARG A 1 316 ? 0.516 1.858 11.587 1.00 97.12 316 ARG A C 1
ATOM 2375 O O . ARG A 1 316 ? 1.154 1.079 10.883 1.00 97.12 316 ARG A O 1
ATOM 2382 N N . LEU A 1 317 ? -0.699 2.310 11.265 1.00 97.75 317 LEU A N 1
ATOM 2383 C CA . LEU A 1 317 ? -1.353 2.038 9.986 1.00 97.75 317 LEU A CA 1
ATOM 2384 C C . LEU A 1 317 ? -0.733 2.882 8.870 1.00 97.75 317 LEU A C 1
ATOM 2386 O O . LEU A 1 317 ? -0.197 2.334 7.913 1.00 97.75 317 LEU A O 1
ATOM 2390 N N . GLY A 1 318 ? -0.779 4.208 9.001 1.00 96.31 318 GLY A N 1
ATOM 2391 C CA . GLY A 1 318 ? -0.423 5.106 7.902 1.00 96.31 318 GLY A CA 1
ATOM 2392 C C . GLY A 1 318 ? 1.061 5.186 7.582 1.00 96.31 318 GLY A C 1
ATOM 2393 O O . GLY A 1 318 ? 1.410 5.606 6.484 1.00 96.31 318 GLY A O 1
ATOM 2394 N N . THR A 1 319 ? 1.931 4.783 8.508 1.00 96.31 319 THR A N 1
ATOM 2395 C CA . THR A 1 319 ? 3.365 4.637 8.233 1.00 96.31 319 THR A CA 1
ATOM 2396 C C . THR A 1 319 ? 3.766 3.193 7.944 1.00 96.31 319 THR A C 1
ATOM 2398 O O . THR A 1 319 ? 4.937 2.960 7.667 1.00 96.31 319 THR A O 1
ATOM 2401 N N . SER A 1 320 ? 2.834 2.229 8.040 1.00 96.19 320 SER A N 1
ATOM 2402 C CA . SER A 1 320 ? 3.128 0.786 8.037 1.00 96.19 320 SER A CA 1
ATOM 2403 C C . SER A 1 320 ? 4.343 0.472 8.924 1.00 96.19 320 SER A C 1
ATOM 2405 O O . SER A 1 320 ? 5.363 -0.020 8.457 1.00 96.19 320 SER A O 1
ATOM 2407 N N . ALA A 1 321 ? 4.278 0.852 10.206 1.00 94.94 321 ALA A N 1
ATOM 2408 C CA . ALA A 1 321 ? 5.466 1.009 11.060 1.00 94.94 321 ALA A CA 1
ATOM 2409 C C . ALA A 1 321 ? 6.364 -0.240 11.191 1.00 94.94 321 ALA A C 1
ATOM 2411 O O . ALA A 1 321 ? 7.558 -0.108 11.438 1.00 94.94 321 ALA A O 1
ATOM 2412 N N . ASP A 1 322 ? 5.801 -1.436 11.041 1.00 93.62 322 ASP A N 1
ATOM 2413 C CA . ASP A 1 322 ? 6.505 -2.721 11.103 1.00 93.62 322 ASP A CA 1
ATOM 2414 C C . ASP A 1 322 ? 7.148 -3.140 9.769 1.00 93.62 322 ASP A C 1
ATOM 2416 O O . ASP A 1 322 ? 8.081 -3.937 9.758 1.00 93.62 322 ASP A O 1
ATOM 2420 N N . ALA A 1 323 ? 6.671 -2.595 8.652 1.00 95.00 323 ALA A N 1
ATOM 2421 C CA . ALA A 1 323 ? 7.214 -2.806 7.316 1.00 95.00 323 ALA A CA 1
ATOM 2422 C C . ALA A 1 323 ? 6.961 -1.541 6.475 1.00 95.00 323 ALA A C 1
ATOM 2424 O O . ALA A 1 323 ? 5.996 -1.518 5.707 1.00 95.00 323 ALA A O 1
ATOM 2425 N N . PRO A 1 324 ? 7.760 -0.468 6.654 1.00 95.06 324 PRO A N 1
ATOM 2426 C CA . PRO A 1 324 ? 7.496 0.853 6.069 1.00 95.06 324 PRO A CA 1
ATOM 2427 C C . PRO A 1 324 ? 7.911 0.967 4.593 1.00 95.06 324 PRO A C 1
ATOM 2429 O O . PRO A 1 324 ? 7.885 2.056 4.020 1.00 95.06 324 PRO A O 1
ATOM 2432 N N . SER A 1 325 ? 8.309 -0.145 3.975 1.00 93.00 325 SER A N 1
ATOM 2433 C CA . SER A 1 325 ? 8.555 -0.263 2.542 1.00 93.00 325 SER A CA 1
ATOM 2434 C C . SER A 1 325 ? 8.276 -1.690 2.060 1.00 93.00 325 SER A C 1
ATOM 2436 O O . SER A 1 325 ? 8.359 -2.654 2.825 1.00 93.00 325 SER A O 1
ATOM 2438 N N . LEU A 1 326 ? 7.959 -1.829 0.770 1.00 93.75 326 LEU A N 1
ATOM 2439 C CA . LEU A 1 326 ? 7.941 -3.118 0.078 1.00 93.75 326 LEU A CA 1
ATOM 2440 C C . LEU A 1 326 ? 9.143 -3.215 -0.857 1.00 93.75 326 LEU A C 1
ATOM 2442 O O . LEU A 1 326 ? 9.510 -2.239 -1.509 1.00 93.75 326 LEU A O 1
ATOM 2446 N N . GLY A 1 327 ? 9.716 -4.415 -0.975 1.00 92.88 327 GLY A N 1
ATOM 2447 C CA . GLY A 1 327 ? 10.793 -4.733 -1.918 1.00 92.88 327 GLY A CA 1
ATOM 2448 C C . GLY A 1 327 ? 10.316 -4.813 -3.372 1.00 92.88 327 GLY A C 1
ATOM 2449 O O . GLY A 1 327 ? 10.560 -5.819 -4.043 1.00 92.88 327 GLY A O 1
ATOM 2450 N N . GLY A 1 328 ? 9.588 -3.794 -3.832 1.00 95.44 328 GLY A N 1
ATOM 2451 C CA . GLY A 1 328 ? 9.088 -3.677 -5.195 1.00 95.44 328 GLY A CA 1
ATOM 2452 C C . GLY A 1 328 ? 10.211 -3.435 -6.194 1.00 95.44 328 GLY A C 1
ATOM 2453 O O . GLY A 1 328 ? 11.174 -2.724 -5.909 1.00 95.44 328 GLY A O 1
ATOM 2454 N N . VAL A 1 329 ? 10.103 -4.041 -7.371 1.00 95.88 329 VAL A N 1
ATOM 2455 C CA . VAL A 1 329 ? 11.042 -3.851 -8.474 1.00 95.88 329 VAL A CA 1
ATOM 2456 C C . VAL A 1 329 ? 10.313 -3.770 -9.797 1.00 95.88 329 VAL A C 1
ATOM 2458 O O . VAL A 1 329 ? 9.322 -4.463 -9.987 1.00 95.88 329 VAL A O 1
ATOM 2461 N N . TYR A 1 330 ? 10.848 -2.956 -10.701 1.00 97.88 330 TYR A N 1
ATOM 2462 C CA . TYR A 1 330 ? 10.404 -2.817 -12.079 1.00 97.88 330 TYR A CA 1
ATOM 2463 C C . TYR A 1 330 ? 11.549 -3.239 -12.997 1.00 97.88 330 TYR A C 1
ATOM 2465 O O . TYR A 1 330 ? 12.679 -2.778 -12.819 1.00 97.88 330 TYR A O 1
ATOM 2473 N N . LYS A 1 331 ? 11.345 -4.222 -13.877 1.00 96.31 331 LYS A N 1
ATOM 2474 C CA . LYS A 1 331 ? 12.453 -4.799 -14.662 1.00 96.31 331 LYS A CA 1
ATOM 2475 C C . LYS A 1 331 ? 12.039 -5.121 -16.086 1.00 96.31 331 LYS A C 1
ATOM 2477 O O . LYS A 1 331 ? 10.948 -5.635 -16.300 1.00 96.31 331 LYS A O 1
ATOM 2482 N N . LEU A 1 332 ? 12.961 -4.886 -17.022 1.00 96.44 332 LEU A N 1
ATOM 2483 C CA . LEU A 1 332 ? 12.874 -5.333 -18.409 1.00 96.44 332 LEU A CA 1
ATOM 2484 C C . LEU A 1 332 ? 12.866 -6.864 -18.458 1.00 96.44 332 LEU A C 1
ATOM 2486 O O . LEU A 1 332 ? 13.791 -7.500 -17.950 1.00 96.44 332 LEU A O 1
ATOM 2490 N N . VAL A 1 333 ? 11.840 -7.438 -19.081 1.00 95.88 333 VAL A N 1
ATOM 2491 C CA . VAL A 1 333 ? 11.666 -8.897 -19.194 1.00 95.88 333 VAL A CA 1
ATOM 2492 C C . VAL A 1 333 ? 11.620 -9.377 -20.639 1.00 95.88 333 VAL A C 1
ATOM 2494 O O . VAL A 1 333 ? 11.935 -10.533 -20.908 1.00 95.88 333 VAL A O 1
ATOM 2497 N N . GLU A 1 334 ? 11.251 -8.519 -21.587 1.00 95.44 334 GLU A N 1
ATOM 2498 C CA . GLU A 1 334 ? 11.186 -8.857 -23.011 1.00 95.44 334 GLU A CA 1
ATOM 2499 C C . GLU A 1 334 ? 11.374 -7.598 -23.858 1.00 95.44 334 GLU A C 1
ATOM 2501 O O . GLU A 1 334 ? 10.831 -6.548 -23.524 1.00 95.44 334 GLU A O 1
ATOM 2506 N N . ASP A 1 335 ? 12.104 -7.701 -24.962 1.00 94.62 335 ASP A N 1
ATOM 2507 C CA . ASP A 1 335 ? 12.122 -6.693 -26.024 1.00 94.62 335 ASP A CA 1
ATOM 2508 C C . ASP A 1 335 ? 12.150 -7.365 -27.407 1.00 94.62 335 ASP A C 1
ATOM 2510 O O . ASP A 1 335 ? 11.866 -8.561 -27.529 1.00 94.62 335 ASP A O 1
ATOM 2514 N N . ASN A 1 336 ? 12.459 -6.612 -28.465 1.00 88.69 336 ASN A N 1
ATOM 2515 C CA . ASN A 1 336 ? 12.460 -7.136 -29.831 1.00 88.69 336 ASN A CA 1
ATOM 2516 C C . ASN A 1 336 ? 13.479 -8.268 -30.080 1.00 88.69 336 ASN A C 1
ATOM 2518 O O . ASN A 1 336 ? 13.301 -9.023 -31.036 1.00 88.69 336 ASN A O 1
ATOM 2522 N N . GLU A 1 337 ? 14.512 -8.424 -29.245 1.00 85.69 337 GLU A N 1
ATOM 2523 C CA . GLU A 1 337 ? 15.457 -9.548 -29.342 1.00 85.69 337 GLU A CA 1
ATOM 2524 C C . GLU A 1 337 ? 15.017 -10.771 -28.514 1.00 85.69 337 GLU A C 1
ATOM 2526 O O . GLU A 1 337 ? 15.657 -11.823 -28.567 1.00 85.69 337 GLU A O 1
ATOM 2531 N N . GLY A 1 338 ? 13.916 -10.660 -27.765 1.00 89.31 338 GLY A N 1
ATOM 2532 C CA . GLY A 1 338 ? 13.321 -11.735 -26.979 1.00 89.31 338 GLY A CA 1
ATOM 2533 C C . GLY A 1 338 ? 13.437 -11.526 -25.470 1.00 89.31 338 GLY A C 1
ATOM 2534 O O . GLY A 1 338 ? 13.454 -10.408 -24.959 1.00 89.31 338 GLY A O 1
ATOM 2535 N N . GLY A 1 339 ? 13.449 -12.635 -24.728 1.00 88.00 339 GLY A N 1
ATOM 2536 C CA . GLY A 1 339 ? 13.422 -12.629 -23.269 1.00 88.00 339 GLY A CA 1
ATOM 2537 C C . GLY A 1 339 ? 14.701 -12.057 -22.655 1.00 88.00 339 GLY A C 1
ATOM 2538 O O . GLY A 1 339 ? 15.805 -12.505 -22.963 1.00 88.00 339 GLY A O 1
ATOM 2539 N N . ARG A 1 340 ? 14.550 -11.099 -21.740 1.00 85.12 340 ARG A N 1
ATOM 2540 C CA . ARG A 1 340 ? 15.640 -10.459 -21.000 1.00 85.12 340 ARG A CA 1
ATOM 2541 C C . ARG A 1 340 ? 15.670 -10.943 -19.566 1.00 85.12 340 ARG A C 1
ATOM 2543 O O . ARG A 1 340 ? 14.655 -10.978 -18.881 1.00 85.12 340 ARG A O 1
ATOM 2550 N N . TYR A 1 341 ? 16.855 -11.309 -19.111 1.00 74.56 341 TYR A N 1
ATOM 2551 C CA . TYR A 1 341 ? 17.079 -11.786 -17.759 1.00 74.56 341 TYR A CA 1
ATOM 2552 C C . TYR A 1 341 ? 18.387 -11.222 -17.232 1.00 74.56 341 TYR A C 1
ATOM 2554 O O . TYR A 1 341 ? 19.324 -10.949 -17.981 1.00 74.56 341 TYR A O 1
ATOM 2562 N N . LYS A 1 342 ? 18.445 -11.041 -15.915 1.00 61.25 342 LYS A N 1
ATOM 2563 C CA . LYS A 1 342 ? 19.657 -10.619 -15.220 1.00 61.25 342 LYS A CA 1
ATOM 2564 C C . LYS A 1 342 ? 20.277 -11.839 -14.549 1.00 61.25 342 LYS A C 1
ATOM 2566 O O . LYS A 1 342 ? 19.617 -12.487 -13.742 1.00 61.25 342 LYS A O 1
ATOM 2571 N N . THR A 1 343 ? 21.539 -12.124 -14.861 1.00 49.06 343 THR A N 1
ATOM 2572 C CA . THR A 1 343 ? 22.310 -13.239 -14.278 1.00 49.06 343 THR A CA 1
ATOM 2573 C C . THR A 1 343 ? 23.058 -12.859 -12.999 1.00 49.06 343 THR A C 1
ATOM 2575 O O . THR A 1 343 ? 23.758 -13.695 -12.440 1.00 49.06 343 THR A O 1
ATOM 2578 N N . SER A 1 344 ? 22.928 -11.616 -12.509 1.00 43.84 344 SER A N 1
ATOM 2579 C CA . SER A 1 344 ? 23.566 -11.212 -11.249 1.00 43.84 344 SER A CA 1
ATOM 2580 C C . SER A 1 344 ? 23.043 -12.063 -10.094 1.00 43.84 344 SER A C 1
ATOM 2582 O O . SER A 1 344 ? 21.823 -12.160 -9.913 1.00 43.84 344 SER A O 1
ATOM 2584 N N . THR A 1 345 ? 23.953 -12.621 -9.300 1.00 37.78 345 THR A N 1
ATOM 2585 C CA . THR A 1 345 ? 23.647 -13.490 -8.162 1.00 37.78 345 THR A CA 1
ATOM 2586 C C . THR A 1 345 ? 22.609 -12.851 -7.227 1.00 37.78 345 THR A C 1
ATOM 2588 O O . THR A 1 345 ? 22.697 -11.674 -6.877 1.00 37.78 345 THR A O 1
ATOM 2591 N N . ASN A 1 346 ? 21.591 -13.641 -6.859 1.00 42.12 346 ASN A N 1
ATOM 2592 C CA . ASN A 1 346 ? 20.478 -13.345 -5.934 1.00 42.12 346 ASN A CA 1
ATOM 2593 C C . ASN A 1 346 ? 19.347 -12.421 -6.404 1.00 42.12 346 ASN A C 1
ATOM 2595 O O . ASN A 1 346 ? 18.412 -12.179 -5.644 1.00 42.12 346 ASN A O 1
ATOM 2599 N N . LYS A 1 347 ? 19.378 -11.883 -7.626 1.00 57.81 347 LYS A N 1
ATOM 2600 C CA . LYS A 1 347 ? 18.264 -11.066 -8.147 1.00 57.81 347 LYS A CA 1
ATOM 2601 C C . LYS A 1 347 ? 17.926 -11.469 -9.570 1.00 57.81 347 LYS A C 1
ATOM 2603 O O . LYS A 1 347 ? 18.005 -10.652 -10.486 1.00 57.81 347 LYS A O 1
ATOM 2608 N N . LEU A 1 348 ? 17.547 -12.735 -9.717 1.00 67.69 348 LEU A N 1
ATOM 2609 C CA . LEU A 1 348 ? 17.050 -13.281 -10.967 1.00 67.69 348 LEU A CA 1
ATOM 2610 C C . LEU A 1 348 ? 15.846 -12.461 -11.450 1.00 67.69 348 LEU A C 1
ATOM 2612 O O . LEU A 1 348 ? 14.871 -12.270 -10.723 1.00 67.69 348 LEU A O 1
ATOM 2616 N N . THR A 1 349 ? 15.932 -11.985 -12.685 1.00 77.38 349 THR A N 1
ATOM 2617 C CA . THR A 1 349 ? 14.766 -11.539 -13.450 1.00 77.38 349 THR A CA 1
ATOM 2618 C C . THR A 1 349 ? 14.408 -12.676 -14.394 1.00 77.38 349 THR A C 1
ATOM 2620 O O . THR A 1 349 ? 15.218 -13.006 -15.257 1.00 77.38 349 THR A O 1
ATOM 2623 N N . VAL A 1 350 ? 13.235 -13.288 -14.224 1.00 85.62 350 VAL A N 1
ATOM 2624 C CA . VAL A 1 350 ? 12.755 -14.340 -15.134 1.00 85.62 350 VAL A CA 1
ATOM 2625 C C . VAL A 1 350 ? 12.346 -13.691 -16.463 1.00 85.62 350 VAL A C 1
ATOM 2627 O O . VAL A 1 350 ? 11.549 -12.742 -16.434 1.00 85.62 350 VAL A O 1
ATOM 2630 N N . PRO A 1 351 ? 12.875 -14.170 -17.606 1.00 88.62 351 PRO A N 1
ATOM 2631 C CA . PRO A 1 351 ? 12.632 -13.553 -18.901 1.00 88.62 351 PRO A CA 1
ATOM 2632 C C . PRO A 1 351 ? 11.202 -13.771 -19.394 1.00 88.62 351 PRO A C 1
ATOM 2634 O O . PRO A 1 351 ? 10.456 -14.595 -18.864 1.00 88.62 351 PRO A O 1
ATOM 2637 N N . PHE A 1 352 ? 10.887 -13.061 -20.475 1.00 94.88 352 PHE A N 1
ATOM 2638 C CA . PHE A 1 352 ? 9.609 -13.018 -21.176 1.00 94.88 352 PHE A CA 1
ATOM 2639 C C . PHE A 1 352 ? 8.501 -12.311 -20.396 1.00 94.88 352 PHE A C 1
ATOM 2641 O O . PHE A 1 352 ? 8.495 -12.243 -19.162 1.00 94.88 352 PHE A O 1
ATOM 2648 N N . THR A 1 353 ? 7.542 -11.778 -21.147 1.00 97.25 353 THR A N 1
ATOM 2649 C CA . THR A 1 353 ? 6.309 -11.235 -20.584 1.00 97.25 353 THR A CA 1
ATOM 2650 C C . THR A 1 353 ? 5.497 -12.351 -19.937 1.00 97.25 353 THR A C 1
ATOM 2652 O O . THR A 1 353 ? 5.327 -13.425 -20.521 1.00 97.25 353 THR A O 1
ATOM 2655 N N . LYS A 1 354 ? 4.993 -12.097 -18.732 1.00 97.88 354 LYS A N 1
ATOM 2656 C CA . LYS A 1 354 ? 4.334 -13.074 -17.869 1.00 97.88 354 LYS A CA 1
ATOM 2657 C C . LYS A 1 354 ? 2.866 -12.740 -17.628 1.00 97.88 354 LYS A C 1
ATOM 2659 O O . LYS A 1 354 ? 2.429 -11.591 -17.722 1.00 97.88 354 LYS A O 1
ATOM 2664 N N . GLN A 1 355 ? 2.110 -13.782 -17.309 1.00 98.44 355 GLN A N 1
ATOM 2665 C CA . GLN A 1 355 ? 0.737 -13.761 -16.817 1.00 98.44 355 GLN A CA 1
ATOM 2666 C C . GLN A 1 355 ? 0.668 -14.613 -15.543 1.00 98.44 355 GLN A C 1
ATOM 2668 O O . GLN A 1 355 ? 1.424 -15.574 -15.396 1.00 98.44 355 GLN A O 1
ATOM 2673 N N . VAL A 1 356 ? -0.240 -14.266 -14.633 1.00 98.69 356 VAL A N 1
ATOM 2674 C CA . VAL A 1 356 ? -0.502 -15.032 -13.409 1.00 98.69 356 VAL A CA 1
ATOM 2675 C C . VAL A 1 356 ? -1.882 -15.652 -13.515 1.00 98.69 356 VAL A C 1
ATOM 2677 O O . VAL A 1 356 ? -2.853 -14.949 -13.791 1.00 98.69 356 VAL A O 1
ATOM 2680 N N . TYR A 1 357 ? -1.971 -16.957 -13.292 1.00 98.62 357 TYR A N 1
ATOM 2681 C CA . TYR A 1 357 ? -3.223 -17.700 -13.307 1.00 98.62 357 TYR A CA 1
ATOM 2682 C C . TYR A 1 357 ? -3.524 -18.206 -11.907 1.00 98.62 357 TYR A C 1
ATOM 2684 O O . TYR A 1 357 ? -2.762 -19.000 -11.362 1.00 98.62 357 TYR A O 1
ATOM 2692 N N . ARG A 1 358 ? -4.644 -17.769 -11.334 1.00 98.50 358 ARG A N 1
ATOM 2693 C CA . ARG A 1 358 ? -5.098 -18.250 -10.030 1.00 98.50 358 ARG A CA 1
ATOM 2694 C C . ARG A 1 358 ? -6.021 -19.440 -10.182 1.00 98.50 358 ARG A C 1
ATOM 2696 O O . ARG A 1 358 ? -7.066 -19.332 -10.833 1.00 98.50 358 ARG A O 1
ATOM 2703 N N . ARG A 1 359 ? -5.683 -20.551 -9.533 1.00 97.81 359 ARG A N 1
ATOM 2704 C CA . ARG A 1 359 ? -6.592 -21.684 -9.386 1.00 97.81 359 ARG A CA 1
ATOM 2705 C C . ARG A 1 359 ? -7.312 -21.609 -8.047 1.00 97.81 359 ARG A C 1
ATOM 2707 O O . ARG A 1 359 ? -6.691 -21.421 -7.003 1.00 97.81 359 ARG A O 1
ATOM 2714 N N . SER A 1 360 ? -8.618 -21.836 -8.090 1.00 95.94 360 SER A N 1
ATOM 2715 C CA . SER A 1 360 ? -9.424 -22.096 -6.901 1.00 95.94 360 SER A CA 1
ATOM 2716 C C . SER A 1 360 ? -9.750 -23.581 -6.771 1.00 95.94 360 SER A C 1
ATOM 2718 O O . SER A 1 360 ? -9.801 -24.300 -7.774 1.00 95.94 360 SER A O 1
ATOM 2720 N N . ASP A 1 361 ? -9.958 -24.042 -5.544 1.00 92.88 361 ASP A N 1
ATOM 2721 C CA . ASP A 1 361 ? -10.502 -25.371 -5.277 1.00 92.88 361 ASP A CA 1
ATOM 2722 C C . ASP A 1 361 ? -12.014 -25.443 -5.577 1.00 92.88 361 ASP A C 1
ATOM 2724 O O . ASP A 1 361 ? -12.623 -24.488 -6.069 1.00 92.88 361 ASP A O 1
ATOM 2728 N N . GLY A 1 362 ? -12.621 -26.606 -5.318 1.00 89.44 362 GLY A N 1
ATOM 2729 C CA . GLY A 1 362 ? -14.049 -26.835 -5.563 1.00 89.44 362 GLY A CA 1
ATOM 2730 C C . GLY A 1 362 ? -14.983 -25.964 -4.714 1.00 89.44 362 GLY A C 1
ATOM 2731 O O . GLY A 1 362 ? -16.115 -25.730 -5.132 1.00 89.44 362 GLY A O 1
ATOM 2732 N N . ASP A 1 363 ? -14.500 -25.447 -3.582 1.00 89.19 363 ASP A N 1
ATOM 2733 C CA . ASP A 1 363 ? -15.253 -24.594 -2.658 1.00 89.19 363 ASP A CA 1
ATOM 2734 C C . ASP A 1 363 ? -15.008 -23.094 -2.924 1.00 89.19 363 ASP A C 1
ATOM 2736 O O . ASP A 1 363 ? -15.614 -22.222 -2.297 1.00 89.19 363 ASP A O 1
ATOM 2740 N N . GLY A 1 364 ? -14.152 -22.774 -3.901 1.00 91.88 364 GLY A N 1
ATOM 2741 C CA . GLY A 1 364 ? -13.847 -21.415 -4.333 1.00 91.88 364 GLY A CA 1
ATOM 2742 C C . GLY A 1 364 ? -12.721 -20.736 -3.550 1.00 91.88 364 GLY A C 1
ATOM 2743 O O . GLY A 1 364 ? -12.453 -19.556 -3.813 1.00 91.88 364 GLY A O 1
ATOM 2744 N N . ALA A 1 365 ? -12.049 -21.441 -2.635 1.00 95.31 365 ALA A N 1
ATOM 2745 C CA . ALA A 1 365 ? -10.859 -20.937 -1.958 1.00 95.31 365 ALA A CA 1
ATOM 2746 C C . ALA A 1 365 ? -9.645 -20.974 -2.897 1.00 95.31 365 ALA A C 1
ATOM 2748 O O . ALA A 1 365 ? -9.603 -21.731 -3.866 1.00 95.31 365 ALA A O 1
ATOM 2749 N N . PHE A 1 366 ? -8.660 -20.111 -2.662 1.00 97.31 366 PHE A N 1
ATOM 2750 C CA . PHE A 1 366 ? -7.436 -20.062 -3.455 1.00 97.31 366 PHE A CA 1
ATOM 2751 C C . PHE A 1 366 ? -6.579 -21.297 -3.175 1.00 97.31 366 PHE A C 1
ATOM 2753 O O . PHE A 1 366 ? -6.221 -21.554 -2.027 1.00 97.31 366 PHE A O 1
ATOM 2760 N N . ALA A 1 367 ? -6.239 -22.042 -4.226 1.00 95.38 367 ALA A N 1
ATOM 2761 C CA . ALA A 1 367 ? -5.444 -23.258 -4.119 1.00 95.38 367 ALA A CA 1
ATOM 2762 C C . ALA A 1 367 ? -3.956 -22.980 -4.375 1.00 95.38 367 ALA A C 1
ATOM 2764 O O . ALA A 1 367 ? -3.111 -23.323 -3.551 1.00 95.38 367 ALA A O 1
ATOM 2765 N N . TYR A 1 368 ? -3.642 -22.385 -5.526 1.00 96.44 368 TYR A N 1
ATOM 2766 C CA . TYR A 1 368 ? -2.294 -21.982 -5.925 1.00 96.44 368 TYR A CA 1
ATOM 2767 C C . TYR A 1 368 ? -2.358 -21.034 -7.126 1.00 96.44 368 TYR A C 1
ATOM 2769 O O . TYR A 1 368 ? -3.351 -21.016 -7.863 1.00 96.44 368 TYR A O 1
ATOM 2777 N N . ASP A 1 369 ? -1.273 -20.297 -7.350 1.00 98.31 369 ASP A N 1
ATOM 2778 C CA . ASP A 1 369 ? -1.093 -19.472 -8.544 1.00 98.31 369 ASP A CA 1
ATOM 2779 C C . ASP A 1 369 ? -0.013 -20.078 -9.447 1.00 98.31 369 ASP A C 1
ATOM 2781 O O . ASP A 1 369 ? 0.907 -20.754 -8.990 1.00 98.31 369 ASP A O 1
ATOM 2785 N N . THR A 1 370 ? -0.136 -19.882 -10.758 1.00 97.94 370 THR A N 1
ATOM 2786 C CA . THR A 1 370 ? 0.876 -20.274 -11.744 1.00 97.94 370 THR A CA 1
ATOM 2787 C C . THR A 1 370 ? 1.328 -19.057 -12.532 1.00 97.94 370 THR A C 1
ATOM 2789 O O . THR A 1 370 ? 0.520 -18.401 -13.193 1.00 97.94 370 THR A O 1
ATOM 2792 N N . ILE A 1 371 ? 2.629 -18.778 -12.498 1.00 97.94 371 ILE A N 1
ATOM 2793 C CA . ILE A 1 371 ? 3.264 -17.761 -13.331 1.00 97.94 371 ILE A CA 1
ATOM 2794 C C . ILE A 1 371 ? 3.685 -18.416 -14.649 1.00 97.94 371 ILE A C 1
ATOM 2796 O O . ILE A 1 371 ? 4.506 -19.341 -14.689 1.00 97.94 371 ILE A O 1
ATOM 2800 N N . ALA A 1 372 ? 3.111 -17.936 -15.745 1.00 97.00 372 ALA A N 1
ATOM 2801 C CA . ALA A 1 372 ? 3.319 -18.482 -17.080 1.00 97.00 372 ALA A CA 1
ATOM 2802 C C . ALA A 1 372 ? 3.684 -17.399 -18.086 1.00 97.00 372 ALA A C 1
ATOM 2804 O O . ALA A 1 372 ? 3.500 -16.207 -17.823 1.00 97.00 372 ALA A O 1
ATOM 2805 N N . ARG A 1 373 ? 4.212 -17.803 -19.245 1.00 96.00 373 ARG A N 1
ATOM 2806 C CA . ARG A 1 373 ? 4.456 -16.845 -20.323 1.00 96.00 373 ARG A CA 1
ATOM 2807 C C . ARG A 1 373 ? 3.114 -16.304 -20.821 1.00 96.00 373 ARG A C 1
ATOM 2809 O O . ARG A 1 373 ? 2.124 -17.030 -20.903 1.00 96.00 373 ARG A O 1
ATOM 2816 N N . ASP A 1 374 ? 3.067 -15.022 -21.162 1.00 95.94 374 ASP A N 1
ATOM 2817 C CA . ASP A 1 374 ? 1.876 -14.443 -21.775 1.00 95.94 374 ASP A CA 1
ATOM 2818 C C . ASP A 1 374 ? 1.519 -15.183 -23.074 1.00 95.94 374 ASP A C 1
ATOM 2820 O O . ASP A 1 374 ? 2.382 -15.435 -23.915 1.00 95.94 374 ASP A O 1
ATOM 2824 N N . GLY A 1 375 ? 0.247 -15.563 -23.219 1.00 92.62 375 GLY A N 1
ATOM 2825 C CA . GLY A 1 375 ? -0.235 -16.350 -24.359 1.00 92.62 375 GLY A CA 1
ATOM 2826 C C . GLY A 1 375 ? 0.108 -17.848 -24.329 1.00 92.62 375 GLY A C 1
ATOM 2827 O O . GLY A 1 375 ? -0.223 -18.554 -25.283 1.00 92.62 375 GLY A O 1
ATOM 2828 N N . GLU A 1 376 ? 0.738 -18.361 -23.265 1.00 93.75 376 GLU A N 1
ATOM 2829 C CA . GLU A 1 376 ? 0.969 -19.800 -23.104 1.00 93.75 376 GLU A CA 1
ATOM 2830 C C . GLU A 1 376 ? -0.358 -20.573 -23.042 1.00 93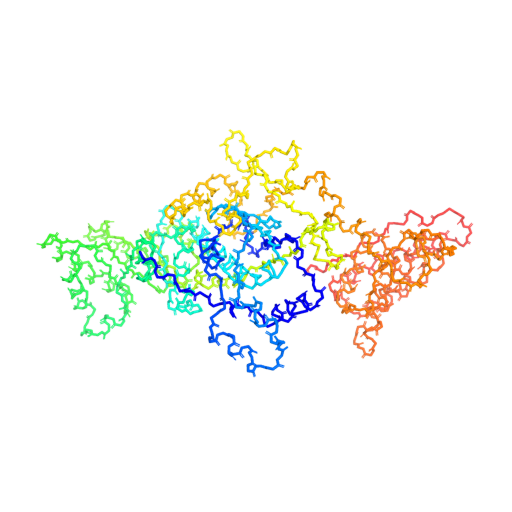.75 376 GLU A C 1
ATOM 2832 O O . GLU A 1 376 ? -1.278 -20.225 -22.303 1.00 93.75 37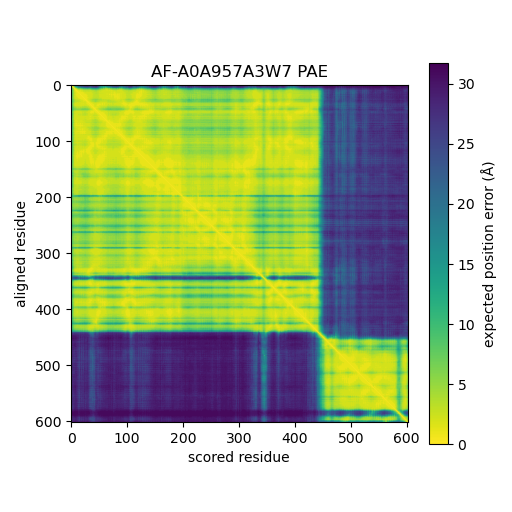6 GLU A O 1
ATOM 2837 N N . SER A 1 377 ? -0.470 -21.624 -23.857 1.00 93.00 377 SER A N 1
ATOM 2838 C CA . SER A 1 377 ? -1.679 -22.447 -23.954 1.00 93.00 377 SER A CA 1
ATOM 2839 C C . SER A 1 377 ? -1.678 -23.570 -22.918 1.00 93.00 377 SER A C 1
ATOM 2841 O O . SER A 1 377 ? -0.635 -24.146 -22.629 1.00 93.00 377 SER A O 1
ATOM 2843 N N . GLY A 1 378 ? -2.859 -23.934 -22.414 1.00 91.56 378 GLY A N 1
ATOM 2844 C CA . GLY A 1 378 ? -3.016 -25.062 -21.486 1.00 91.56 378 GLY A CA 1
ATOM 2845 C C . GLY A 1 378 ? -2.676 -24.749 -20.025 1.00 91.56 378 GLY A C 1
ATOM 2846 O O . GLY A 1 378 ? -2.602 -25.673 -19.221 1.00 91.56 378 GLY A O 1
ATOM 2847 N N . VAL A 1 379 ? -2.492 -23.474 -19.671 1.00 94.69 379 VAL A N 1
ATOM 2848 C CA . VAL A 1 379 ? -2.347 -23.043 -18.275 1.00 94.69 379 VAL A CA 1
ATOM 2849 C C . VAL A 1 379 ? -3.733 -22.940 -17.640 1.00 94.69 379 VAL A C 1
ATOM 2851 O O . VAL A 1 379 ? -4.612 -22.244 -18.148 1.00 94.69 379 VAL A O 1
ATOM 2854 N N . GLU A 1 380 ? -3.948 -23.664 -16.546 1.00 94.38 380 GLU A N 1
ATOM 2855 C CA . GLU A 1 380 ? -5.229 -23.689 -15.839 1.00 94.38 380 GLU A CA 1
ATOM 2856 C C . GLU A 1 380 ? -5.355 -22.510 -14.860 1.00 94.38 380 GLU A C 1
ATOM 2858 O O . GLU A 1 380 ? -4.376 -22.090 -14.248 1.00 94.38 380 GLU A O 1
ATOM 2863 N N . GLY A 1 381 ? -6.579 -22.016 -14.656 1.00 95.81 381 GLY A N 1
ATOM 2864 C CA . GLY A 1 381 ? -6.882 -20.948 -13.698 1.00 95.81 381 GLY A CA 1
ATOM 2865 C C . GLY A 1 381 ? -7.391 -19.661 -14.347 1.00 95.81 381 GLY A C 1
ATOM 2866 O O . GLY A 1 381 ? -7.511 -19.546 -15.565 1.00 95.81 381 GLY A O 1
ATOM 2867 N N . THR A 1 382 ? -7.732 -18.684 -13.509 1.00 97.25 382 THR A N 1
ATOM 2868 C CA . THR A 1 382 ? -8.211 -17.366 -13.948 1.00 97.25 382 THR A CA 1
ATOM 2869 C C . THR A 1 382 ? -7.023 -16.417 -14.123 1.00 97.25 382 THR A C 1
ATOM 2871 O O . THR A 1 382 ? -6.283 -16.235 -13.154 1.00 97.25 382 THR A O 1
ATOM 2874 N N . PRO A 1 383 ? -6.832 -15.786 -15.298 1.00 98.19 383 PRO A N 1
ATOM 2875 C CA . PRO A 1 383 ? -5.762 -14.811 -15.493 1.00 98.19 383 PRO A CA 1
ATOM 2876 C C . PRO A 1 383 ? -6.004 -13.562 -14.636 1.00 98.19 383 PRO A C 1
ATOM 2878 O O . PRO A 1 383 ? -7.114 -13.023 -14.616 1.00 98.19 383 PRO A O 1
ATOM 2881 N N . LEU A 1 384 ? -4.969 -13.093 -13.939 1.00 98.62 384 LEU A N 1
ATOM 2882 C CA . LEU A 1 384 ? -5.073 -11.969 -13.008 1.00 98.62 384 LEU A CA 1
ATOM 2883 C C . LEU A 1 384 ? -4.720 -10.622 -13.645 1.00 98.62 384 LEU A C 1
ATOM 2885 O O . LEU A 1 384 ? -5.341 -9.620 -13.294 1.00 98.62 384 LEU A O 1
ATOM 2889 N N . LEU A 1 385 ? -3.766 -10.570 -14.583 1.00 98.62 385 LEU A N 1
ATOM 2890 C CA . LEU A 1 385 ? -3.416 -9.330 -15.278 1.00 98.62 385 LEU A CA 1
ATOM 2891 C C . LEU A 1 385 ? -4.378 -9.089 -16.441 1.00 98.62 385 LEU A C 1
ATOM 2893 O O . LEU A 1 385 ? -4.410 -9.853 -17.409 1.00 98.62 385 LEU A O 1
ATOM 2897 N N . VAL A 1 386 ? -5.122 -7.985 -16.370 1.00 98.12 386 VAL A N 1
ATOM 2898 C CA . VAL A 1 386 ? -6.095 -7.569 -17.390 1.00 98.12 386 VAL A CA 1
ATOM 2899 C C . VAL A 1 386 ? -5.617 -6.309 -18.113 1.00 98.12 386 VAL A C 1
ATOM 2901 O O . VAL A 1 386 ? -4.905 -5.507 -17.508 1.00 98.12 386 VAL A O 1
ATOM 2904 N N . PRO A 1 387 ? -5.981 -6.098 -19.392 1.00 98.38 387 PRO A N 1
ATOM 2905 C CA . PRO A 1 387 ? -5.628 -4.870 -20.100 1.00 98.38 387 PRO A CA 1
ATOM 2906 C C . PRO A 1 387 ? -6.314 -3.655 -19.461 1.00 98.38 387 PRO A C 1
ATOM 2908 O O . PRO A 1 387 ? -7.508 -3.692 -19.160 1.00 98.38 387 PRO A O 1
ATOM 2911 N N . VAL A 1 388 ? -5.555 -2.575 -19.275 1.00 98.56 388 VAL A N 1
ATOM 2912 C CA . VAL A 1 388 ? -6.013 -1.319 -18.657 1.00 98.56 388 VAL A CA 1
ATOM 2913 C C . VAL A 1 388 ? -5.830 -0.141 -19.608 1.00 98.56 388 VAL A C 1
ATOM 2915 O O . VAL A 1 388 ? -6.766 0.636 -19.806 1.00 98.56 388 VAL A O 1
ATOM 2918 N N . ILE A 1 389 ? -4.661 -0.050 -20.246 1.00 98.69 389 ILE A N 1
ATOM 2919 C CA . ILE A 1 389 ? -4.357 0.915 -21.308 1.00 98.69 389 ILE A CA 1
ATOM 2920 C C . ILE A 1 389 ? -3.945 0.136 -22.555 1.00 98.69 389 ILE A C 1
ATOM 2922 O O . ILE A 1 389 ? -3.181 -0.825 -22.457 1.00 98.69 389 ILE A O 1
ATOM 2926 N N . LYS A 1 390 ? -4.458 0.549 -23.714 1.00 98.56 390 LYS A N 1
ATOM 2927 C CA . LYS A 1 390 ? -4.057 0.068 -25.034 1.00 98.56 390 LYS A CA 1
ATOM 2928 C C . LYS A 1 390 ? -3.741 1.230 -25.956 1.00 98.56 390 LYS A C 1
ATOM 2930 O O . LYS A 1 390 ? -4.597 2.092 -26.145 1.00 98.56 390 LYS A O 1
ATOM 2935 N N . ALA A 1 391 ? -2.549 1.226 -26.543 1.00 97.88 391 ALA A N 1
ATOM 2936 C CA . ALA A 1 391 ? -2.064 2.262 -27.448 1.00 97.88 391 ALA A CA 1
ATOM 2937 C C . ALA A 1 391 ? -2.288 3.686 -26.888 1.00 97.88 391 ALA A C 1
ATOM 2939 O O . ALA A 1 391 ? -2.908 4.531 -27.540 1.00 97.88 391 ALA A O 1
ATOM 2940 N N . GLY A 1 392 ? -1.892 3.912 -25.630 1.00 97.62 392 GLY A N 1
ATOM 2941 C CA . GLY A 1 392 ? -2.059 5.191 -24.929 1.00 97.62 392 GLY A CA 1
ATOM 2942 C C . GLY A 1 392 ? -3.506 5.557 -24.568 1.00 97.62 392 GLY A C 1
ATOM 2943 O O . GLY A 1 392 ? -3.781 6.699 -24.214 1.00 97.62 392 GLY A O 1
ATOM 2944 N N . LYS A 1 393 ? -4.465 4.625 -24.670 1.00 98.06 393 LYS A N 1
ATOM 2945 C CA . LYS A 1 393 ? -5.884 4.869 -24.358 1.00 98.06 393 LYS A CA 1
ATOM 2946 C C . LYS A 1 393 ? -6.402 3.923 -23.291 1.00 98.06 393 LYS A C 1
ATOM 2948 O O . LYS A 1 393 ? -6.187 2.715 -23.361 1.00 98.06 393 LYS A O 1
ATOM 2953 N N . ARG A 1 394 ? -7.148 4.461 -22.327 1.00 97.62 394 ARG A N 1
ATOM 2954 C CA . ARG A 1 394 ? -7.866 3.662 -21.328 1.00 97.62 394 ARG A CA 1
ATOM 2955 C C . ARG A 1 394 ? -8.844 2.707 -22.023 1.00 97.62 394 ARG A C 1
ATOM 2957 O O . ARG A 1 394 ? -9.653 3.139 -22.836 1.00 97.62 394 ARG A O 1
ATOM 2964 N N . VAL A 1 395 ? -8.773 1.419 -21.688 1.00 97.94 395 VAL A N 1
ATOM 2965 C CA . VAL A 1 395 ? -9.720 0.382 -22.154 1.00 97.94 395 VAL A CA 1
ATOM 2966 C C . VAL A 1 395 ? -10.495 -0.276 -21.018 1.00 97.94 395 VAL A C 1
ATOM 2968 O O . VAL A 1 395 ? -11.403 -1.069 -21.260 1.00 97.94 395 VAL A O 1
ATOM 2971 N N . ARG A 1 396 ? -10.142 0.050 -19.772 1.00 93.31 396 ARG A N 1
ATOM 2972 C CA . ARG A 1 396 ? -10.819 -0.422 -18.569 1.00 93.31 396 ARG A CA 1
ATOM 2973 C C . ARG A 1 396 ? -11.191 0.761 -17.693 1.00 93.31 396 ARG A C 1
ATOM 2975 O O . ARG A 1 396 ? -10.309 1.494 -17.254 1.00 93.31 396 ARG A O 1
ATOM 2982 N N . GLU A 1 397 ? -12.476 0.914 -17.410 1.00 92.00 397 GLU A N 1
ATOM 2983 C CA . GLU A 1 397 ? -12.994 1.980 -16.550 1.00 92.00 397 GLU A CA 1
ATOM 2984 C C . GLU A 1 397 ? -12.503 1.878 -15.099 1.00 92.00 397 GLU A C 1
ATOM 2986 O O . GLU A 1 397 ? -11.994 0.843 -14.652 1.00 92.00 397 GLU A O 1
ATOM 2991 N N . ASN A 1 398 ? -12.637 2.984 -14.368 1.00 90.75 398 ASN A N 1
ATOM 2992 C CA . ASN A 1 398 ? -12.360 3.023 -12.937 1.00 90.75 398 ASN A CA 1
ATOM 2993 C C . ASN A 1 398 ? -13.473 2.266 -12.208 1.00 90.75 398 ASN A C 1
ATOM 2995 O O . ASN A 1 398 ? -14.651 2.586 -12.356 1.00 90.75 398 ASN A O 1
ATOM 2999 N N . ASP A 1 399 ? -13.101 1.265 -11.413 1.00 90.56 399 ASP A N 1
ATOM 3000 C CA . ASP A 1 399 ? -14.064 0.455 -10.662 1.00 90.56 399 ASP A CA 1
ATOM 3001 C C . ASP A 1 399 ? -14.778 1.248 -9.552 1.00 90.56 399 ASP A C 1
ATOM 3003 O O . ASP A 1 399 ? -15.863 0.860 -9.115 1.00 90.56 399 ASP A O 1
ATOM 3007 N N . GLY A 1 400 ? -14.155 2.320 -9.058 1.00 95.06 400 GLY A N 1
ATOM 3008 C CA . GLY A 1 400 ? -14.539 3.002 -7.827 1.00 95.06 400 GLY A CA 1
ATOM 3009 C C . GLY A 1 400 ? -14.075 2.255 -6.571 1.00 95.06 400 GLY A C 1
ATOM 3010 O O . GLY A 1 400 ? -13.971 1.022 -6.534 1.00 95.06 400 GLY A O 1
ATOM 3011 N N . VAL A 1 401 ? -13.796 3.008 -5.504 1.00 96.56 401 VAL A N 1
ATOM 3012 C CA . VAL A 1 401 ? -13.202 2.471 -4.267 1.00 96.56 401 VAL A CA 1
ATOM 3013 C C . VAL A 1 401 ? -14.093 1.436 -3.568 1.00 96.56 401 VAL A C 1
ATOM 3015 O O . VAL A 1 401 ? -13.574 0.482 -2.991 1.00 96.56 401 VAL A O 1
ATOM 3018 N N . GLU A 1 402 ? -15.422 1.518 -3.677 1.00 97.75 402 GLU A N 1
ATOM 3019 C CA . GLU A 1 402 ? -16.341 0.511 -3.130 1.00 97.75 402 GLU A CA 1
ATOM 3020 C C . GLU A 1 402 ? -16.216 -0.841 -3.836 1.00 97.75 402 GLU A C 1
ATOM 3022 O O . GLU A 1 402 ? -16.226 -1.890 -3.186 1.00 97.75 402 GLU A O 1
ATOM 3027 N N . ALA A 1 403 ? -16.122 -0.851 -5.169 1.00 98.12 403 ALA A N 1
ATOM 3028 C CA . ALA A 1 403 ? -15.990 -2.094 -5.920 1.00 98.12 403 ALA A CA 1
ATOM 3029 C C . ALA A 1 403 ? -14.622 -2.742 -5.676 1.00 98.12 403 ALA A C 1
ATOM 3031 O O . ALA A 1 403 ? -14.551 -3.961 -5.497 1.00 98.12 403 ALA A O 1
ATOM 3032 N N . ILE A 1 404 ? -13.574 -1.923 -5.573 1.00 98.62 404 ILE A N 1
ATOM 3033 C CA . ILE A 1 404 ? -12.225 -2.342 -5.185 1.00 98.62 404 ILE A CA 1
ATOM 3034 C C . ILE A 1 404 ? -12.235 -2.961 -3.777 1.00 98.62 404 ILE A C 1
ATOM 3036 O O . ILE A 1 404 ? -11.782 -4.091 -3.590 1.00 98.62 404 ILE A O 1
ATOM 3040 N N . ARG A 1 405 ? -12.851 -2.295 -2.792 1.00 98.56 405 ARG A N 1
ATOM 3041 C CA . ARG A 1 405 ? -13.001 -2.819 -1.423 1.00 98.56 405 ARG A CA 1
ATOM 3042 C C . ARG A 1 405 ? -13.779 -4.138 -1.385 1.00 98.56 405 ARG A C 1
ATOM 3044 O O . ARG A 1 405 ? -13.420 -5.051 -0.643 1.00 98.56 405 ARG A O 1
ATOM 3051 N N . ARG A 1 406 ? -14.842 -4.279 -2.188 1.00 98.62 406 ARG A N 1
ATOM 3052 C CA . ARG A 1 406 ? -15.580 -5.552 -2.320 1.00 98.62 406 ARG A CA 1
ATOM 3053 C C . ARG A 1 406 ? -14.711 -6.660 -2.913 1.00 98.62 406 ARG A C 1
ATOM 3055 O O . ARG A 1 406 ? -14.838 -7.803 -2.479 1.00 98.62 406 ARG A O 1
ATOM 3062 N N . ARG A 1 407 ? -13.841 -6.343 -3.878 1.00 98.56 407 ARG A N 1
ATOM 3063 C CA . ARG A 1 407 ? -12.871 -7.298 -4.435 1.00 98.56 407 ARG A CA 1
ATOM 3064 C C . ARG A 1 407 ? -11.883 -7.766 -3.369 1.00 98.56 407 ARG A C 1
ATOM 3066 O O . ARG A 1 407 ? -11.740 -8.974 -3.221 1.00 98.56 407 ARG A O 1
ATOM 3073 N N . CYS A 1 408 ? -11.328 -6.840 -2.585 1.00 98.75 408 CYS A N 1
ATOM 3074 C CA . CYS A 1 408 ? -10.450 -7.142 -1.450 1.00 98.75 408 CYS A CA 1
ATOM 3075 C C . CYS A 1 408 ? -11.124 -8.086 -0.454 1.00 98.75 408 CYS A C 1
ATOM 3077 O O . CYS A 1 408 ? -10.637 -9.186 -0.215 1.00 98.75 408 CYS A O 1
ATOM 3079 N N . ARG A 1 409 ? -12.313 -7.726 0.042 1.00 98.31 409 ARG A N 1
ATOM 3080 C CA . ARG A 1 409 ? -13.074 -8.563 0.986 1.00 98.31 409 ARG A CA 1
ATOM 3081 C C . ARG A 1 409 ? -13.366 -9.961 0.451 1.00 98.31 409 ARG A C 1
ATOM 3083 O O . ARG A 1 409 ? -13.209 -10.934 1.181 1.00 98.31 409 ARG A O 1
ATOM 3090 N N . ARG A 1 410 ? -13.774 -10.064 -0.818 1.00 98.25 410 ARG A N 1
ATOM 3091 C CA . ARG A 1 410 ? -14.002 -11.363 -1.459 1.00 98.25 410 ARG A CA 1
ATOM 3092 C C . ARG A 1 410 ? -12.702 -12.161 -1.539 1.00 98.25 410 ARG A C 1
ATOM 3094 O O . ARG A 1 410 ? -12.694 -13.323 -1.158 1.00 98.25 410 ARG A O 1
ATOM 3101 N N . GLY A 1 411 ? -11.607 -11.536 -1.960 1.00 98.31 411 GLY A N 1
ATOM 3102 C CA . GLY A 1 411 ? -10.305 -12.190 -2.020 1.00 98.31 411 GLY A CA 1
ATOM 3103 C C . GLY A 1 411 ? -9.824 -12.684 -0.654 1.00 98.31 411 GLY A C 1
ATOM 3104 O O . GLY A 1 411 ? -9.385 -13.821 -0.555 1.00 98.31 411 GLY A O 1
ATOM 3105 N N . LEU A 1 412 ? -9.994 -11.891 0.409 1.00 98.12 412 LEU A N 1
ATOM 3106 C CA . LEU A 1 412 ? -9.699 -12.319 1.781 1.00 98.12 412 LEU A CA 1
ATOM 3107 C C . LEU A 1 412 ? -10.564 -13.514 2.206 1.00 98.12 412 LEU A C 1
ATOM 3109 O O . LEU A 1 412 ? -10.047 -14.446 2.810 1.00 98.12 412 LEU A O 1
ATOM 3113 N N . SER A 1 413 ? -11.853 -13.536 1.847 1.00 97.25 413 SER A N 1
ATOM 3114 C CA . SER A 1 413 ? -12.733 -14.678 2.156 1.00 97.25 413 SER A CA 1
ATOM 3115 C C . SER A 1 413 ? -12.380 -15.962 1.398 1.00 97.25 413 SER A C 1
ATOM 3117 O O . SER A 1 413 ? -12.708 -17.046 1.862 1.00 97.25 413 SER A O 1
ATOM 3119 N N . GLN A 1 414 ? -11.716 -15.843 0.245 1.00 97.69 414 GLN A N 1
ATOM 3120 C CA . GLN A 1 414 ? -11.230 -16.977 -0.545 1.00 97.69 414 GLN A CA 1
ATOM 3121 C C . GLN A 1 414 ? -9.808 -17.394 -0.147 1.00 97.69 414 GLN A C 1
ATOM 3123 O O . GLN A 1 414 ? -9.354 -18.467 -0.530 1.00 97.69 414 GLN A O 1
ATOM 3128 N N . LEU A 1 415 ? -9.083 -16.561 0.600 1.00 96.56 415 LEU A N 1
ATOM 3129 C CA . LEU A 1 415 ? -7.731 -16.865 1.046 1.00 96.56 415 LEU A CA 1
ATOM 3130 C C . LEU A 1 415 ? -7.776 -17.987 2.105 1.00 96.56 415 LEU A C 1
ATOM 3132 O O . LEU A 1 415 ? -8.572 -17.877 3.040 1.00 96.56 415 LEU A O 1
ATOM 3136 N N . PRO A 1 416 ? -6.930 -19.034 2.011 1.00 93.81 416 PRO A N 1
ATOM 3137 C CA . PRO A 1 416 ? -6.851 -20.083 3.023 1.00 93.81 416 PRO A CA 1
ATOM 3138 C C . PRO A 1 416 ? -6.682 -19.518 4.435 1.00 93.81 416 PRO A C 1
ATOM 3140 O O . PRO A 1 416 ? -5.835 -18.653 4.660 1.00 93.81 416 PRO A O 1
ATOM 3143 N N . GLY A 1 417 ? -7.450 -20.036 5.399 1.00 91.25 417 GLY A N 1
ATOM 3144 C CA . GLY A 1 417 ? -7.527 -19.469 6.754 1.00 91.25 417 GLY A CA 1
ATOM 3145 C C . GLY A 1 417 ? -6.180 -19.372 7.480 1.00 91.25 417 GLY A C 1
ATOM 3146 O O . GLY A 1 417 ? -5.945 -18.423 8.218 1.00 91.25 417 GLY A O 1
ATOM 3147 N N . GLN A 1 418 ? -5.244 -20.286 7.208 1.00 90.88 418 GLN A N 1
ATOM 3148 C CA . GLN A 1 418 ? -3.879 -20.236 7.754 1.00 90.88 418 GLN A CA 1
ATOM 3149 C C . GLN A 1 418 ? -3.095 -18.973 7.352 1.00 90.88 418 GLN A C 1
ATOM 3151 O O . GLN A 1 418 ? -2.216 -18.534 8.086 1.00 90.88 418 GLN A O 1
ATOM 3156 N N . LEU A 1 419 ? -3.436 -18.353 6.218 1.00 94.44 419 LEU A N 1
ATOM 3157 C CA . LEU A 1 419 ? -2.805 -17.124 5.732 1.00 94.44 419 LEU A CA 1
ATOM 3158 C C . LEU A 1 419 ? -3.474 -15.856 6.289 1.00 94.44 419 LEU A C 1
ATOM 3160 O O . LEU A 1 419 ? -2.980 -14.755 6.049 1.00 94.44 419 LEU A O 1
ATOM 3164 N N . HIS A 1 420 ? -4.580 -15.982 7.038 1.00 95.12 420 HIS A N 1
ATOM 3165 C CA . HIS A 1 420 ? -5.205 -14.852 7.744 1.00 95.12 420 HIS A CA 1
ATOM 3166 C C . HIS A 1 420 ? -4.434 -14.465 9.008 1.00 95.12 420 HIS A C 1
ATOM 3168 O O . HIS A 1 420 ? -4.611 -13.356 9.510 1.00 95.12 420 HIS A O 1
ATOM 3174 N N . GLY A 1 421 ? -3.587 -15.367 9.515 1.00 93.12 421 GLY A N 1
ATOM 3175 C CA . GLY A 1 421 ? -2.772 -15.132 10.700 1.00 93.12 421 GLY A CA 1
ATOM 3176 C C . GLY A 1 421 ? -1.875 -13.904 10.554 1.00 93.12 421 GLY A C 1
ATOM 3177 O O . GLY A 1 421 ? -1.395 -13.577 9.465 1.00 93.12 421 GLY A O 1
ATOM 3178 N N . LEU A 1 422 ? -1.634 -13.217 11.672 1.00 93.81 422 LEU A N 1
ATOM 3179 C CA . LEU A 1 422 ? -0.777 -12.033 11.684 1.00 93.81 422 LEU A CA 1
ATOM 3180 C C . LEU A 1 422 ? 0.716 -12.365 11.680 1.00 93.81 422 LEU A C 1
ATOM 3182 O O . LEU A 1 422 ? 1.513 -11.474 11.403 1.00 93.81 422 LEU A O 1
ATOM 3186 N N . ARG A 1 423 ? 1.088 -13.606 12.004 1.00 92.62 423 ARG A N 1
ATOM 3187 C CA . ARG A 1 423 ? 2.461 -14.120 11.929 1.00 92.62 423 ARG A CA 1
ATOM 3188 C C . ARG A 1 423 ? 2.705 -14.805 10.597 1.00 92.62 423 ARG A C 1
ATOM 3190 O O . ARG A 1 423 ? 1.757 -15.220 9.933 1.00 92.62 423 ARG A O 1
ATOM 3197 N N . THR A 1 424 ? 3.978 -14.939 10.244 1.00 87.25 424 THR A N 1
ATOM 3198 C CA . THR A 1 424 ? 4.400 -15.739 9.088 1.00 87.25 424 THR A CA 1
ATOM 3199 C C . THR A 1 424 ? 3.795 -17.140 9.189 1.00 87.25 424 THR A C 1
ATOM 3201 O O . THR A 1 424 ? 3.981 -17.819 10.197 1.00 87.25 424 THR A O 1
ATOM 3204 N N . ALA A 1 425 ? 3.029 -17.544 8.180 1.00 83.69 425 ALA A N 1
ATOM 3205 C CA . ALA A 1 425 ? 2.377 -18.844 8.162 1.00 83.69 425 ALA A CA 1
ATOM 3206 C C . ALA A 1 425 ? 3.403 -19.970 7.971 1.00 83.69 425 ALA A C 1
ATOM 3208 O O . ALA A 1 425 ? 4.297 -19.859 7.133 1.00 83.69 425 ALA A O 1
ATOM 3209 N N . ASP A 1 426 ? 3.215 -21.085 8.684 1.00 75.94 426 ASP A N 1
ATOM 3210 C CA . ASP A 1 426 ? 4.074 -22.274 8.562 1.00 75.94 426 ASP A CA 1
ATOM 3211 C C . ASP A 1 426 ? 4.078 -22.846 7.135 1.00 75.94 426 ASP A C 1
ATOM 3213 O O . ASP A 1 426 ? 5.078 -23.384 6.665 1.00 75.94 426 ASP A O 1
ATOM 3217 N N . HIS A 1 427 ? 2.949 -22.710 6.434 1.00 78.38 427 HIS A N 1
ATOM 3218 C CA . HIS A 1 427 ? 2.783 -23.124 5.046 1.00 78.38 427 HIS A CA 1
ATOM 3219 C C . HIS A 1 427 ? 2.517 -21.896 4.177 1.00 78.38 427 HIS A C 1
ATOM 3221 O O . HIS A 1 427 ? 1.450 -21.281 4.261 1.00 78.38 427 HIS A O 1
ATOM 3227 N N . GLN A 1 428 ? 3.486 -21.556 3.329 1.00 82.69 428 GLN A N 1
ATOM 3228 C CA . GLN A 1 428 ? 3.346 -20.472 2.362 1.00 82.69 428 GLN A CA 1
ATOM 3229 C C . GLN A 1 428 ? 2.360 -20.844 1.250 1.00 82.69 428 GLN A C 1
ATOM 3231 O O . GLN A 1 428 ? 2.181 -22.018 0.912 1.00 82.69 428 GLN A O 1
ATOM 3236 N N . TYR A 1 429 ? 1.725 -19.828 0.665 1.00 92.00 429 TYR A N 1
ATOM 3237 C CA . TYR A 1 429 ? 0.887 -20.015 -0.514 1.00 92.00 429 TYR A CA 1
ATOM 3238 C C . TYR A 1 429 ? 1.721 -20.561 -1.679 1.00 92.00 429 TYR A C 1
ATOM 3240 O O . TYR A 1 429 ? 2.824 -20.082 -1.943 1.00 92.00 429 TYR A O 1
ATOM 3248 N N . ARG A 1 430 ? 1.202 -21.576 -2.372 1.00 93.44 430 ARG A N 1
ATOM 3249 C CA . ARG A 1 430 ? 1.916 -22.231 -3.468 1.00 93.44 430 ARG A CA 1
ATOM 3250 C C . ARG A 1 430 ? 1.887 -21.355 -4.720 1.00 93.44 430 ARG A C 1
ATOM 3252 O O . ARG A 1 430 ? 0.814 -21.030 -5.227 1.00 93.44 430 ARG A O 1
ATOM 3259 N N . ILE A 1 431 ? 3.072 -21.052 -5.240 1.00 92.94 431 ILE A N 1
ATOM 3260 C CA . ILE A 1 431 ? 3.271 -20.356 -6.513 1.00 92.94 431 ILE A CA 1
ATOM 3261 C C . ILE A 1 431 ? 4.118 -21.253 -7.407 1.00 92.94 431 ILE A C 1
ATOM 3263 O O . ILE A 1 431 ? 5.283 -21.527 -7.113 1.00 92.94 431 ILE A O 1
ATOM 3267 N N . ASP A 1 432 ? 3.524 -21.704 -8.502 1.00 93.44 432 ASP A N 1
ATOM 3268 C CA . ASP A 1 432 ? 4.181 -22.544 -9.490 1.00 93.44 432 ASP A CA 1
ATOM 3269 C C . ASP A 1 432 ? 4.679 -21.711 -10.673 1.00 93.44 432 ASP A C 1
ATOM 3271 O O . ASP A 1 432 ? 4.134 -20.660 -11.016 1.00 93.44 432 ASP A O 1
ATOM 3275 N N . TRP A 1 433 ? 5.689 -22.236 -11.359 1.00 92.00 433 TRP A N 1
ATOM 3276 C CA . TRP A 1 433 ? 6.141 -21.715 -12.643 1.00 92.00 433 TRP A CA 1
ATOM 3277 C C . TRP A 1 433 ? 5.782 -22.701 -13.744 1.00 92.00 433 TRP A C 1
ATOM 3279 O O . TRP A 1 433 ? 6.030 -23.901 -13.622 1.00 92.00 433 TRP A O 1
ATOM 3289 N N . SER A 1 434 ? 5.223 -22.183 -14.833 1.00 93.00 434 SER A N 1
ATOM 3290 C CA . SER A 1 434 ? 4.930 -22.973 -16.031 1.00 93.00 434 SER A CA 1
ATOM 3291 C C . SER A 1 434 ? 6.168 -23.712 -16.568 1.00 93.00 434 SER A C 1
ATOM 3293 O O . SER A 1 434 ? 7.301 -23.253 -16.373 1.00 93.00 434 SER A O 1
ATOM 3295 N N . PRO A 1 435 ? 5.995 -24.808 -17.329 1.00 87.44 435 PRO A N 1
ATOM 3296 C CA . PRO A 1 435 ? 7.108 -25.484 -17.990 1.00 87.44 435 PRO A CA 1
ATOM 3297 C C . PRO A 1 435 ? 7.960 -24.545 -18.856 1.00 87.44 435 PRO A C 1
ATOM 3299 O O . PRO A 1 435 ? 9.184 -24.674 -18.841 1.00 87.44 435 PRO A O 1
ATOM 3302 N N . ALA A 1 436 ? 7.345 -23.563 -19.532 1.00 87.06 436 ALA A N 1
ATOM 3303 C CA . ALA A 1 436 ? 8.048 -22.599 -20.381 1.00 87.06 436 ALA A CA 1
ATOM 3304 C C . ALA A 1 436 ? 9.000 -21.673 -19.605 1.00 87.06 436 ALA A C 1
ATOM 3306 O O . ALA A 1 436 ? 9.981 -21.188 -20.171 1.00 87.06 436 ALA A O 1
ATOM 3307 N N . LEU A 1 437 ? 8.727 -21.432 -18.319 1.00 86.31 437 LEU A N 1
ATOM 3308 C CA . LEU A 1 437 ? 9.519 -20.537 -17.472 1.00 86.31 437 LEU A CA 1
ATOM 3309 C C . LEU A 1 437 ? 10.354 -21.268 -16.417 1.00 86.31 437 LEU A C 1
ATOM 3311 O O . LEU A 1 437 ? 11.355 -20.723 -15.958 1.00 86.31 437 LEU A O 1
ATOM 3315 N N . SER A 1 438 ? 9.995 -22.504 -16.061 1.00 79.12 438 SER A N 1
ATOM 3316 C CA . SER A 1 438 ? 10.626 -23.268 -14.972 1.00 79.12 438 SER A CA 1
ATOM 3317 C C . SER A 1 438 ? 12.148 -23.404 -15.117 1.00 79.12 438 SER A C 1
ATOM 3319 O O . SER A 1 438 ? 12.876 -23.348 -14.125 1.00 79.12 438 SER A O 1
ATOM 3321 N N . GLY A 1 439 ? 12.652 -23.489 -16.355 1.00 69.38 439 GLY A N 1
ATOM 3322 C CA . GLY A 1 439 ? 14.084 -23.557 -16.660 1.00 69.38 439 GLY A CA 1
ATOM 3323 C C . GLY A 1 439 ? 14.890 -22.313 -16.267 1.00 69.38 439 GLY A C 1
ATOM 3324 O O . GLY A 1 439 ? 16.105 -22.417 -16.117 1.00 69.38 439 GLY A O 1
ATOM 3325 N N . PHE A 1 440 ? 14.239 -21.166 -16.063 1.00 72.38 440 PHE A N 1
ATOM 3326 C CA . PHE A 1 440 ? 14.898 -19.914 -15.683 1.00 72.38 440 PHE A CA 1
ATOM 3327 C C . PHE A 1 440 ? 14.913 -19.669 -14.175 1.00 72.38 440 PHE A C 1
ATOM 3329 O O . PHE A 1 440 ? 15.659 -18.807 -13.736 1.00 72.38 440 PHE A O 1
ATOM 3336 N N . VAL A 1 441 ? 14.117 -20.405 -13.394 1.00 65.69 441 VAL A N 1
ATOM 3337 C CA . VAL A 1 441 ? 13.831 -20.120 -11.973 1.00 65.69 441 VAL A CA 1
ATOM 3338 C C . VAL A 1 441 ? 14.833 -20.788 -11.021 1.00 65.69 441 VAL A C 1
ATOM 3340 O O . VAL A 1 441 ? 14.962 -20.377 -9.872 1.00 65.69 441 VAL A O 1
ATOM 3343 N N . SER A 1 442 ? 15.585 -21.792 -11.484 1.00 53.47 442 SER A N 1
ATOM 3344 C CA . SER A 1 442 ? 16.568 -22.499 -10.654 1.00 53.47 442 SER A CA 1
ATOM 3345 C C . SER A 1 442 ? 17.972 -21.874 -10.778 1.00 53.47 442 SER A C 1
ATOM 3347 O O . SER A 1 442 ? 18.523 -21.860 -11.885 1.00 53.47 442 SER A O 1
ATOM 3349 N N . PRO A 1 443 ? 18.598 -21.406 -9.674 1.00 41.03 443 PRO A N 1
ATOM 3350 C CA . PRO A 1 443 ? 19.952 -20.836 -9.685 1.00 41.03 443 PRO A CA 1
ATOM 3351 C C . PRO A 1 443 ? 21.009 -21.780 -10.273 1.00 41.03 443 PRO A C 1
ATOM 3353 O O . PRO A 1 443 ? 21.969 -21.326 -10.886 1.00 41.03 443 PRO A O 1
ATOM 3356 N N . SER A 1 444 ? 20.796 -23.094 -10.153 1.00 37.22 444 SER A N 1
ATOM 3357 C CA . SER A 1 444 ? 21.710 -24.152 -10.601 1.00 37.22 444 SER A CA 1
ATOM 3358 C C . SER A 1 444 ? 21.803 -24.329 -12.125 1.00 37.22 444 SER A C 1
ATOM 3360 O O . SER A 1 444 ? 22.575 -25.164 -12.595 1.00 37.22 444 SER A O 1
ATOM 3362 N N . ARG A 1 445 ? 21.023 -23.582 -12.923 1.00 36.88 445 ARG A N 1
ATOM 3363 C CA . ARG A 1 445 ? 21.006 -23.705 -14.398 1.00 36.88 445 ARG A CA 1
ATOM 3364 C C . ARG A 1 445 ? 21.157 -22.394 -15.163 1.00 36.88 445 ARG A C 1
ATOM 3366 O O . ARG A 1 445 ? 21.167 -22.408 -16.394 1.00 36.88 445 ARG A O 1
ATOM 3373 N N . LEU A 1 446 ? 21.310 -21.271 -14.470 1.00 38.31 446 LEU A N 1
ATOM 3374 C CA . LEU A 1 446 ? 21.647 -20.006 -15.110 1.00 38.31 446 LEU A CA 1
ATOM 3375 C C . LEU A 1 446 ? 23.143 -20.032 -15.398 1.00 38.31 446 LEU A C 1
ATOM 3377 O O . LEU A 1 446 ? 23.922 -19.828 -14.481 1.00 38.31 446 LEU A O 1
ATOM 3381 N N . LYS A 1 447 ? 23.533 -20.318 -16.643 1.00 33.38 447 LYS A N 1
ATOM 3382 C CA . LYS A 1 447 ? 24.927 -20.225 -17.099 1.00 33.38 447 LYS A CA 1
ATOM 3383 C C . LYS A 1 447 ? 25.342 -18.746 -17.190 1.00 33.38 447 LYS A C 1
ATOM 3385 O O . LYS A 1 447 ? 24.919 -18.085 -18.150 1.00 33.38 447 LYS A O 1
ATOM 3390 N N . PRO A 1 448 ? 26.095 -18.151 -16.241 1.00 37.97 448 PRO A N 1
ATOM 3391 C CA . PRO A 1 448 ? 26.794 -16.903 -16.507 1.00 37.97 448 PRO A CA 1
ATOM 3392 C C . PRO A 1 448 ? 27.743 -17.083 -17.696 1.00 37.97 448 PRO A C 1
ATOM 3394 O O . PRO A 1 448 ? 28.465 -18.069 -17.819 1.00 37.97 448 PRO A O 1
ATOM 3397 N N . ARG A 1 449 ? 27.761 -16.104 -18.601 1.00 37.44 449 ARG A N 1
ATOM 3398 C CA . ARG A 1 449 ? 28.735 -16.091 -19.691 1.00 37.44 449 ARG A CA 1
ATOM 3399 C C . ARG A 1 449 ? 30.130 -15.908 -19.083 1.00 37.44 449 ARG A C 1
ATOM 3401 O O . ARG A 1 449 ? 30.366 -14.962 -18.337 1.00 37.44 449 ARG A O 1
ATOM 3408 N N . ARG A 1 450 ? 31.018 -16.847 -19.401 1.00 45.97 450 ARG A N 1
ATOM 3409 C CA . ARG A 1 450 ? 32.386 -16.948 -18.888 1.00 45.97 450 ARG A CA 1
ATOM 3410 C C . ARG A 1 450 ? 33.200 -15.655 -19.092 1.00 45.97 450 ARG A C 1
ATOM 3412 O O . ARG A 1 450 ? 33.134 -15.105 -20.194 1.00 45.97 450 ARG A O 1
ATOM 3419 N N . PRO A 1 451 ? 34.026 -15.226 -18.117 1.00 43.53 451 PRO A N 1
ATOM 3420 C CA . PRO A 1 451 ? 35.089 -14.253 -18.366 1.00 43.53 451 PRO A CA 1
ATOM 3421 C C . PRO A 1 451 ? 36.042 -14.786 -19.447 1.00 43.53 451 PRO A C 1
ATOM 3423 O O . PRO A 1 451 ? 36.476 -15.942 -19.390 1.00 43.53 451 PRO A O 1
ATOM 3426 N N . GLU A 1 452 ? 36.353 -13.984 -20.466 1.00 44.25 452 GLU A N 1
ATOM 3427 C CA . GLU A 1 452 ? 37.302 -14.385 -21.509 1.00 44.25 452 GLU A CA 1
ATOM 3428 C C . GLU A 1 452 ? 38.687 -14.663 -20.895 1.00 44.25 452 GLU A C 1
ATOM 3430 O O . GLU A 1 452 ? 39.264 -13.805 -20.234 1.00 44.25 452 GLU A O 1
ATOM 3435 N N . GLY A 1 453 ? 39.230 -15.869 -21.117 1.00 57.25 453 GLY A N 1
ATOM 3436 C CA . GLY A 1 453 ? 40.621 -16.210 -20.779 1.00 57.25 453 GLY A CA 1
ATOM 3437 C C . GLY A 1 453 ? 40.836 -17.315 -19.739 1.00 57.25 453 GLY A C 1
ATOM 3438 O O . GLY A 1 453 ? 41.963 -17.790 -19.598 1.00 57.25 453 GLY A O 1
ATOM 3439 N N . GLU A 1 454 ? 39.803 -17.798 -19.044 1.00 63.22 454 GLU A N 1
ATOM 3440 C CA . GLU A 1 454 ? 39.989 -18.898 -18.086 1.00 63.22 454 GLU A CA 1
ATOM 3441 C C . GLU A 1 454 ? 40.092 -20.281 -18.758 1.00 63.22 454 GLU A C 1
ATOM 3443 O O . GLU A 1 454 ? 39.435 -20.579 -19.759 1.00 63.22 454 GLU A O 1
ATOM 3448 N N . ARG A 1 455 ? 40.903 -21.182 -18.184 1.00 73.62 455 ARG A N 1
ATOM 3449 C CA . ARG A 1 455 ? 41.046 -22.572 -18.656 1.00 73.62 455 ARG A CA 1
ATOM 3450 C C . ARG A 1 455 ? 39.864 -23.424 -18.173 1.00 73.62 455 ARG A C 1
ATOM 3452 O O . ARG A 1 455 ? 39.544 -23.341 -16.990 1.00 73.62 455 ARG A O 1
ATOM 3459 N N . PRO A 1 456 ? 39.148 -24.182 -19.035 1.00 79.94 456 PRO A N 1
ATOM 3460 C CA . PRO A 1 456 ? 37.980 -24.984 -18.623 1.00 79.94 456 PRO A CA 1
ATOM 3461 C C . PRO A 1 456 ? 38.330 -25.952 -17.487 1.00 79.94 456 PRO A C 1
ATOM 3463 O O . PRO A 1 456 ? 39.492 -26.349 -17.381 1.00 79.94 456 PRO A O 1
ATOM 3466 N N . ARG A 1 457 ? 37.372 -26.317 -16.629 1.00 83.62 457 ARG A N 1
ATOM 3467 C CA . ARG A 1 457 ? 37.593 -27.197 -15.468 1.00 83.62 457 ARG A CA 1
ATOM 3468 C C . ARG A 1 457 ? 36.542 -28.302 -15.377 1.00 83.62 457 ARG A C 1
ATOM 3470 O O . ARG A 1 457 ? 35.414 -28.105 -15.812 1.00 83.62 457 ARG A O 1
ATOM 3477 N N . ASP A 1 458 ? 36.911 -29.447 -14.806 1.00 84.56 458 ASP A N 1
ATOM 3478 C CA . ASP A 1 458 ? 35.949 -30.492 -14.425 1.00 84.56 458 ASP A CA 1
ATOM 3479 C C . ASP A 1 458 ? 35.133 -30.076 -13.184 1.00 84.56 458 ASP A C 1
ATOM 3481 O O . ASP A 1 458 ? 35.456 -29.080 -12.525 1.00 84.56 458 ASP A O 1
ATOM 3485 N N . ARG A 1 459 ? 34.106 -30.858 -12.820 1.00 80.19 459 ARG A N 1
ATOM 3486 C CA . ARG A 1 459 ? 33.252 -30.594 -11.643 1.00 80.19 459 ARG A CA 1
ATOM 3487 C C . ARG A 1 459 ? 34.000 -30.511 -10.305 1.00 80.19 459 ARG A C 1
ATOM 3489 O O . ARG A 1 459 ? 33.441 -30.055 -9.314 1.00 80.19 459 ARG A O 1
ATOM 3496 N N . PHE A 1 460 ? 35.254 -30.959 -10.255 1.00 81.25 460 PHE A N 1
ATOM 3497 C CA . PHE A 1 460 ? 36.109 -30.910 -9.071 1.00 81.25 460 PHE A CA 1
ATOM 3498 C C . PHE A 1 460 ? 37.184 -29.827 -9.169 1.00 81.25 460 PHE A C 1
ATOM 3500 O O . PHE A 1 460 ? 38.082 -29.813 -8.327 1.00 81.25 460 PHE A O 1
ATOM 3507 N N . GLY A 1 461 ? 37.160 -28.960 -10.185 1.00 80.75 461 GLY A N 1
ATOM 3508 C CA . GLY A 1 461 ? 38.091 -27.847 -10.369 1.00 80.75 461 GLY A CA 1
ATOM 3509 C C . GLY A 1 461 ? 39.409 -28.183 -11.077 1.00 80.75 461 GLY A C 1
ATOM 3510 O O . GLY A 1 461 ? 40.306 -27.331 -11.122 1.00 80.75 461 GLY A O 1
ATOM 3511 N N . ARG A 1 462 ? 39.587 -29.399 -11.614 1.00 83.25 462 ARG A N 1
ATOM 3512 C CA . ARG A 1 462 ? 40.809 -29.767 -12.352 1.00 83.25 462 ARG A CA 1
ATOM 3513 C C . ARG A 1 462 ? 40.802 -29.109 -13.733 1.00 83.25 462 ARG A C 1
ATOM 3515 O O . ARG A 1 462 ? 39.800 -29.222 -14.430 1.00 83.25 462 ARG A O 1
ATOM 3522 N N . PRO A 1 463 ? 41.901 -28.467 -14.169 1.00 83.12 463 PRO A N 1
ATOM 3523 C CA . PRO A 1 463 ? 41.966 -27.883 -15.502 1.00 83.12 463 PRO A CA 1
ATOM 3524 C C . PRO A 1 463 ? 41.807 -28.939 -16.604 1.00 83.12 463 PRO A C 1
ATOM 3526 O O . PRO A 1 463 ? 42.561 -29.910 -16.662 1.00 83.12 463 PRO A O 1
ATOM 3529 N N . LEU A 1 464 ? 40.874 -28.702 -17.516 1.00 81.00 464 LEU A N 1
ATOM 3530 C CA . LEU A 1 464 ? 40.649 -29.461 -18.739 1.00 81.00 464 LEU A CA 1
ATOM 3531 C C . LEU A 1 464 ? 41.494 -28.892 -19.897 1.00 81.00 464 LEU A C 1
ATOM 3533 O O . LEU A 1 464 ? 42.051 -27.788 -19.796 1.00 81.00 464 LEU A O 1
ATOM 3537 N N . PRO A 1 465 ? 41.665 -29.635 -21.003 1.00 83.56 465 PRO A N 1
ATOM 3538 C CA . PRO A 1 465 ? 42.280 -29.112 -22.221 1.00 83.56 465 PRO A CA 1
ATOM 3539 C C . PRO A 1 465 ? 41.565 -27.855 -22.741 1.00 83.56 465 PRO A C 1
ATOM 3541 O O . PRO A 1 465 ? 40.340 -27.744 -22.649 1.00 83.56 465 PRO A O 1
ATOM 3544 N N . TRP A 1 466 ? 42.322 -26.915 -23.312 1.00 77.19 466 TRP A N 1
ATOM 3545 C CA . TRP A 1 466 ? 41.753 -25.746 -23.991 1.00 77.19 466 TRP A CA 1
ATOM 3546 C C . TRP A 1 466 ? 40.796 -26.191 -25.108 1.00 77.19 466 TRP A C 1
ATOM 3548 O O . TRP A 1 466 ? 41.120 -27.106 -25.860 1.00 77.19 466 TRP A O 1
ATOM 3558 N N . GLY A 1 467 ? 39.617 -25.566 -25.187 1.00 72.88 467 GLY A N 1
ATOM 3559 C CA . GLY A 1 467 ? 38.541 -25.956 -26.110 1.00 72.88 467 GLY A CA 1
ATOM 3560 C C . GLY A 1 467 ? 37.529 -26.966 -25.550 1.00 72.88 467 GLY A C 1
ATOM 3561 O O . GLY A 1 467 ? 36.534 -27.232 -26.214 1.00 72.88 467 GLY A O 1
ATOM 3562 N N . SER A 1 468 ? 37.741 -27.499 -24.340 1.00 79.81 468 SER A N 1
ATOM 3563 C CA . SER A 1 468 ? 36.732 -28.317 -23.643 1.00 79.81 468 SER A CA 1
ATOM 3564 C C . SER A 1 468 ? 35.626 -27.441 -23.043 1.00 79.81 468 SER A C 1
ATOM 3566 O O . SER A 1 468 ? 35.893 -26.303 -22.646 1.00 79.81 468 SER A O 1
ATOM 3568 N N . GLU A 1 469 ? 34.410 -27.973 -22.908 1.00 74.56 469 GLU A N 1
ATOM 3569 C CA . GLU A 1 469 ? 33.389 -27.348 -22.059 1.00 74.56 469 GLU A CA 1
ATOM 3570 C C . GLU A 1 469 ? 33.802 -27.454 -20.585 1.00 74.56 469 GLU A C 1
ATOM 3572 O O . GLU A 1 469 ? 34.357 -28.464 -20.153 1.00 74.56 469 GLU A O 1
ATOM 3577 N N . SER A 1 470 ? 33.573 -26.388 -19.817 1.00 78.12 470 SER A N 1
ATOM 3578 C CA . SER A 1 470 ? 33.781 -26.415 -18.368 1.00 78.12 470 SER A CA 1
ATOM 3579 C C . SER A 1 470 ? 32.571 -27.083 -17.719 1.00 78.12 470 SER A C 1
ATOM 3581 O O . SER A 1 470 ? 31.441 -26.682 -17.978 1.00 78.12 470 SER A O 1
ATOM 3583 N N . GLU A 1 471 ? 32.794 -28.068 -16.855 1.00 80.50 471 GLU A N 1
ATOM 3584 C CA . GLU A 1 471 ? 31.747 -28.651 -16.000 1.00 80.50 471 GLU A CA 1
ATOM 3585 C C . GLU A 1 471 ? 31.491 -27.797 -14.751 1.00 80.50 471 GLU A C 1
ATOM 3587 O O . GLU A 1 471 ? 30.562 -28.056 -13.989 1.00 80.50 471 GLU A O 1
ATOM 3592 N N . LEU A 1 472 ? 32.349 -26.800 -14.525 1.00 74.44 472 LEU A N 1
ATOM 3593 C CA . LEU A 1 472 ? 32.286 -25.898 -13.392 1.00 74.44 472 LEU A CA 1
ATOM 3594 C C . LEU A 1 472 ? 32.382 -24.446 -13.860 1.00 74.44 472 LEU A C 1
ATOM 3596 O O . LEU A 1 472 ? 33.323 -24.077 -14.568 1.00 74.44 472 LEU A O 1
ATOM 3600 N N . GLU A 1 473 ? 31.435 -23.626 -13.422 1.00 68.25 473 GLU A N 1
ATOM 3601 C CA . GLU A 1 473 ? 31.457 -22.174 -13.582 1.00 68.25 473 GLU A CA 1
ATOM 3602 C C . GLU A 1 473 ? 31.643 -21.552 -12.195 1.00 68.25 473 GLU A C 1
ATOM 3604 O O . GLU A 1 473 ? 30.833 -21.766 -11.293 1.00 68.25 473 GLU A O 1
ATOM 3609 N N . LEU A 1 474 ? 32.757 -20.843 -12.003 1.00 69.88 474 LEU A N 1
ATOM 3610 C CA . LEU A 1 474 ? 33.040 -20.110 -10.772 1.00 69.88 474 LEU A CA 1
ATOM 3611 C C . LEU A 1 474 ? 32.560 -18.670 -10.926 1.00 69.88 474 LEU A C 1
ATOM 3613 O O . LEU A 1 474 ? 32.669 -18.079 -12.000 1.00 69.88 474 LEU A O 1
ATOM 3617 N N . LEU A 1 475 ? 32.043 -18.103 -9.842 1.00 65.50 475 LEU A N 1
ATOM 3618 C CA . LEU A 1 475 ? 31.754 -16.677 -9.779 1.00 65.50 475 LEU A CA 1
ATOM 3619 C C . LEU A 1 475 ? 33.048 -15.897 -9.522 1.00 65.50 475 LEU A C 1
ATOM 3621 O O . LEU A 1 475 ? 34.013 -16.437 -8.982 1.00 65.50 475 LEU A O 1
ATOM 3625 N N . ASP A 1 476 ? 33.043 -14.609 -9.852 1.00 75.12 476 ASP A N 1
ATOM 3626 C CA . ASP A 1 476 ? 34.104 -13.689 -9.444 1.00 75.12 476 ASP A CA 1
ATOM 3627 C C . ASP A 1 476 ? 33.953 -13.340 -7.954 1.00 75.12 476 ASP A C 1
ATOM 3629 O O . ASP A 1 476 ? 33.401 -12.302 -7.579 1.00 75.12 476 ASP A O 1
ATOM 3633 N N . TYR A 1 477 ? 34.401 -14.249 -7.087 1.00 77.12 477 TYR A N 1
ATOM 3634 C CA . TYR A 1 477 ? 34.336 -14.069 -5.637 1.00 77.12 477 TYR A CA 1
ATOM 3635 C C . TYR A 1 477 ? 35.226 -12.923 -5.134 1.00 77.12 477 TYR A C 1
ATOM 3637 O O . TYR A 1 477 ? 34.993 -12.432 -4.029 1.00 77.12 477 TYR A O 1
ATOM 3645 N N . GLU A 1 478 ? 36.224 -12.484 -5.914 1.00 75.75 478 GLU A N 1
ATOM 3646 C CA . GLU A 1 478 ? 37.075 -11.342 -5.555 1.00 75.75 478 GLU A CA 1
ATOM 3647 C C . GLU A 1 478 ? 36.320 -10.011 -5.625 1.00 75.75 478 GLU A C 1
ATOM 3649 O O . GLU A 1 478 ? 36.670 -9.065 -4.929 1.00 75.75 478 GLU A O 1
ATOM 3654 N N . SER A 1 479 ? 35.242 -9.939 -6.403 1.00 74.12 479 SER A N 1
ATOM 3655 C CA . SER A 1 479 ? 34.375 -8.757 -6.454 1.00 74.12 479 SER A CA 1
ATOM 3656 C C . SER A 1 479 ? 33.380 -8.650 -5.283 1.00 74.12 479 SER A C 1
ATOM 3658 O O . SER A 1 479 ? 32.689 -7.636 -5.146 1.00 74.12 479 SER A O 1
ATOM 3660 N N . LEU A 1 480 ? 33.263 -9.687 -4.443 1.00 67.19 480 LEU A N 1
ATOM 3661 C CA . LEU A 1 480 ? 32.242 -9.788 -3.397 1.00 67.19 480 LEU A CA 1
ATOM 3662 C C . LEU A 1 480 ? 32.775 -9.405 -2.001 1.00 67.19 480 LEU A C 1
ATOM 3664 O O . LEU A 1 480 ? 33.908 -9.740 -1.654 1.00 67.19 480 LEU A O 1
ATOM 3668 N N . PRO A 1 481 ? 31.944 -8.792 -1.130 1.00 79.50 481 PRO A N 1
ATOM 3669 C CA . PRO A 1 481 ? 32.303 -8.583 0.272 1.00 79.50 481 PRO A CA 1
ATOM 3670 C C . PRO A 1 481 ? 32.558 -9.910 1.019 1.00 79.50 481 PRO A C 1
ATOM 3672 O O . PRO A 1 481 ? 31.825 -10.877 0.787 1.00 79.50 481 PRO A O 1
ATOM 3675 N N . PRO A 1 482 ? 33.480 -9.960 2.007 1.00 81.88 482 PRO A N 1
ATOM 3676 C CA . PRO A 1 482 ? 33.846 -11.196 2.716 1.00 81.88 482 PRO A CA 1
ATOM 3677 C C . PRO A 1 482 ? 32.672 -11.953 3.333 1.00 81.88 482 PRO A C 1
ATOM 3679 O O . PRO A 1 482 ? 32.618 -13.175 3.246 1.00 81.88 482 PRO A O 1
ATOM 3682 N N . ALA A 1 483 ? 31.715 -11.232 3.928 1.00 81.38 483 ALA A N 1
ATOM 3683 C CA . ALA A 1 483 ? 30.523 -11.830 4.529 1.00 81.38 483 ALA A CA 1
ATOM 3684 C C . ALA A 1 483 ? 29.660 -12.558 3.487 1.00 81.38 483 ALA A C 1
ATOM 3686 O O . ALA A 1 483 ? 29.146 -13.638 3.757 1.00 81.38 483 ALA A O 1
ATOM 3687 N N . ARG A 1 484 ? 29.565 -12.015 2.267 1.00 77.44 484 ARG A N 1
ATOM 3688 C CA . ARG A 1 484 ? 28.774 -12.625 1.200 1.00 77.44 484 ARG A CA 1
ATOM 3689 C C . ARG A 1 484 ? 29.471 -13.842 0.602 1.00 77.44 484 ARG A C 1
ATOM 3691 O O . ARG A 1 484 ? 28.828 -14.869 0.401 1.00 77.44 484 ARG A O 1
ATOM 3698 N N . SER A 1 485 ? 30.779 -13.746 0.363 1.00 82.69 485 SER A N 1
ATOM 3699 C CA . SER A 1 485 ? 31.586 -14.894 -0.065 1.00 82.69 485 SER A CA 1
ATOM 3700 C C . SER A 1 485 ? 31.558 -16.015 0.979 1.00 82.69 485 SER A C 1
ATOM 3702 O O . SER A 1 485 ? 31.524 -17.187 0.619 1.00 82.69 485 SER A O 1
ATOM 3704 N N . HIS A 1 486 ? 31.507 -15.665 2.268 1.00 92.69 486 HIS A N 1
ATOM 3705 C CA . HIS A 1 486 ? 31.376 -16.618 3.366 1.00 92.69 486 HIS A CA 1
ATOM 3706 C C . HIS A 1 486 ? 30.053 -17.389 3.350 1.00 92.69 486 HIS A C 1
ATOM 3708 O O . HIS A 1 486 ? 30.094 -18.615 3.388 1.00 92.69 486 HIS A O 1
ATOM 3714 N N . GLU A 1 487 ? 28.915 -16.691 3.273 1.00 85.38 487 GLU A N 1
ATOM 3715 C CA . GLU A 1 487 ? 27.579 -17.306 3.215 1.00 85.38 487 GLU A CA 1
ATOM 3716 C C . GLU A 1 487 ? 27.477 -18.293 2.047 1.00 85.38 487 GLU A C 1
ATOM 3718 O O . GLU A 1 487 ? 27.118 -19.451 2.229 1.00 85.38 487 GLU A O 1
ATOM 3723 N N . MET A 1 488 ? 27.900 -17.864 0.855 1.00 79.62 488 MET A N 1
ATOM 3724 C CA . MET A 1 488 ? 27.860 -18.708 -0.341 1.00 79.62 488 MET A CA 1
ATOM 3725 C C . MET A 1 488 ? 28.765 -19.932 -0.223 1.00 79.62 488 MET A C 1
ATOM 3727 O O . MET A 1 488 ? 28.415 -21.015 -0.677 1.00 79.62 488 MET A O 1
ATOM 3731 N N . ALA A 1 489 ? 29.939 -19.775 0.386 1.00 89.19 489 ALA A N 1
ATOM 3732 C CA . ALA A 1 489 ? 30.843 -20.889 0.603 1.00 89.19 489 ALA A CA 1
ATOM 3733 C C . ALA A 1 489 ? 30.281 -21.913 1.603 1.00 89.19 489 ALA A C 1
ATOM 3735 O O . ALA A 1 489 ? 30.526 -23.104 1.426 1.00 89.19 489 ALA A O 1
ATOM 3736 N N . VAL A 1 490 ? 29.508 -21.479 2.608 1.00 90.25 490 VAL A N 1
ATOM 3737 C CA . VAL A 1 490 ? 28.778 -22.382 3.516 1.00 90.25 490 VAL A CA 1
ATOM 3738 C C . VAL A 1 490 ? 27.722 -23.180 2.747 1.00 90.25 490 VAL A C 1
ATOM 3740 O O . VAL A 1 490 ? 27.696 -24.405 2.872 1.00 90.25 490 VAL A O 1
ATOM 3743 N N . ASP A 1 491 ? 26.927 -22.523 1.898 1.00 81.44 491 ASP A N 1
ATOM 3744 C CA . ASP A 1 491 ? 25.927 -23.190 1.051 1.00 81.44 491 ASP A CA 1
ATOM 3745 C C . ASP A 1 491 ? 26.589 -24.209 0.111 1.00 81.44 491 ASP A C 1
ATOM 3747 O O . ASP A 1 491 ? 26.233 -25.388 0.113 1.00 81.44 491 ASP A O 1
ATOM 3751 N N . TYR A 1 492 ? 27.636 -23.798 -0.615 1.00 87.88 492 TYR A N 1
ATOM 3752 C CA . TYR A 1 492 ? 28.401 -24.696 -1.484 1.00 87.88 492 TYR A CA 1
ATOM 3753 C C . TYR A 1 492 ? 28.995 -25.875 -0.723 1.00 87.88 492 TYR A C 1
ATOM 3755 O O . TYR A 1 492 ? 29.007 -26.994 -1.232 1.00 87.88 492 TYR A O 1
ATOM 3763 N N . PHE A 1 493 ? 29.505 -25.652 0.486 1.00 92.00 493 PHE A N 1
ATOM 3764 C CA . PHE A 1 493 ? 30.065 -26.724 1.293 1.00 92.00 493 PHE A CA 1
ATOM 3765 C C . PHE A 1 493 ? 28.989 -27.745 1.688 1.00 92.00 493 PHE A C 1
ATOM 3767 O O . PHE A 1 493 ? 29.208 -28.947 1.533 1.00 92.00 493 PHE A O 1
ATOM 3774 N N . ASN A 1 494 ? 27.814 -27.276 2.113 1.00 87.81 494 ASN A N 1
ATOM 3775 C CA . ASN A 1 494 ? 26.678 -28.123 2.485 1.00 87.81 494 ASN A CA 1
ATOM 3776 C C . ASN A 1 494 ? 26.077 -28.872 1.280 1.00 87.81 494 ASN A C 1
ATOM 3778 O O . ASN A 1 494 ? 25.639 -30.013 1.415 1.00 87.81 494 ASN A O 1
ATOM 3782 N N . GLU A 1 495 ? 26.144 -28.286 0.083 1.00 83.50 495 GLU A N 1
ATOM 3783 C CA . GLU A 1 495 ? 25.800 -28.933 -1.193 1.00 83.50 495 GLU A CA 1
ATOM 3784 C C . GLU A 1 495 ? 26.924 -29.834 -1.749 1.00 83.50 495 GLU A C 1
ATOM 3786 O O . GLU A 1 495 ? 26.809 -30.387 -2.844 1.00 83.50 495 GLU A O 1
ATOM 3791 N N . GLN A 1 496 ? 28.022 -30.010 -1.003 1.00 87.19 496 GLN A N 1
ATOM 3792 C CA . GLN A 1 496 ? 29.205 -30.796 -1.384 1.00 87.19 496 GLN A CA 1
ATOM 3793 C C . GLN A 1 496 ? 29.944 -30.265 -2.628 1.00 87.19 496 GLN A C 1
ATOM 3795 O O . GLN A 1 496 ? 30.750 -30.964 -3.254 1.00 87.19 496 GLN A O 1
ATOM 3800 N N . MET A 1 497 ? 29.738 -28.996 -2.969 1.00 86.81 497 MET A N 1
ATOM 3801 C CA . MET A 1 497 ? 30.497 -28.231 -3.956 1.00 86.81 497 MET A CA 1
ATOM 3802 C C . MET A 1 497 ? 31.769 -27.652 -3.312 1.00 86.81 497 MET A C 1
ATOM 3804 O O . MET A 1 497 ? 31.975 -26.441 -3.229 1.00 86.81 497 MET A O 1
ATOM 3808 N N . PHE A 1 498 ? 32.663 -28.531 -2.847 1.00 93.00 498 PHE A N 1
ATOM 3809 C CA . PHE A 1 498 ? 33.806 -28.139 -2.010 1.00 93.00 498 PHE A CA 1
ATOM 3810 C C . PHE A 1 498 ? 34.847 -27.260 -2.708 1.00 93.00 498 PHE A C 1
ATOM 3812 O O . PHE A 1 498 ? 35.501 -26.450 -2.052 1.00 93.00 498 PHE A O 1
ATOM 3819 N N . PHE A 1 499 ? 35.014 -27.403 -4.024 1.00 91.19 499 PHE A N 1
ATOM 3820 C CA . PHE A 1 499 ? 35.951 -26.570 -4.775 1.00 91.19 499 PHE A CA 1
ATOM 3821 C C . PHE A 1 499 ? 35.416 -25.134 -4.958 1.00 91.19 499 PHE A C 1
ATOM 3823 O O . PHE A 1 499 ? 36.144 -24.202 -4.632 1.00 91.19 499 PHE A O 1
ATOM 3830 N N . PRO A 1 500 ? 34.146 -24.910 -5.350 1.00 90.38 500 PRO A N 1
ATOM 3831 C CA . PRO A 1 500 ? 33.514 -23.590 -5.234 1.00 90.38 500 PRO A CA 1
ATOM 3832 C C . PRO A 1 500 ? 33.566 -22.986 -3.824 1.00 90.38 500 PRO A C 1
ATOM 3834 O O . PRO A 1 500 ? 33.906 -21.813 -3.684 1.00 90.38 500 PRO A O 1
ATOM 3837 N N . ALA A 1 501 ? 33.310 -23.783 -2.778 1.00 91.94 501 ALA A N 1
ATOM 3838 C CA . ALA A 1 501 ? 33.431 -23.328 -1.389 1.00 91.94 501 ALA A CA 1
ATOM 3839 C C . ALA A 1 501 ? 34.862 -22.872 -1.044 1.00 91.94 501 ALA A C 1
ATOM 3841 O O . ALA A 1 501 ? 35.056 -21.842 -0.399 1.00 91.94 501 ALA A O 1
ATOM 3842 N N . HIS A 1 502 ? 35.874 -23.615 -1.509 1.00 94.94 502 HIS A N 1
ATOM 3843 C CA . HIS A 1 502 ? 37.283 -23.251 -1.364 1.00 94.94 502 HIS A CA 1
ATOM 3844 C C . HIS A 1 502 ? 37.597 -21.893 -1.997 1.00 94.94 502 HIS A C 1
ATOM 3846 O O . HIS A 1 502 ? 38.142 -21.035 -1.308 1.00 94.94 502 HIS A O 1
ATOM 3852 N N . GLU A 1 503 ? 37.231 -21.693 -3.265 1.00 92.81 503 GLU A N 1
ATOM 3853 C CA . GLU A 1 503 ? 37.516 -20.455 -4.005 1.00 92.81 503 GLU A CA 1
ATOM 3854 C C . GLU A 1 503 ? 36.829 -19.242 -3.354 1.00 92.81 503 GLU A C 1
ATOM 3856 O O . GLU A 1 503 ? 37.440 -18.186 -3.182 1.00 92.81 503 GLU A O 1
ATOM 3861 N N . ALA A 1 504 ? 35.583 -19.406 -2.900 1.00 89.19 504 ALA A N 1
ATOM 3862 C CA . ALA A 1 504 ? 34.832 -18.352 -2.224 1.00 89.19 504 ALA A CA 1
ATOM 3863 C C . ALA A 1 504 ? 35.424 -17.982 -0.847 1.00 89.19 504 ALA A C 1
ATOM 3865 O O . ALA A 1 504 ? 35.589 -16.797 -0.539 1.00 89.19 504 ALA A O 1
ATOM 3866 N N . TRP A 1 505 ? 35.818 -18.961 -0.023 1.00 96.94 505 TRP A N 1
ATOM 3867 C CA . TRP A 1 505 ? 36.517 -18.671 1.236 1.00 96.94 505 TRP A CA 1
ATOM 3868 C C . TRP A 1 505 ? 37.947 -18.167 1.031 1.00 96.94 505 TRP A C 1
ATOM 3870 O O . TRP A 1 505 ? 38.432 -17.389 1.852 1.00 96.94 505 TRP A O 1
ATOM 3880 N N . GLU A 1 506 ? 38.630 -18.560 -0.045 1.00 94.81 506 GLU A N 1
ATOM 3881 C CA . GLU A 1 506 ? 39.941 -18.008 -0.387 1.00 94.81 506 GLU A CA 1
ATOM 3882 C C . GLU A 1 506 ? 39.830 -16.524 -0.756 1.00 94.81 506 GLU A C 1
ATOM 3884 O O . GLU A 1 506 ? 40.621 -15.715 -0.268 1.00 94.81 506 GLU A O 1
ATOM 3889 N N . ALA A 1 507 ? 38.805 -16.137 -1.518 1.00 89.44 507 ALA A N 1
ATOM 3890 C CA . ALA A 1 507 ? 38.512 -14.733 -1.779 1.00 89.44 507 ALA A CA 1
ATOM 3891 C C . ALA A 1 507 ? 38.172 -13.968 -0.487 1.00 89.44 507 ALA A C 1
ATOM 3893 O O . ALA A 1 507 ? 38.703 -12.879 -0.261 1.00 89.44 507 ALA A O 1
ATOM 3894 N N . ALA A 1 508 ? 37.358 -14.539 0.410 1.00 91.75 508 ALA A N 1
ATOM 3895 C CA . ALA A 1 508 ? 37.082 -13.932 1.718 1.00 91.75 508 ALA A CA 1
ATOM 3896 C C . ALA A 1 508 ? 38.363 -13.766 2.560 1.00 91.75 508 ALA A C 1
ATOM 3898 O O . ALA A 1 508 ? 38.555 -12.736 3.209 1.00 91.75 508 ALA A O 1
ATOM 3899 N N . TRP A 1 509 ? 39.275 -14.741 2.511 1.00 96.75 509 TRP A N 1
ATOM 3900 C CA . TRP A 1 509 ? 40.579 -14.658 3.167 1.00 96.75 509 TRP A CA 1
ATOM 3901 C C . TRP A 1 509 ? 41.441 -13.524 2.599 1.00 96.75 509 TRP A C 1
ATOM 3903 O O . TRP A 1 509 ? 41.982 -12.739 3.375 1.00 96.75 509 TRP A O 1
ATOM 3913 N N . ARG A 1 510 ? 41.532 -13.375 1.268 1.00 91.69 510 ARG A N 1
ATOM 3914 C CA . ARG A 1 510 ? 42.300 -12.285 0.628 1.00 91.69 510 ARG A CA 1
ATOM 3915 C C . ARG A 1 510 ? 41.830 -10.903 1.084 1.00 91.69 510 ARG A C 1
ATOM 3917 O O . ARG A 1 510 ? 42.653 -10.043 1.376 1.00 91.69 510 ARG A O 1
ATOM 3924 N N . HIS A 1 511 ? 40.524 -10.715 1.232 1.00 89.81 511 HIS A N 1
ATOM 3925 C CA . HIS A 1 511 ? 39.942 -9.461 1.716 1.00 89.81 511 HIS A CA 1
ATOM 3926 C C . HIS A 1 511 ? 40.103 -9.212 3.218 1.00 89.81 511 HIS A C 1
ATOM 3928 O O . HIS A 1 511 ? 39.929 -8.085 3.675 1.00 89.81 511 HIS A O 1
ATOM 3934 N N . THR A 1 512 ? 40.371 -10.254 4.003 1.00 91.69 512 THR A N 1
ATOM 3935 C CA . THR A 1 512 ? 40.446 -10.170 5.469 1.00 91.69 512 THR A CA 1
ATOM 3936 C C . THR A 1 512 ? 41.880 -10.212 5.987 1.00 91.69 512 THR A C 1
ATOM 3938 O O . THR A 1 512 ? 42.086 -10.307 7.197 1.00 91.69 512 THR A O 1
ATOM 3941 N N . GLN A 1 513 ? 42.875 -10.085 5.103 1.00 91.31 513 GLN A N 1
ATOM 3942 C CA . GLN A 1 513 ? 44.285 -9.982 5.480 1.00 91.31 513 GLN A CA 1
ATOM 3943 C C . GLN A 1 513 ? 44.525 -8.810 6.440 1.00 91.31 513 GLN A C 1
ATOM 3945 O O . GLN A 1 513 ? 44.052 -7.696 6.221 1.00 91.31 513 GLN A O 1
ATOM 3950 N N . GLY A 1 514 ? 45.245 -9.071 7.531 1.00 86.94 514 GLY A N 1
ATOM 3951 C CA . GLY A 1 514 ? 45.507 -8.098 8.591 1.00 86.94 514 GLY A CA 1
ATOM 3952 C C . GLY A 1 514 ? 44.322 -7.826 9.525 1.00 86.94 514 GLY A C 1
ATOM 3953 O O . GLY A 1 514 ? 44.439 -6.984 10.414 1.00 86.94 514 GLY A O 1
ATOM 3954 N N . THR A 1 515 ? 43.191 -8.520 9.359 1.00 91.94 515 THR A N 1
ATOM 3955 C CA . THR A 1 515 ? 42.030 -8.417 10.259 1.00 91.94 515 THR A CA 1
ATOM 3956 C C . THR A 1 515 ? 41.995 -9.568 11.266 1.00 91.94 515 THR A C 1
ATOM 3958 O O . THR A 1 515 ? 42.671 -10.584 11.102 1.00 91.94 515 THR A O 1
ATOM 3961 N N . GLY A 1 516 ? 41.147 -9.447 12.294 1.00 91.06 516 GLY A N 1
ATOM 3962 C CA . GLY A 1 516 ? 40.929 -10.516 13.274 1.00 91.06 516 GLY A CA 1
ATOM 3963 C C . GLY 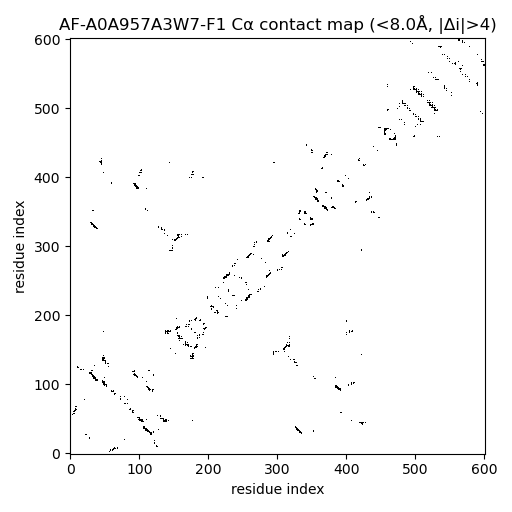A 1 516 ? 40.419 -11.835 12.676 1.00 91.06 516 GLY A C 1
ATOM 3964 O O . GLY A 1 516 ? 40.560 -12.866 13.323 1.00 91.06 516 GLY A O 1
ATOM 3965 N N . ASP A 1 517 ? 39.893 -11.839 11.447 1.00 93.75 517 ASP A N 1
ATOM 3966 C CA . ASP A 1 517 ? 39.315 -13.023 10.794 1.00 93.75 517 ASP A CA 1
ATOM 3967 C C . ASP A 1 517 ? 40.224 -13.688 9.756 1.00 93.75 517 ASP A C 1
ATOM 3969 O O . ASP A 1 517 ? 39.830 -14.686 9.149 1.00 93.75 517 ASP A O 1
ATOM 3973 N N . GLU A 1 518 ? 41.442 -13.178 9.550 1.00 94.25 518 GLU A N 1
ATOM 3974 C CA . GLU A 1 518 ? 42.349 -13.711 8.530 1.00 94.25 518 GLU A CA 1
ATOM 3975 C C . GLU A 1 518 ? 42.580 -15.221 8.708 1.00 94.25 518 GLU A C 1
ATOM 3977 O O . GLU A 1 518 ? 42.424 -16.006 7.769 1.00 94.25 518 GLU A O 1
ATOM 3982 N N . ALA A 1 519 ? 42.924 -15.643 9.930 1.00 95.00 519 ALA A N 1
ATOM 3983 C CA . ALA A 1 519 ? 43.213 -17.042 10.226 1.00 95.00 519 ALA A CA 1
ATOM 3984 C C . ALA A 1 519 ? 41.963 -17.928 10.113 1.00 95.00 519 ALA A C 1
ATOM 3986 O O . ALA A 1 519 ? 42.077 -19.073 9.665 1.00 95.00 519 ALA A O 1
ATOM 3987 N N . PHE A 1 520 ? 40.783 -17.390 10.442 1.00 97.38 520 PHE A N 1
ATOM 3988 C CA . PHE A 1 520 ? 39.502 -18.081 10.315 1.00 97.38 520 PHE A CA 1
ATOM 3989 C C . PHE A 1 520 ? 39.177 -18.403 8.856 1.00 97.38 520 PHE A C 1
ATOM 3991 O O . PHE A 1 520 ? 39.030 -19.573 8.499 1.00 97.38 520 PHE A O 1
ATOM 3998 N N . PHE A 1 521 ? 39.147 -17.391 7.983 1.00 97.31 521 PHE A N 1
ATOM 3999 C CA . PHE A 1 521 ? 38.859 -17.597 6.561 1.00 97.31 521 PHE A CA 1
ATOM 4000 C C . PHE A 1 521 ? 39.933 -18.429 5.869 1.00 97.31 521 PHE A C 1
ATOM 4002 O O . PHE A 1 521 ? 39.628 -19.258 5.013 1.00 97.31 521 PHE A O 1
ATOM 4009 N N . ASN A 1 522 ? 41.189 -18.301 6.294 1.00 97.44 522 ASN A N 1
ATOM 4010 C CA . ASN A 1 522 ? 42.252 -19.169 5.812 1.00 97.44 522 ASN A CA 1
ATOM 4011 C C . ASN A 1 522 ? 42.088 -20.628 6.274 1.00 97.44 522 ASN A C 1
ATOM 4013 O O . ASN A 1 522 ? 42.507 -21.548 5.569 1.00 97.44 522 ASN A O 1
ATOM 4017 N N . GLY A 1 523 ? 41.503 -20.858 7.451 1.00 97.38 523 GLY A N 1
ATOM 4018 C CA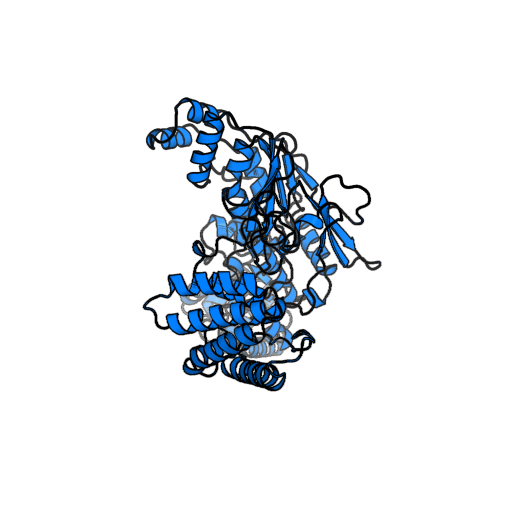 . GLY A 1 523 ? 41.082 -22.176 7.925 1.00 97.38 523 GLY A CA 1
ATOM 4019 C C . GLY A 1 523 ? 39.959 -22.755 7.064 1.00 97.38 523 GLY A C 1
ATOM 4020 O O . GLY A 1 523 ? 40.096 -23.865 6.553 1.00 97.38 523 GLY A O 1
ATOM 4021 N N . LEU A 1 524 ? 38.906 -21.977 6.806 1.00 97.88 524 LEU A N 1
ATOM 4022 C CA . LEU A 1 524 ? 37.775 -22.395 5.972 1.00 97.88 524 LEU A CA 1
ATOM 4023 C C . LEU A 1 524 ? 38.168 -22.639 4.503 1.00 97.88 524 LEU A C 1
ATOM 4025 O O . LEU A 1 524 ? 37.793 -23.648 3.914 1.00 97.88 524 LEU A O 1
ATOM 4029 N N . ALA A 1 525 ? 39.035 -21.814 3.914 1.00 97.31 525 ALA A N 1
ATOM 4030 C CA . ALA A 1 525 ? 39.560 -22.079 2.574 1.00 97.31 525 ALA A CA 1
ATOM 4031 C C . ALA A 1 525 ? 40.280 -23.442 2.510 1.00 97.31 525 ALA A C 1
ATOM 4033 O O . ALA A 1 525 ? 40.120 -24.197 1.550 1.00 97.31 525 ALA A O 1
ATOM 4034 N N . LYS A 1 526 ? 41.034 -23.808 3.557 1.00 97.31 526 LYS A N 1
ATOM 4035 C CA . LYS A 1 526 ? 41.665 -25.136 3.657 1.00 97.31 526 LYS A CA 1
ATOM 4036 C C . LYS A 1 526 ? 40.661 -26.257 3.866 1.00 97.31 526 LYS A C 1
ATOM 4038 O O . LYS A 1 526 ? 40.902 -27.350 3.362 1.00 97.31 526 LYS A O 1
ATOM 4043 N N . LEU A 1 527 ? 39.559 -25.988 4.558 1.00 97.19 527 LEU A N 1
ATOM 4044 C CA . LEU A 1 527 ? 38.458 -26.926 4.716 1.00 97.19 527 LEU A CA 1
ATOM 4045 C C . LEU A 1 527 ? 37.883 -27.320 3.345 1.00 97.19 527 LEU A C 1
ATOM 4047 O O . LEU A 1 527 ? 37.914 -28.500 2.994 1.00 97.19 527 LEU A O 1
ATOM 4051 N N . GLY A 1 528 ? 37.473 -26.343 2.527 1.00 95.44 528 GLY A N 1
ATOM 4052 C CA . GLY A 1 528 ? 36.975 -26.599 1.166 1.00 95.44 528 GLY A CA 1
ATOM 4053 C C . GLY A 1 528 ? 37.995 -27.341 0.290 1.00 95.44 528 GLY A C 1
ATOM 4054 O O . GLY A 1 528 ? 37.669 -28.327 -0.379 1.00 95.44 528 GLY A O 1
ATOM 4055 N N . ALA A 1 529 ? 39.273 -26.949 0.354 1.00 94.62 529 ALA A N 1
ATOM 4056 C CA . ALA A 1 529 ? 40.335 -27.646 -0.371 1.00 94.62 529 ALA A CA 1
ATOM 4057 C C . ALA A 1 529 ? 40.501 -29.101 0.107 1.00 94.62 529 ALA A C 1
ATOM 4059 O O . ALA A 1 529 ? 40.625 -30.014 -0.710 1.00 94.62 529 ALA A O 1
ATOM 4060 N N . GLY A 1 530 ? 40.470 -29.342 1.418 1.00 93.88 530 GLY A N 1
ATOM 4061 C CA . GLY A 1 530 ? 40.599 -30.669 2.014 1.00 93.88 530 GLY A CA 1
ATOM 4062 C C . GLY A 1 530 ? 39.506 -31.635 1.557 1.00 93.88 530 GLY A C 1
ATOM 4063 O O . GLY A 1 530 ? 39.809 -32.747 1.127 1.00 93.88 530 GLY A O 1
ATOM 4064 N N . PHE A 1 531 ? 38.251 -31.192 1.533 1.00 93.25 531 PHE A N 1
ATOM 4065 C CA . PHE A 1 531 ? 37.143 -32.010 1.030 1.00 93.25 531 PHE A CA 1
ATOM 4066 C C . PHE A 1 531 ? 37.152 -32.164 -0.500 1.00 93.25 531 PHE A C 1
ATOM 4068 O O . PHE A 1 531 ? 36.827 -33.234 -1.020 1.00 93.25 531 PHE A O 1
ATOM 4075 N N . THR A 1 532 ? 37.668 -31.176 -1.235 1.00 91.38 532 THR A N 1
ATOM 4076 C CA . THR A 1 532 ? 37.985 -31.345 -2.664 1.00 91.38 532 THR A CA 1
ATOM 4077 C C . THR A 1 532 ? 39.024 -32.457 -2.875 1.00 91.38 532 THR A C 1
ATOM 4079 O O . THR A 1 532 ? 38.930 -33.244 -3.819 1.00 91.38 532 THR A O 1
ATOM 4082 N N . HIS A 1 533 ? 40.022 -32.571 -1.991 1.00 88.31 533 HIS A N 1
ATOM 4083 C CA . HIS A 1 533 ? 40.994 -33.664 -2.030 1.00 88.31 533 HIS A CA 1
ATOM 4084 C C . HIS A 1 533 ? 40.347 -35.034 -1.769 1.00 88.31 533 HIS A C 1
ATOM 4086 O O . HIS A 1 533 ? 40.717 -35.988 -2.458 1.00 88.31 533 HIS A O 1
ATOM 4092 N N . ILE A 1 534 ? 39.352 -35.129 -0.876 1.00 87.06 534 ILE A N 1
ATOM 4093 C CA . ILE A 1 534 ? 38.550 -36.351 -0.676 1.00 87.06 534 ILE A CA 1
ATOM 4094 C C . ILE A 1 534 ? 37.843 -36.744 -1.979 1.00 87.06 534 ILE A C 1
ATOM 4096 O O . ILE A 1 534 ? 38.048 -37.852 -2.475 1.00 87.06 534 ILE A O 1
ATOM 4100 N N . GLN A 1 535 ? 37.109 -35.816 -2.604 1.00 85.88 535 GLN A N 1
ATOM 4101 C CA . GLN A 1 535 ? 36.413 -36.062 -3.878 1.00 85.88 535 GLN A CA 1
ATOM 4102 C C . GLN A 1 535 ? 37.363 -36.494 -5.007 1.00 85.88 535 GLN A C 1
ATOM 4104 O O . GLN A 1 535 ? 37.008 -37.295 -5.873 1.00 85.88 535 GLN A O 1
ATOM 4109 N N . ARG A 1 536 ? 38.603 -35.997 -4.978 1.00 85.19 536 ARG A N 1
ATOM 4110 C CA . ARG A 1 536 ? 39.667 -36.328 -5.936 1.00 85.19 536 ARG A CA 1
ATOM 4111 C C . ARG A 1 536 ? 40.420 -37.626 -5.614 1.00 85.19 536 ARG A C 1
ATOM 4113 O O . ARG A 1 536 ? 41.312 -37.979 -6.387 1.00 85.19 536 ARG A O 1
ATOM 4120 N N . GLY A 1 537 ? 40.100 -38.312 -4.515 1.00 82.69 537 GLY A N 1
ATOM 4121 C CA . GLY A 1 537 ? 40.764 -39.547 -4.086 1.00 82.69 537 GLY A CA 1
ATOM 4122 C C . GLY A 1 537 ? 42.144 -39.346 -3.445 1.00 82.69 537 GLY A C 1
ATOM 4123 O O . GLY A 1 537 ? 42.932 -40.283 -3.391 1.00 82.69 537 GLY A O 1
ATOM 4124 N N . ASN A 1 538 ? 42.473 -38.136 -2.984 1.00 85.00 538 ASN A N 1
ATOM 4125 C CA . ASN A 1 538 ? 43.755 -37.811 -2.356 1.00 85.00 538 ASN A CA 1
ATOM 4126 C C . ASN A 1 538 ? 43.608 -37.715 -0.828 1.00 85.00 538 ASN A C 1
ATOM 4128 O O . ASN A 1 538 ? 43.507 -36.621 -0.269 1.00 85.00 538 ASN A O 1
ATOM 4132 N N . ALA A 1 539 ? 43.630 -38.870 -0.160 1.00 81.25 539 ALA A N 1
ATOM 4133 C CA . ALA A 1 539 ? 43.462 -38.975 1.291 1.00 81.25 539 ALA A CA 1
ATOM 4134 C C . ALA A 1 539 ? 44.543 -38.218 2.083 1.00 81.25 539 ALA A C 1
ATOM 4136 O O . ALA A 1 539 ? 44.230 -37.519 3.043 1.00 81.25 539 ALA A O 1
ATOM 4137 N N . GLN A 1 540 ? 45.807 -38.277 1.645 1.00 82.31 540 GLN A N 1
ATOM 4138 C CA . GLN A 1 540 ? 46.911 -37.590 2.325 1.00 82.31 540 GLN A CA 1
ATOM 4139 C C . GLN A 1 540 ? 46.737 -36.063 2.296 1.00 82.31 540 GLN A C 1
ATOM 4141 O O . GLN A 1 540 ? 46.937 -35.394 3.311 1.00 82.31 540 GLN A O 1
ATOM 4146 N N . GLY A 1 541 ? 46.354 -35.510 1.139 1.00 84.06 541 GLY A N 1
ATOM 4147 C CA . GLY A 1 541 ? 46.079 -34.081 0.983 1.00 84.06 541 GLY A CA 1
ATOM 4148 C C . GLY A 1 541 ? 44.857 -33.633 1.783 1.00 84.06 541 GLY A C 1
ATOM 4149 O O . GLY A 1 541 ? 44.905 -32.586 2.429 1.00 84.06 541 GLY A O 1
ATOM 4150 N N . ALA A 1 542 ? 43.802 -34.452 1.798 1.00 87.69 542 ALA A N 1
ATOM 4151 C CA . ALA A 1 542 ? 42.602 -34.208 2.591 1.00 87.69 542 ALA A CA 1
ATOM 4152 C C . ALA A 1 542 ? 42.918 -34.140 4.088 1.00 87.69 542 ALA A C 1
ATOM 4154 O O . ALA A 1 542 ? 42.653 -33.123 4.722 1.00 87.69 542 ALA A O 1
ATOM 4155 N N . TRP A 1 543 ? 43.574 -35.173 4.623 1.00 86.38 543 TRP A N 1
ATOM 4156 C CA . TRP A 1 543 ? 43.965 -35.253 6.029 1.00 86.38 543 TRP A CA 1
ATOM 4157 C C . TRP A 1 543 ? 44.786 -34.033 6.472 1.00 86.38 543 TRP A C 1
ATOM 4159 O O . TRP A 1 543 ? 44.464 -33.382 7.466 1.00 86.38 543 TRP A O 1
ATOM 4169 N N . THR A 1 544 ? 45.810 -33.661 5.693 1.00 89.62 544 THR A N 1
ATOM 4170 C CA . THR A 1 544 ? 46.675 -32.518 6.028 1.00 89.62 544 THR A CA 1
ATOM 4171 C C . THR A 1 544 ? 45.913 -31.193 6.045 1.00 89.62 544 THR A C 1
ATOM 4173 O O . THR A 1 544 ? 46.189 -30.337 6.886 1.00 89.62 544 THR A O 1
ATOM 4176 N N . LEU A 1 545 ? 45.003 -30.972 5.094 1.00 95.25 545 LEU A N 1
ATOM 4177 C CA . LEU A 1 545 ? 44.290 -29.700 4.975 1.00 95.25 545 LEU A CA 1
ATOM 4178 C C . LEU A 1 545 ? 43.134 -29.583 5.967 1.00 95.25 545 LEU A C 1
ATOM 4180 O O . LEU A 1 545 ? 42.972 -28.513 6.546 1.00 95.25 545 LEU A O 1
ATOM 4184 N N . ILE A 1 546 ? 42.395 -30.668 6.209 1.00 95.19 546 ILE A N 1
ATOM 4185 C CA . ILE A 1 546 ? 41.289 -30.698 7.174 1.00 95.19 546 ILE A CA 1
ATOM 4186 C C . ILE A 1 546 ? 41.821 -30.536 8.603 1.00 95.19 546 ILE A C 1
ATOM 4188 O O . ILE A 1 546 ? 41.278 -29.730 9.355 1.00 95.19 546 ILE A O 1
ATOM 4192 N N . GLY A 1 547 ? 42.928 -31.203 8.958 1.00 93.31 547 GLY A N 1
ATOM 4193 C CA . GLY A 1 547 ? 43.576 -31.003 10.260 1.00 93.31 547 GLY A CA 1
ATOM 4194 C C . GLY A 1 547 ? 43.995 -29.544 10.472 1.00 93.31 547 GLY A C 1
ATOM 4195 O O . GLY A 1 547 ? 43.605 -28.914 11.451 1.00 93.31 547 GLY A O 1
ATOM 4196 N N . LYS A 1 548 ? 44.673 -28.951 9.479 1.00 95.94 548 LYS A N 1
ATOM 4197 C CA . LYS A 1 548 ? 45.053 -27.526 9.511 1.00 95.94 548 LYS A CA 1
ATOM 4198 C C . LYS A 1 548 ? 43.858 -26.574 9.552 1.00 95.94 548 LYS A C 1
ATOM 4200 O O . LYS A 1 548 ? 44.008 -25.463 10.052 1.00 95.94 548 LYS A O 1
ATOM 4205 N N . ALA A 1 549 ? 42.722 -26.948 8.967 1.00 97.31 549 ALA A N 1
ATOM 4206 C CA . ALA A 1 549 ? 41.505 -26.152 9.039 1.00 97.31 549 ALA A CA 1
ATOM 4207 C C . ALA A 1 549 ? 40.969 -26.129 10.475 1.00 97.31 549 ALA A C 1
ATOM 4209 O O . ALA A 1 549 ? 40.769 -25.043 11.013 1.00 97.31 549 ALA A O 1
ATOM 4210 N N . ALA A 1 550 ? 40.839 -27.301 11.110 1.00 95.62 550 ALA A N 1
ATOM 4211 C CA . ALA A 1 550 ? 40.382 -27.431 12.494 1.00 95.62 550 ALA A CA 1
ATOM 4212 C C . ALA A 1 550 ? 41.269 -26.639 13.472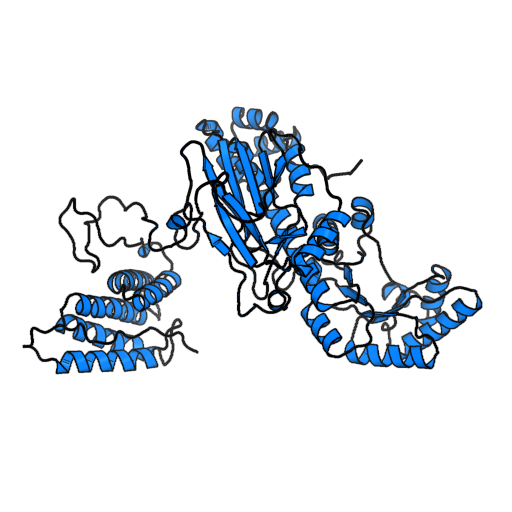 1.00 95.62 550 ALA A C 1
ATOM 4214 O O . ALA A 1 550 ? 40.754 -25.828 14.239 1.00 95.62 550 ALA A O 1
ATOM 4215 N N . ASP A 1 551 ? 42.595 -26.783 13.371 1.00 95.69 551 ASP A N 1
ATOM 4216 C CA . ASP A 1 551 ? 43.557 -26.082 14.239 1.00 95.69 551 ASP A CA 1
ATOM 4217 C C . ASP A 1 551 ? 43.463 -24.549 14.136 1.00 95.69 551 ASP A C 1
ATOM 4219 O O . ASP A 1 551 ? 43.845 -23.825 15.054 1.00 95.69 551 ASP A O 1
ATOM 4223 N N . ARG A 1 552 ? 42.982 -24.035 12.999 1.00 96.12 552 ARG A N 1
ATOM 4224 C CA . ARG A 1 552 ? 42.901 -22.594 12.731 1.00 96.12 552 ARG A CA 1
ATOM 4225 C C . ARG A 1 552 ? 41.576 -21.965 13.100 1.00 96.12 552 ARG A C 1
ATOM 4227 O O . ARG A 1 552 ? 41.565 -20.784 13.434 1.00 96.12 552 ARG A O 1
ATOM 4234 N N . ILE A 1 553 ? 40.483 -22.717 13.012 1.00 97.12 553 ILE A N 1
ATOM 4235 C CA . ILE A 1 553 ? 39.160 -22.200 13.368 1.00 97.12 553 ILE A CA 1
ATOM 4236 C C . ILE A 1 553 ? 38.862 -22.391 14.860 1.00 97.12 553 ILE A C 1
ATOM 4238 O O . ILE A 1 553 ? 38.197 -21.541 15.437 1.00 97.12 553 ILE A O 1
ATOM 4242 N N . GLU A 1 554 ? 39.406 -23.426 15.515 1.00 96.31 554 GLU A N 1
ATOM 4243 C CA . GLU A 1 554 ? 39.162 -23.711 16.941 1.00 96.31 554 GLU A CA 1
ATOM 4244 C C . GLU A 1 554 ? 39.436 -22.530 17.900 1.00 96.31 554 GLU A C 1
ATOM 4246 O O . GLU A 1 554 ? 38.633 -22.324 18.814 1.00 96.31 554 GLU A O 1
ATOM 4251 N N . PRO A 1 555 ? 40.485 -21.699 17.714 1.00 97.25 555 PRO A N 1
ATOM 4252 C CA . PRO A 1 555 ? 40.743 -20.561 18.599 1.00 97.25 555 PRO A CA 1
ATOM 4253 C C . PRO A 1 555 ? 39.653 -19.477 18.606 1.00 97.25 555 PRO A C 1
ATOM 4255 O O . PRO A 1 555 ? 39.648 -18.645 19.511 1.00 97.25 555 PRO A O 1
ATOM 4258 N N . TYR A 1 556 ? 38.736 -19.470 17.631 1.00 94.44 556 TYR A N 1
ATOM 4259 C CA . TYR A 1 556 ? 37.667 -18.468 17.519 1.00 94.44 556 TYR A CA 1
ATOM 4260 C C . TYR A 1 556 ? 36.483 -18.710 18.469 1.00 94.44 556 TYR A C 1
ATOM 4262 O O . TYR A 1 556 ? 35.530 -17.934 18.482 1.00 94.44 556 TYR A O 1
ATOM 4270 N N . GLY A 1 557 ? 36.555 -19.741 19.313 1.00 90.38 557 GLY A N 1
ATOM 4271 C CA . GLY A 1 557 ? 35.528 -20.047 20.303 1.00 90.38 557 GLY A CA 1
ATOM 4272 C C . GLY A 1 557 ? 34.433 -20.969 19.759 1.00 90.38 557 GLY A C 1
ATOM 4273 O O . GLY A 1 557 ? 34.577 -21.532 18.677 1.00 90.38 557 GLY A O 1
ATOM 4274 N N . PRO A 1 558 ? 33.351 -21.193 20.527 1.00 89.31 558 PRO A N 1
ATOM 4275 C CA . PRO A 1 558 ? 32.355 -22.211 20.199 1.00 89.31 558 PRO A CA 1
ATOM 4276 C C . PRO A 1 558 ? 31.529 -21.885 18.951 1.00 89.31 558 PRO A C 1
ATOM 4278 O O . PRO A 1 558 ? 31.106 -22.804 18.258 1.00 89.31 558 PRO A O 1
ATOM 4281 N N . ALA A 1 559 ? 31.343 -20.601 18.645 1.00 92.06 559 ALA A N 1
ATOM 4282 C CA . ALA A 1 559 ? 30.669 -20.138 17.445 1.00 92.06 559 ALA A CA 1
ATOM 4283 C C . ALA A 1 559 ? 31.346 -18.875 16.915 1.00 92.06 559 ALA A C 1
ATOM 4285 O O . ALA A 1 559 ? 31.706 -17.990 17.692 1.00 92.06 559 ALA A O 1
ATOM 4286 N N . HIS A 1 560 ? 31.494 -18.778 15.595 1.00 94.75 560 HIS A N 1
ATOM 4287 C CA . HIS A 1 560 ? 32.072 -17.601 14.949 1.00 94.75 560 HIS A CA 1
ATOM 4288 C C . HIS A 1 560 ? 31.534 -17.433 13.534 1.00 94.75 560 HIS A C 1
ATOM 4290 O O . HIS A 1 560 ? 31.380 -18.413 12.810 1.00 94.75 560 HIS A O 1
ATOM 4296 N N . ARG A 1 561 ? 31.234 -16.187 13.142 1.00 90.75 561 ARG A N 1
ATOM 4297 C CA . ARG A 1 561 ? 30.699 -15.828 11.810 1.00 90.75 561 ARG A CA 1
ATOM 4298 C C . ARG A 1 561 ? 29.487 -16.669 11.362 1.00 90.75 561 ARG A C 1
ATOM 4300 O O . ARG A 1 561 ? 29.268 -16.848 10.176 1.00 90.75 561 ARG A O 1
ATOM 4307 N N . GLY A 1 562 ? 28.668 -17.128 12.310 1.00 88.12 562 GLY A N 1
ATOM 4308 C CA . GLY A 1 562 ? 27.481 -17.937 12.020 1.00 88.12 562 GLY A CA 1
ATOM 4309 C C . GLY A 1 562 ? 27.746 -19.439 11.886 1.00 88.12 562 GLY A C 1
ATOM 4310 O O . GLY A 1 562 ? 26.827 -20.158 11.528 1.00 88.12 562 GLY A O 1
ATOM 4311 N N . ILE A 1 563 ? 28.950 -19.925 12.203 1.00 92.19 563 ILE A N 1
ATOM 4312 C CA . ILE A 1 563 ? 29.300 -21.355 12.224 1.00 92.19 563 ILE A CA 1
ATOM 4313 C C . ILE A 1 563 ? 29.373 -21.859 13.672 1.00 92.19 563 ILE A C 1
ATOM 4315 O O . ILE A 1 563 ? 30.036 -21.222 14.493 1.00 92.19 563 ILE A O 1
ATOM 4319 N N . ASP A 1 564 ? 28.776 -23.023 13.973 1.00 94.38 564 ASP A N 1
ATOM 4320 C CA . ASP A 1 564 ? 29.099 -23.825 15.172 1.00 94.38 564 ASP A CA 1
ATOM 4321 C C . ASP A 1 564 ? 30.511 -24.422 15.031 1.00 94.38 564 ASP A C 1
ATOM 4323 O O . ASP A 1 564 ? 30.716 -25.544 14.559 1.00 94.38 564 ASP A O 1
ATOM 4327 N N . VAL A 1 565 ? 31.516 -23.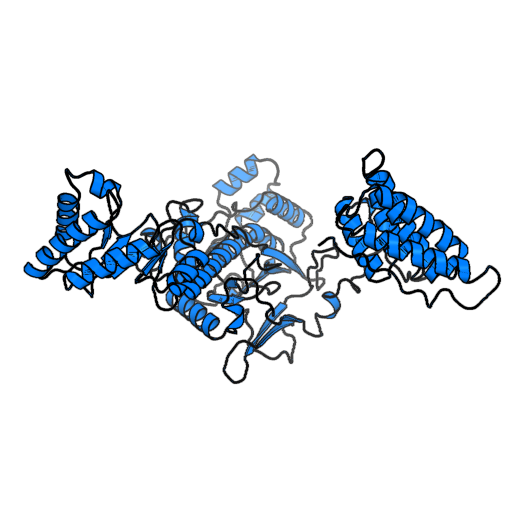631 15.405 1.00 95.69 565 VAL A N 1
ATOM 4328 C CA . VAL A 1 565 ? 32.937 -23.983 15.288 1.00 95.69 565 VAL A CA 1
ATOM 4329 C C . VAL A 1 565 ? 33.271 -25.191 16.157 1.00 95.69 565 VAL A C 1
ATOM 4331 O O . VAL A 1 565 ? 34.039 -26.057 15.736 1.00 95.69 565 VAL A O 1
ATOM 4334 N N . ALA A 1 566 ? 32.688 -25.291 17.355 1.00 91.94 566 ALA A N 1
ATOM 4335 C CA . ALA A 1 566 ? 32.937 -26.421 18.243 1.00 91.94 566 ALA A CA 1
ATOM 4336 C C . ALA A 1 566 ? 32.381 -27.730 17.665 1.00 91.94 566 ALA A C 1
ATOM 4338 O O . ALA A 1 566 ? 33.064 -28.757 17.728 1.00 91.94 566 ALA A O 1
ATOM 4339 N N . GLY A 1 567 ? 31.160 -27.706 17.121 1.00 92.19 567 GLY A N 1
ATOM 4340 C CA . GLY A 1 567 ? 30.555 -28.826 16.398 1.00 92.19 567 GLY A CA 1
ATOM 4341 C C . GLY A 1 567 ? 31.384 -29.240 15.198 1.00 92.19 567 GLY A C 1
ATOM 4342 O O . GLY A 1 567 ? 31.844 -30.384 15.135 1.00 92.19 567 GLY A O 1
ATOM 4343 N N . LEU A 1 568 ? 31.691 -28.278 14.331 1.00 94.38 568 LEU A N 1
ATOM 4344 C CA . LEU A 1 568 ? 32.483 -28.511 13.133 1.00 94.38 568 LEU A CA 1
ATOM 4345 C C . LEU A 1 568 ? 33.851 -29.116 13.478 1.00 94.38 568 LEU A C 1
ATOM 4347 O O . LEU A 1 568 ? 34.201 -30.167 12.954 1.00 94.38 568 LEU A O 1
ATOM 4351 N N . CYS A 1 569 ? 34.606 -28.553 14.426 1.00 95.56 569 CYS A N 1
ATOM 4352 C CA . CYS A 1 569 ? 35.906 -29.100 14.833 1.00 95.56 569 CYS A CA 1
ATOM 4353 C C . CYS A 1 569 ? 35.833 -30.546 15.351 1.00 95.56 569 CYS A C 1
ATOM 4355 O O . CYS A 1 569 ? 36.758 -31.326 15.102 1.00 95.56 569 CYS A O 1
ATOM 4357 N N . ARG A 1 570 ? 34.758 -30.935 16.057 1.00 93.25 570 ARG A N 1
ATOM 4358 C CA . ARG A 1 570 ? 34.565 -32.333 16.485 1.00 93.25 570 ARG A CA 1
ATOM 4359 C C . ARG A 1 570 ? 34.410 -33.261 15.283 1.00 93.25 570 ARG A C 1
ATOM 4361 O O . ARG A 1 570 ? 35.050 -34.314 15.258 1.00 93.25 570 ARG A O 1
ATOM 4368 N N . GLU A 1 571 ? 33.614 -32.857 14.298 1.00 93.00 571 GLU A N 1
ATOM 4369 C CA . GLU A 1 571 ? 33.390 -33.616 13.065 1.00 93.00 571 GLU A CA 1
ATOM 4370 C C . GLU A 1 571 ? 34.658 -33.690 12.208 1.00 93.00 571 GLU A C 1
ATOM 4372 O O . GLU A 1 571 ? 35.067 -34.777 11.805 1.00 93.00 571 GLU A O 1
ATOM 4377 N N . LEU A 1 572 ? 35.365 -32.570 12.021 1.00 94.00 572 LEU A N 1
ATOM 4378 C CA . LEU A 1 572 ? 36.624 -32.537 11.269 1.00 94.00 572 LEU A CA 1
ATOM 4379 C C . LEU A 1 572 ? 37.678 -33.460 11.882 1.00 94.00 572 LEU A C 1
ATOM 4381 O O . LEU A 1 572 ? 38.373 -34.173 11.160 1.00 94.00 572 LEU A O 1
ATOM 4385 N N . ARG A 1 573 ? 37.782 -33.502 13.215 1.00 92.88 573 ARG A N 1
ATOM 4386 C CA . ARG A 1 573 ? 38.698 -34.417 13.913 1.00 92.88 573 ARG A CA 1
ATOM 4387 C C . ARG A 1 573 ? 38.296 -35.883 13.767 1.00 92.88 573 ARG A C 1
ATOM 4389 O O . ARG A 1 573 ? 39.177 -36.737 13.779 1.00 92.88 573 ARG A O 1
ATOM 4396 N N . ALA A 1 574 ? 37.004 -36.188 13.644 1.00 89.19 574 ALA A N 1
ATOM 4397 C CA . ALA A 1 574 ? 36.551 -37.540 13.322 1.00 89.19 574 ALA A CA 1
ATOM 4398 C C . ALA A 1 574 ? 36.980 -37.930 11.902 1.00 89.19 574 ALA A C 1
ATOM 4400 O O . ALA A 1 574 ? 37.677 -38.927 11.745 1.00 89.19 574 ALA A O 1
ATOM 4401 N N . VAL A 1 575 ? 36.719 -37.065 10.918 1.00 89.00 575 VAL A N 1
ATOM 4402 C CA . VAL A 1 575 ? 37.145 -37.263 9.522 1.00 89.00 575 VAL A CA 1
ATOM 4403 C C . VAL A 1 575 ? 38.663 -37.448 9.411 1.00 89.00 575 VAL A C 1
ATOM 4405 O O . VAL A 1 575 ? 39.134 -38.318 8.685 1.00 89.00 575 VAL A O 1
ATOM 4408 N N . VAL A 1 576 ? 39.453 -36.666 10.153 1.00 89.00 576 VAL A N 1
ATOM 4409 C CA . VAL A 1 576 ? 40.920 -36.800 10.203 1.00 89.00 576 VAL A CA 1
ATOM 4410 C C . VAL A 1 576 ? 41.342 -38.174 10.733 1.00 89.00 576 VAL A C 1
ATOM 4412 O O . VAL A 1 576 ? 42.211 -38.793 10.124 1.00 89.00 576 VAL A O 1
ATOM 4415 N N . ARG A 1 577 ? 40.720 -38.679 11.809 1.00 86.25 577 ARG A N 1
ATOM 4416 C CA . ARG A 1 577 ? 41.009 -40.025 12.342 1.00 86.25 577 ARG A CA 1
ATOM 4417 C C . ARG A 1 577 ? 40.643 -41.127 11.352 1.00 86.25 577 ARG A C 1
ATOM 4419 O O . ARG A 1 577 ? 41.412 -42.072 11.195 1.00 86.25 577 ARG A O 1
ATOM 4426 N N . ASP A 1 578 ? 39.514 -40.987 10.664 1.00 82.81 578 ASP A N 1
ATOM 4427 C CA . ASP A 1 578 ? 39.065 -41.963 9.667 1.00 82.81 578 ASP A CA 1
ATOM 4428 C C . ASP A 1 578 ? 40.027 -42.002 8.467 1.00 82.81 578 ASP A C 1
ATOM 4430 O O . ASP A 1 578 ? 40.414 -43.074 7.995 1.00 82.81 578 ASP A O 1
ATOM 4434 N N . LEU A 1 579 ? 40.511 -40.833 8.032 1.00 81.56 579 LEU A N 1
ATOM 4435 C CA . LEU A 1 579 ? 41.528 -40.708 6.984 1.00 81.56 579 LEU A CA 1
ATOM 4436 C C . LEU A 1 579 ? 42.909 -41.243 7.411 1.00 81.56 579 LEU A C 1
ATOM 4438 O O . LEU A 1 579 ? 43.633 -41.771 6.566 1.00 81.56 579 LEU A O 1
ATOM 4442 N N . GLU A 1 580 ? 43.289 -41.128 8.691 1.00 74.50 580 GLU A N 1
ATOM 4443 C CA . GLU A 1 580 ? 44.526 -41.720 9.237 1.00 74.50 580 GLU A CA 1
ATOM 4444 C C . GLU A 1 580 ? 44.446 -43.250 9.326 1.00 74.50 580 GLU A C 1
ATOM 4446 O O . GLU A 1 580 ? 45.404 -43.942 8.966 1.00 74.50 580 GLU A O 1
ATOM 4451 N N . GLY A 1 581 ? 43.307 -43.778 9.785 1.00 64.38 581 GLY A N 1
ATOM 4452 C CA . GLY A 1 581 ? 43.071 -45.211 9.976 1.00 64.38 581 GLY A CA 1
ATOM 4453 C C . GLY A 1 581 ? 43.013 -46.011 8.673 1.00 64.38 581 GLY A C 1
ATOM 4454 O O . GLY A 1 581 ? 43.399 -47.179 8.660 1.00 64.38 581 GLY A O 1
ATOM 4455 N N . ALA A 1 582 ? 42.613 -45.380 7.563 1.00 60.75 582 ALA A N 1
ATOM 4456 C CA . ALA A 1 582 ? 42.512 -46.016 6.246 1.00 60.75 582 ALA A CA 1
ATOM 4457 C C . ALA A 1 582 ? 43.861 -46.474 5.645 1.00 60.75 582 ALA A C 1
ATOM 4459 O O . ALA A 1 582 ? 43.865 -47.257 4.698 1.00 60.75 582 ALA A O 1
ATOM 4460 N N . GLY A 1 583 ? 45.002 -46.056 6.215 1.00 49.84 583 GLY A N 1
ATOM 4461 C CA . GLY A 1 583 ? 46.326 -46.610 5.922 1.00 49.84 583 GLY A CA 1
ATOM 4462 C C . GLY A 1 583 ? 46.865 -46.314 4.513 1.00 49.84 583 GLY A C 1
ATOM 4463 O O . GLY A 1 583 ? 46.181 -46.366 3.498 1.00 49.84 583 GLY A O 1
ATOM 4464 N N . ARG A 1 584 ? 48.171 -46.047 4.424 1.00 49.38 584 ARG A N 1
ATOM 4465 C CA . ARG A 1 584 ? 48.885 -45.586 3.215 1.00 49.38 584 ARG A CA 1
ATOM 4466 C C . ARG A 1 584 ? 48.839 -46.521 1.989 1.00 49.38 584 ARG A C 1
ATOM 4468 O O . ARG A 1 584 ? 49.494 -46.191 1.003 1.00 49.38 584 ARG A O 1
ATOM 4475 N N . HIS A 1 585 ? 48.146 -47.663 2.020 1.00 44.53 585 HIS A N 1
ATOM 4476 C CA . HIS A 1 585 ? 48.247 -48.749 1.028 1.00 44.53 585 HIS A CA 1
ATOM 4477 C C . HIS A 1 585 ? 46.906 -49.386 0.589 1.00 44.53 585 HIS A C 1
ATOM 4479 O O . HIS A 1 585 ? 46.947 -50.451 -0.021 1.00 44.53 585 HIS A O 1
ATOM 4485 N N . SER A 1 586 ? 45.734 -48.774 0.817 1.00 40.38 586 SER A N 1
ATOM 4486 C CA . SER A 1 586 ? 44.475 -49.311 0.258 1.00 40.38 586 SER A CA 1
ATOM 4487 C C . SER A 1 586 ? 43.962 -48.473 -0.930 1.00 40.38 586 SER A C 1
ATOM 4489 O O . SER A 1 586 ? 43.727 -47.277 -0.755 1.00 40.38 586 SER A O 1
ATOM 4491 N N . PRO A 1 587 ? 43.789 -49.042 -2.145 1.00 41.72 587 PRO A N 1
ATOM 4492 C CA . PRO A 1 587 ? 43.256 -48.333 -3.317 1.00 41.72 587 PRO A CA 1
ATOM 4493 C C . PRO A 1 587 ? 41.730 -48.130 -3.281 1.00 41.72 587 PRO A C 1
ATOM 4495 O O . PRO A 1 587 ? 41.167 -47.558 -4.217 1.00 41.72 587 PRO A O 1
ATOM 4498 N N . GLU A 1 588 ? 41.047 -48.592 -2.233 1.00 43.84 588 GLU A N 1
ATOM 4499 C CA . GLU A 1 588 ? 39.594 -48.492 -2.108 1.00 43.84 588 GLU A CA 1
ATOM 4500 C C . GLU A 1 588 ? 39.196 -47.175 -1.423 1.00 43.84 588 GLU A C 1
ATOM 4502 O O . GLU A 1 588 ? 39.260 -47.004 -0.214 1.00 43.84 588 GLU A O 1
ATOM 4507 N N . HIS A 1 589 ? 38.890 -46.212 -2.291 1.00 52.56 589 HIS A N 1
ATOM 4508 C CA . HIS A 1 589 ? 38.122 -44.977 -2.132 1.00 52.56 589 HIS A CA 1
ATOM 4509 C C . HIS A 1 589 ? 37.916 -44.320 -0.743 1.00 52.56 589 HIS A C 1
ATOM 4511 O O . HIS A 1 589 ? 37.192 -44.848 0.091 1.00 52.56 589 HIS A O 1
ATOM 4517 N N . PRO A 1 590 ? 38.275 -43.025 -0.589 1.00 52.78 590 PRO A N 1
ATOM 4518 C CA . PRO A 1 590 ? 37.766 -42.168 0.493 1.00 52.78 590 PRO A CA 1
ATOM 4519 C C . PRO A 1 590 ? 36.295 -41.718 0.283 1.00 52.78 590 PRO A C 1
ATOM 4521 O O . PRO A 1 590 ? 35.928 -40.611 0.665 1.00 52.78 590 PRO A O 1
ATOM 4524 N N . ARG A 1 591 ? 35.452 -42.530 -0.379 1.00 50.62 591 ARG A N 1
ATOM 4525 C CA . ARG A 1 591 ? 34.070 -42.166 -0.771 1.00 50.62 591 ARG A CA 1
ATOM 4526 C C . ARG A 1 591 ? 33.007 -42.459 0.293 1.00 50.62 591 ARG A C 1
ATOM 4528 O O . ARG A 1 591 ? 31.911 -41.931 0.164 1.00 50.62 591 ARG A O 1
ATOM 4535 N N . ASP A 1 592 ? 33.347 -43.216 1.334 1.00 55.06 592 ASP A N 1
ATOM 4536 C CA . ASP A 1 592 ? 32.414 -43.599 2.407 1.00 55.06 592 ASP A CA 1
ATOM 4537 C C . ASP A 1 592 ? 32.537 -42.706 3.657 1.00 55.06 592 ASP A C 1
ATOM 4539 O O . ASP A 1 592 ? 32.045 -43.041 4.732 1.00 55.06 592 ASP A O 1
ATOM 4543 N N . ILE A 1 593 ? 33.207 -41.556 3.527 1.00 65.75 593 ILE A N 1
ATOM 4544 C CA . ILE A 1 593 ? 33.304 -40.557 4.593 1.00 65.75 593 ILE A CA 1
ATOM 4545 C C . ILE A 1 593 ? 32.035 -39.710 4.570 1.00 65.75 593 ILE A C 1
ATOM 4547 O O . ILE A 1 593 ? 31.760 -39.022 3.586 1.00 65.75 593 ILE A O 1
ATOM 4551 N N . THR A 1 594 ? 31.289 -39.719 5.672 1.00 70.06 594 THR A N 1
ATOM 4552 C CA . THR A 1 594 ? 30.180 -38.785 5.875 1.00 70.06 594 THR A CA 1
ATOM 4553 C C . THR A 1 594 ? 30.717 -37.359 5.882 1.00 70.06 594 THR A C 1
ATOM 4555 O O . THR A 1 594 ? 31.586 -37.013 6.686 1.00 70.06 594 THR A O 1
ATOM 4558 N N . PHE A 1 595 ? 30.209 -36.524 4.978 1.00 80.75 595 PHE A N 1
ATOM 4559 C CA . PHE A 1 595 ? 30.601 -35.124 4.920 1.00 80.75 595 PHE A CA 1
ATOM 4560 C C . PHE A 1 595 ? 29.957 -34.340 6.071 1.00 80.75 595 PHE A C 1
ATOM 4562 O O . PHE A 1 595 ? 28.752 -34.486 6.293 1.00 80.75 595 PHE A O 1
ATOM 4569 N N . PRO A 1 596 ? 30.733 -33.517 6.799 1.00 82.25 596 PRO A N 1
ATOM 4570 C CA . PRO A 1 596 ? 30.180 -32.642 7.820 1.00 82.25 596 PRO A CA 1
ATOM 4571 C C . PRO A 1 596 ? 29.245 -31.624 7.168 1.00 82.25 596 PRO A C 1
ATOM 4573 O O . PRO A 1 596 ? 29.485 -31.185 6.042 1.00 82.25 596 PRO A O 1
ATOM 4576 N N . THR A 1 597 ? 28.194 -31.237 7.882 1.00 84.81 597 THR A N 1
ATOM 4577 C CA . THR A 1 597 ? 27.335 -30.116 7.488 1.00 84.81 597 THR A CA 1
ATOM 4578 C C . THR A 1 597 ? 27.695 -28.930 8.367 1.00 84.81 597 THR A C 1
ATOM 4580 O O . THR A 1 597 ? 27.789 -29.048 9.585 1.00 84.81 597 THR A O 1
ATOM 4583 N N . ILE A 1 598 ? 27.919 -27.770 7.763 1.00 86.62 598 ILE A N 1
ATOM 4584 C CA . ILE A 1 598 ? 28.118 -26.538 8.515 1.00 86.62 598 ILE A CA 1
ATOM 4585 C C . ILE A 1 598 ? 26.757 -26.098 9.041 1.00 86.62 598 ILE A C 1
ATOM 4587 O O . ILE A 1 598 ? 25.893 -25.648 8.285 1.00 86.62 598 ILE A O 1
ATOM 4591 N N . HIS A 1 599 ? 26.583 -26.251 10.348 1.00 79.75 599 HIS A N 1
ATOM 4592 C CA . HIS A 1 599 ? 25.406 -25.802 11.069 1.00 79.75 599 HIS A CA 1
ATOM 4593 C C . HIS A 1 599 ? 25.566 -24.351 11.529 1.00 79.75 599 HIS A C 1
ATOM 4595 O O . HIS A 1 599 ? 26.644 -23.929 11.964 1.00 79.75 599 HIS A O 1
ATOM 4601 N N . GLY A 1 600 ? 24.459 -23.608 11.458 1.00 67.00 600 GLY A N 1
ATOM 4602 C CA . GLY A 1 600 ? 24.334 -22.320 12.126 1.00 67.00 600 GLY A CA 1
ATOM 4603 C C . GLY A 1 600 ? 24.435 -22.487 13.641 1.00 67.00 600 GLY A C 1
ATOM 4604 O O . GLY A 1 600 ? 23.977 -23.498 14.177 1.00 67.00 600 GLY A O 1
ATOM 4605 N N . SER A 1 601 ? 25.018 -21.511 14.339 1.00 46.75 601 SER A N 1
ATOM 4606 C CA . SER A 1 601 ? 24.878 -21.467 15.800 1.00 46.75 601 SER A CA 1
ATOM 4607 C C . SER A 1 601 ? 23.391 -21.331 16.157 1.00 46.75 601 SER A C 1
ATOM 4609 O O . SER A 1 601 ? 22.719 -20.519 15.515 1.00 46.75 601 SER A O 1
ATOM 4611 N N . PRO A 1 602 ? 22.874 -22.080 17.149 1.00 42.00 602 PRO A N 1
ATOM 4612 C CA . PRO A 1 602 ? 21.580 -21.773 17.753 1.00 42.00 602 PRO A CA 1
ATOM 4613 C C . PRO A 1 602 ? 21.563 -20.380 18.393 1.00 42.00 602 PRO A C 1
ATOM 4615 O O . PRO A 1 602 ? 22.660 -19.865 18.737 1.00 42.00 602 PRO A O 1
#

Sequence (602 aa):
MNGSLTVSGLFTDLYELTMMSAYHAEAVDDLATFELWVRELPPDRNFLVVAGLEEVVDHLLALQFDDGDLSYLRSLEMFTPEFLDHLRDLRFTGDLWAMPEGTIAFAGEPLLRVRARRIEAQLVETFLLATVTFETMIATKAARVALASGARPFADFSARRAHGAAAAVQVARAAFIGGAASTSNVEAGRRFGIPVSGTMAHSFILSFPDELSAFRAYARSYPEGGTLLVDTYSTSSGVANAISVAKELEATGGYLGAVRIDSGDLAAEARVVRSMLDSAGLAEVRVVASGDLDEFAIERLVADGAPIDAFGVGTRLGTSADAPSLGGVYKLVEDNEGGRYKTSTNKLTVPFTKQVYRRSDGDGAFAYDTIARDGESGVEGTPLLVPVIKAGKRVRENDGVEAIRRRCRRGLSQLPGQLHGLRTADHQYRIDWSPALSGFVSPSRLKPRRPEGERPRDRFGRPLPWGSESELELLDYESLPPARSHEMAVDYFNEQMFFPAHEAWEAAWRHTQGTGDEAFFNGLAKLGAGFTHIQRGNAQGAWTLIGKAADRIEPYGPAHRGIDVAGLCRELRAVVRDLEGAGRHSPEHPRDITFPTIHGSP

Mean predicted aligned error: 13.27 Å

Foldseek 3Di:
DQPLPADALVLFDPVLLVVLLVCVVVVPFFKFKKFKFFAADAFLAQWWFWDQVVNVLVRQLSYAHDPVNLVVVVVVVSHDPVSSVVRHPDHRQWWKWAFFGLAIGHHPAGRMMIIGTPSSLSSCFSVCQVRGFQLRLLLSQLLLLCLLQDPFAEEEAALVQFPDNVLSLSSRLSNVLSGHQAYCDVVNCVNFVGHHDDADDLVQCVVDPHNLVSLLVVCVVVQAAHEAEQPSPHNLVSLVSVLVNQVVSVVVVGGHNEYEYADDPQLVSLVSSCVSCVVSVNNRHAYEYHYQDGSVNSNVSVVSVRRHRYYYYYNCSSCVVSDNTTNMGMDTAATPVGGDWDLPPPDTDQHAAWWKFWDADPVQATQAIEIEHVPDPPDDHHTRIDIQDHRSHGPDDDCGSVSSSVSNVVNVVRYPPQSSGSGDRPDRGHYHYDPVRPQRPDNVRPDDDDDPDDFAADLLRHGDDPPDHHNDDADPLLVDALLVLQVVLLVCLQVLSLNNSLVSLVSSLVVQPPHPCNLLSVLRNLQSVLSSCQVVQNLVSNLVSLVSSLVRNPVVPCDDSFFRSVQSSVLSVVLNVVSVVVDPDDSDGSPPRDRDRGHGDD

Radius of gyration: 31.34 Å; Cα contacts (8 Å, |Δi|>4): 1163; chains: 1; bounding box: 84×75×68 Å

Secondary structure (DSSP, 8-state):
--------TT-S-HHHHHHHHHHHHTT---EEEEEEEESSPPTT---EE---HHHHHHHHHH----HHHHHHHHHTT-S-HHHHHHHHH----SEEEEPPTT-EE-TTSEEEEEEEEHHHHHHTHHHHHHHHHHHHHHHHHHHHHHHHHTTS-EEE--TTTSSSHHHHHHHHHHHHHHT-SEES-HHHHHHH-PPB-----HHHHTTSSSHHHHHHHHHHH-TEEEEEE--SS-HHHHHHHHHHHHHHHHTTT-EEEEEEE-SS-HHHHHHHHHHHHHHTT-TTSEEEE-SS--HHHHHHHHHTT----EEEE-HHHHTTTTS----EEEEEEEETTEE----STT-----S-EEEEEEE-TTS-EEEEEEEETT-TT--SEE--EEEEETTEE-S----HHHHHHHHHHHHHHS-GGGGSSSPPSSPPPEEE-HHHHHHH-GGG--PPPPTTPPPB-TTSPBPPTTSPPS-----GGGS-HHHHHHHHHHHHHTT-HHHHHHHHHHHHHHTTTSTTHHHHHHHHHHHHHHHHHHTT-HHHHHHHHHHHHHHHGGG-S-BTTB-HHHHHHHHHHHHHHHHHT-TT--S-GGGPPPPP-PPP-

Nearest PDB structures (foldseek):
  4mzy-assembly1_A  TM=9.421E-01  e=1.423E-40  Enterococcus faecalis V583
  4yub-assembly1_A  TM=9.022E-01  e=6.939E-30  Homo sapiens
  2i14-assembly1_E  TM=8.999E-01  e=5.761E-25  Pyrococcus furiosus
  2i1o-assembly1_A  TM=8.693E-01  e=3.443E-25  Thermoplasma acidophilum
  8rte-assembly1_A  TM=6.795E-01  e=2.941E+00  Bacillus phage phi105